Protein AF-A0A1H7FHU3-F1 (afdb_monomer_lite)

Sequence (490 aa):
MKRFKTFILLISIVTVTLSFGQEKFNYKFLNDYSTKEVPLEEKTKLDHNAPTNHITVIQKKALHFDKITEDWERLDCGVLYSIDLSENYKTWVVYYYWGEELHTTLVNYDLEYNFIDSEELALDENAEGWTLSESTITQHRIHRMDALYIEPEQIEYINFIFKDTGEIVSEKEYYNGNIPDTCVHYFDPLAVKYVQALNGLNIRDENGNKIGKLLYGEKVNIIKYTNKELSVNDNGKIINGSIVEICNYESGYNKRRYVFDGYLVDDTALKLYNTQLCPNMLTEDDKDPFNKGERVCLDDIYSIILEKLPNSIPTNFITKNDNVILEKDKITLPLTNGKKKTFINNTEYLESTESYEYIGFLESFDYHLIEGSYFEEGDFFFVDQNNGEIKTRFPNYPHISPDKKTIICFYFNPYNHRSEFFIYTIDNKNQITLKRIIEIVYWGQNIKNTEILWTSNLSFLVKATPIATMWESSGNYNKSYQNIHIKIHN

pLDDT: mean 84.1, std 16.06, range [31.91, 98.5]

Foldseek 3Di:
DDDDDDDDDDDPPPPPPPPPDDDQDDPVVQVVAAEDEDQDKDFDDLPPCPDPDWDALSVCVLLPVVQVDPPSNPWTKDWHHWYCLDPQWTWTWMWTDDPQKIWIKIWIAGPSNHGDDMDTAWMARPPVRFWIKMWGDGSFKIWMWIWGVDVVIDIDIWIWTQDNNRDIGTCCVVCVNCNDQFDPPDADAPDKWFFQPQDFWFKADPVRDGDDGGHGRAIWRFRIWDPAKDWDQDVNDIQIFGWTWTFDDDPNGTGTIITTCSRIHHQLPRDADLLLKAFDPPDPDPPDPPDDDDRCSDDPQKDWDQDDDADFDDQPQFAADPVWDDDPFKIWAAAPVRDIDMDGADPPPPQPGKGKDFDGARVVQQWTWIWIDGHVAIWIWTAHRHPRDTADIGRADWRAAPVRFKTWGWADDLVFQKIKIFIWGQDPVRHIDGDTIIIRGQKGAQPVFNDWTHPHNFKIKGWIGGSNQQADPVRDGDPDTGIIIMGGDD

Organism: Aquimarina amphilecti (NCBI:txid1038014)

Secondary structure (DSSP, 8-state):
--------------------PPP---GGGGGGSPEEPSSEEEE--TTT-----BPPHHHHHHTTHHHH-TTTTTSEEEEEEEE---SSSEEEEEEEEETTEEEEEEEEE-TT--EEEEEEEEEEETTTS-EEEEEEE-SSEEEEEEEE-SSS-EEEEEEEEE-TTS-EEEHHHHTTT---SBPPSS---SEEEEE--TT-EEEE-TT--EEEEEPTT-EEEEEEEEEEEEEEEETTEEEEEEEEEEEEEETTEEEEEEEEGGGEE-GGG----GGGEEE----TT-S-TTSSS------TTEEEE--S-PPPPP---EE--TT-EEETTEEEEEPTTS-EEEEE-B--SSTT-EEEEEEEEEGGGTEEEEEEEETTEEEEEEEETTT--EEEEESS--EE-TTSSEEEEEEE-TTSSEEEEEEEEE-TT--EEEEEEEEEESEEE-TT---EEEEETTEEEEEEEEGGGSB-TTSPBP---EEEEEEE--

Structure (mmCIF, N/CA/C/O backbone):
data_AF-A0A1H7FHU3-F1
#
_entry.id   AF-A0A1H7FHU3-F1
#
loop_
_atom_site.group_PDB
_atom_site.id
_atom_site.type_symbol
_atom_site.label_atom_id
_atom_site.label_alt_id
_atom_site.label_comp_id
_atom_site.label_asym_id
_atom_site.label_entity_id
_atom_site.label_seq_id
_atom_site.pdbx_PDB_ins_code
_atom_site.Cartn_x
_atom_site.Cartn_y
_atom_site.Cartn_z
_atom_site.occupancy
_atom_site.B_iso_or_equiv
_atom_site.auth_seq_id
_atom_site.auth_comp_id
_atom_site.auth_asym_id
_atom_site.auth_atom_id
_atom_site.pdbx_PDB_model_num
ATOM 1 N N . MET A 1 1 ? 92.347 29.837 -26.190 1.00 41.06 1 MET A N 1
ATOM 2 C CA . MET A 1 1 ? 91.815 31.152 -26.612 1.00 41.06 1 MET A CA 1
ATOM 3 C C . MET A 1 1 ? 91.390 31.096 -28.081 1.00 41.06 1 MET A C 1
ATOM 5 O O . MET A 1 1 ? 92.221 31.307 -28.949 1.00 41.06 1 MET A O 1
ATOM 9 N N . LYS A 1 2 ? 90.124 30.762 -28.365 1.00 35.31 2 LYS A N 1
ATOM 10 C CA . LYS A 1 2 ? 89.352 31.198 -29.549 1.00 35.31 2 LYS A CA 1
ATOM 11 C C . LYS A 1 2 ? 87.900 30.755 -29.342 1.00 35.31 2 LYS A C 1
ATOM 13 O O . LYS A 1 2 ? 87.639 29.598 -29.038 1.00 35.31 2 LYS A O 1
ATOM 18 N N . ARG A 1 3 ? 87.007 31.744 -29.349 1.00 33.38 3 ARG A N 1
ATOM 19 C CA . ARG A 1 3 ? 85.619 31.696 -28.877 1.00 33.38 3 ARG A CA 1
ATOM 20 C C . ARG A 1 3 ? 84.717 30.946 -29.863 1.00 33.38 3 ARG A C 1
ATOM 22 O O . ARG A 1 3 ? 84.701 31.293 -31.039 1.00 33.38 3 ARG A O 1
ATOM 29 N N . PHE A 1 4 ? 83.927 30.002 -29.356 1.00 31.94 4 PHE A N 1
ATOM 30 C CA . PHE A 1 4 ? 82.728 29.492 -30.021 1.00 31.94 4 PHE A CA 1
ATOM 31 C C . PHE A 1 4 ? 81.641 30.578 -29.963 1.00 31.94 4 PHE A C 1
ATOM 33 O O . PHE A 1 4 ? 81.303 31.055 -28.880 1.00 31.94 4 PHE A O 1
ATOM 40 N N . LYS A 1 5 ? 81.125 31.002 -31.121 1.00 34.31 5 LYS A N 1
ATOM 41 C CA . LYS A 1 5 ? 79.895 31.797 -31.219 1.00 34.31 5 LYS A CA 1
ATOM 42 C C . LYS A 1 5 ? 78.744 30.832 -31.484 1.00 34.31 5 LYS A C 1
ATOM 44 O O . LYS A 1 5 ? 78.636 30.294 -32.580 1.00 34.31 5 LYS A O 1
ATOM 49 N N . THR A 1 6 ? 77.907 30.627 -30.477 1.00 33.62 6 THR A N 1
ATOM 50 C CA . THR A 1 6 ? 76.620 29.942 -30.597 1.00 33.62 6 THR A CA 1
ATOM 51 C C . THR A 1 6 ? 75.648 30.862 -31.334 1.00 33.62 6 THR A C 1
ATOM 53 O O . THR A 1 6 ? 75.336 31.947 -30.849 1.00 33.62 6 THR A O 1
ATOM 56 N N . PHE A 1 7 ? 75.201 30.448 -32.518 1.00 33.47 7 PHE A N 1
ATOM 57 C CA . PHE A 1 7 ? 74.056 31.039 -33.208 1.00 33.47 7 PHE A CA 1
ATOM 58 C C . PHE A 1 7 ? 72.805 30.317 -32.695 1.00 33.47 7 PHE A C 1
ATOM 60 O O . PHE A 1 7 ? 72.631 29.129 -32.952 1.00 33.47 7 PHE A O 1
ATOM 67 N N . ILE A 1 8 ? 71.970 31.012 -31.923 1.00 35.16 8 ILE A N 1
ATOM 68 C CA . ILE A 1 8 ? 70.647 30.518 -31.533 1.00 35.16 8 ILE A CA 1
ATOM 69 C C . ILE A 1 8 ? 69.693 30.883 -32.670 1.00 35.16 8 ILE A C 1
ATOM 71 O O . ILE A 1 8 ? 69.412 32.056 -32.905 1.00 35.16 8 ILE A O 1
ATOM 75 N N . LEU A 1 9 ? 69.237 29.865 -33.394 1.00 31.91 9 LEU A N 1
ATOM 76 C CA . LEU A 1 9 ? 68.145 29.958 -34.353 1.00 31.91 9 LEU A CA 1
ATOM 77 C C . LEU A 1 9 ? 66.833 29.884 -33.555 1.00 31.91 9 LEU A C 1
ATOM 79 O O . LEU A 1 9 ? 66.479 28.820 -33.050 1.00 31.91 9 LEU A O 1
ATOM 83 N N . LEU A 1 10 ? 66.135 31.011 -33.391 1.00 33.25 10 LEU A N 1
ATOM 84 C CA . LEU A 1 10 ? 64.764 31.012 -32.880 1.00 33.25 10 LEU A CA 1
ATOM 85 C C . LEU A 1 10 ? 63.850 30.445 -33.976 1.00 33.25 10 LEU A C 1
ATOM 87 O O . LEU A 1 10 ? 63.564 31.124 -34.960 1.00 33.25 10 LEU A O 1
ATOM 91 N N . ILE A 1 11 ? 63.404 29.201 -33.812 1.00 34.41 11 ILE A N 1
ATOM 92 C CA . ILE A 1 11 ? 62.266 28.656 -34.556 1.00 34.41 11 ILE A CA 1
ATOM 93 C C . ILE A 1 11 ? 61.019 29.004 -33.746 1.00 34.41 11 ILE A C 1
ATOM 95 O O . ILE A 1 11 ? 60.755 28.417 -32.699 1.00 34.41 11 ILE A O 1
ATOM 99 N N . SER A 1 12 ? 60.265 29.992 -34.217 1.00 35.44 12 SER A N 1
ATOM 100 C CA . SER A 1 12 ? 58.918 30.275 -33.732 1.00 35.44 12 SER A CA 1
ATOM 101 C C . SER A 1 12 ? 57.991 29.154 -34.207 1.00 35.44 12 SER A C 1
ATOM 103 O O . SER A 1 12 ? 57.547 29.153 -35.352 1.00 35.44 12 SER A O 1
ATOM 105 N N . ILE A 1 13 ? 57.722 28.176 -33.343 1.00 39.34 13 ILE A N 1
ATOM 106 C CA . ILE A 1 13 ? 56.642 27.210 -33.555 1.00 39.34 13 ILE A CA 1
ATOM 107 C C . ILE A 1 13 ? 55.336 27.956 -33.273 1.00 39.34 13 ILE A C 1
ATOM 109 O O . ILE A 1 13 ? 54.983 28.196 -32.122 1.00 39.34 13 ILE A O 1
ATOM 113 N N . VAL A 1 14 ? 54.639 28.363 -34.333 1.00 36.16 14 VAL A N 1
ATOM 114 C CA . VAL A 1 14 ? 53.232 28.763 -34.249 1.00 36.16 14 VAL A CA 1
ATOM 115 C C . VAL A 1 14 ? 52.425 27.475 -34.116 1.00 36.16 14 VAL A C 1
ATOM 117 O O . VAL A 1 14 ? 52.159 26.786 -35.098 1.00 36.16 14 VAL A O 1
ATOM 120 N N . THR A 1 15 ? 52.076 27.112 -32.886 1.00 39.66 15 THR A N 1
ATOM 121 C CA . THR A 1 15 ? 51.059 26.100 -32.604 1.00 39.66 15 THR A CA 1
ATOM 122 C C . THR A 1 15 ? 49.699 26.700 -32.948 1.00 39.66 15 THR A C 1
ATOM 124 O O . THR A 1 15 ? 49.114 27.449 -32.172 1.00 39.66 15 THR A O 1
ATOM 127 N N . VAL A 1 16 ? 49.197 26.402 -34.147 1.00 36.97 16 VAL A N 1
ATOM 128 C CA . VAL A 1 16 ? 47.784 26.612 -34.476 1.00 36.97 16 VAL A CA 1
ATOM 129 C C . VAL A 1 16 ? 46.998 25.563 -33.694 1.00 36.97 16 VAL A C 1
ATOM 131 O O . VAL A 1 16 ? 46.878 24.417 -34.120 1.00 36.97 16 VAL A O 1
ATOM 134 N N . THR A 1 17 ? 46.492 25.927 -32.518 1.00 41.88 17 THR A N 1
ATOM 135 C CA . THR A 1 17 ? 45.422 25.165 -31.873 1.00 41.88 17 THR A CA 1
ATOM 136 C C . THR A 1 17 ? 44.157 25.378 -32.693 1.00 41.88 17 THR A C 1
ATOM 138 O O . THR A 1 17 ? 43.484 26.398 -32.559 1.00 41.88 17 THR A O 1
ATOM 141 N N . LEU A 1 18 ? 43.854 24.429 -33.578 1.00 38.38 18 LEU A N 1
ATOM 142 C CA . LEU A 1 18 ? 42.511 24.261 -34.125 1.00 38.38 18 LEU A CA 1
ATOM 143 C C . LEU A 1 18 ? 41.598 23.888 -32.952 1.00 38.38 18 LEU A C 1
ATOM 145 O O . LEU A 1 18 ? 41.475 22.718 -32.600 1.00 38.38 18 LEU A O 1
ATOM 149 N N . SER A 1 19 ? 40.989 24.884 -32.305 1.00 38.34 19 SER A N 1
ATOM 150 C CA . SER A 1 19 ? 39.805 24.630 -31.495 1.00 38.34 19 SER A CA 1
ATOM 151 C C . SER A 1 19 ? 38.689 24.280 -32.473 1.00 38.34 19 SER A C 1
ATOM 153 O O . SER A 1 19 ? 38.155 25.163 -33.148 1.00 38.34 19 SER A O 1
ATOM 155 N N . PHE A 1 20 ? 38.371 22.994 -32.603 1.00 42.97 20 PHE A N 1
ATOM 156 C CA . PHE A 1 20 ? 37.103 22.586 -33.192 1.00 42.97 20 PHE A CA 1
ATOM 157 C C . PHE A 1 20 ? 36.003 23.256 -32.367 1.00 42.97 20 PHE A C 1
ATOM 159 O O . PHE A 1 20 ? 35.832 22.958 -31.187 1.00 42.97 20 PHE A O 1
ATOM 166 N N . GLY A 1 21 ? 35.339 24.254 -32.950 1.00 46.84 21 GLY A N 1
ATOM 167 C CA . GLY A 1 21 ? 34.204 24.899 -32.312 1.00 46.84 21 GLY A CA 1
ATOM 168 C C . GLY A 1 21 ? 33.097 23.866 -32.159 1.00 46.84 21 GLY A C 1
ATOM 169 O O . GLY A 1 21 ? 32.622 23.339 -33.160 1.00 46.84 21 GLY A O 1
ATOM 170 N N . GLN A 1 22 ? 32.714 23.562 -30.923 1.00 56.44 22 GLN A N 1
ATOM 171 C CA . GLN A 1 22 ? 31.523 22.769 -30.637 1.00 56.44 22 GLN A CA 1
ATOM 172 C C . GLN A 1 22 ? 30.321 23.503 -31.252 1.00 56.44 22 GLN A C 1
ATOM 174 O O . GLN A 1 22 ? 30.112 24.690 -30.974 1.00 56.44 22 GLN A O 1
ATOM 179 N N . GLU A 1 23 ? 29.587 22.841 -32.150 1.00 68.81 23 GLU A N 1
ATOM 180 C CA . GLU A 1 23 ? 28.373 23.413 -32.736 1.00 68.81 23 GLU A CA 1
ATOM 181 C C . GLU A 1 23 ? 27.402 23.750 -31.597 1.00 68.81 23 GLU A C 1
ATOM 183 O O . GLU A 1 23 ? 27.009 22.887 -30.818 1.00 68.81 23 GLU A O 1
ATOM 188 N N . LYS A 1 24 ? 27.046 25.032 -31.454 1.00 80.31 24 LYS A N 1
ATOM 189 C CA . LYS A 1 24 ? 26.089 25.467 -30.435 1.00 80.31 24 LYS A CA 1
ATOM 190 C C . LYS A 1 24 ? 24.678 25.354 -30.989 1.00 80.31 24 LYS A C 1
ATOM 192 O O . LYS A 1 24 ? 24.266 26.185 -31.799 1.00 80.31 24 LYS A O 1
ATOM 197 N N . PHE A 1 25 ? 23.939 24.356 -30.525 1.00 90.38 25 PHE A N 1
ATOM 198 C CA . PHE A 1 25 ? 22.523 24.199 -30.837 1.00 90.38 25 PHE A CA 1
ATOM 199 C C . PHE A 1 25 ? 21.632 25.017 -29.894 1.00 90.38 25 PHE A C 1
ATOM 201 O O . PHE A 1 25 ? 22.017 25.382 -28.782 1.00 90.38 25 PHE A O 1
ATOM 208 N N . ASN A 1 26 ? 20.421 25.334 -30.356 1.00 90.56 26 ASN A N 1
ATOM 209 C CA . ASN A 1 26 ? 19.403 26.001 -29.553 1.00 90.56 26 ASN A CA 1
ATOM 210 C C . ASN A 1 26 ? 18.411 24.968 -29.008 1.00 90.56 26 ASN A C 1
ATOM 212 O O . ASN A 1 26 ? 17.569 24.477 -29.753 1.00 90.56 26 ASN A O 1
ATOM 216 N N . TYR A 1 27 ? 18.471 24.709 -27.703 1.00 93.38 27 TYR A N 1
ATOM 217 C CA . TYR A 1 27 ? 17.626 23.728 -27.015 1.00 93.38 27 TYR A CA 1
ATOM 218 C C . TYR A 1 27 ? 16.294 24.286 -26.495 1.00 93.38 27 TYR A C 1
ATOM 220 O O . TYR A 1 27 ? 15.569 23.584 -25.804 1.00 93.38 27 TYR A O 1
ATOM 228 N N . LYS A 1 28 ? 15.924 25.535 -26.821 1.00 93.00 28 LYS A N 1
ATOM 229 C CA . LYS A 1 28 ? 14.666 26.139 -26.331 1.00 93.00 28 LYS A CA 1
ATOM 230 C C . LYS A 1 28 ? 13.406 25.369 -26.728 1.00 93.00 28 LYS A C 1
ATOM 232 O O . LYS A 1 28 ? 12.410 25.494 -26.032 1.00 93.00 28 LYS A O 1
ATOM 237 N N . PHE A 1 29 ? 13.453 24.595 -27.813 1.00 92.88 29 PHE A N 1
ATOM 238 C CA . PHE A 1 29 ? 12.328 23.758 -28.242 1.00 92.88 29 PHE A CA 1
ATOM 239 C C . PHE A 1 29 ? 11.986 22.657 -27.228 1.00 92.88 29 PHE A C 1
ATOM 241 O O . PHE A 1 29 ? 10.874 22.150 -27.239 1.00 92.88 29 PHE A O 1
ATOM 248 N N . LEU A 1 30 ? 12.921 22.291 -26.346 1.00 94.31 30 LEU A N 1
ATOM 249 C CA . LEU A 1 30 ? 12.675 21.308 -25.295 1.00 94.31 30 LEU A CA 1
ATOM 250 C C . LEU A 1 30 ? 11.752 21.843 -24.191 1.00 94.31 30 LEU A C 1
ATOM 252 O O . LEU A 1 30 ? 11.125 21.060 -23.490 1.00 94.31 30 LEU A O 1
ATOM 256 N N . ASN A 1 31 ? 11.607 23.165 -24.069 1.00 92.56 31 ASN A N 1
ATOM 257 C CA . ASN A 1 31 ? 10.727 23.780 -23.072 1.00 92.56 31 ASN A CA 1
ATOM 258 C C . ASN A 1 31 ? 9.233 23.524 -23.340 1.00 92.56 31 ASN A C 1
ATOM 260 O O . ASN A 1 31 ? 8.411 23.809 -22.472 1.00 92.56 31 ASN A O 1
ATOM 264 N N . ASP A 1 32 ? 8.888 23.034 -24.533 1.00 91.00 32 ASP A N 1
ATOM 265 C CA . ASP A 1 32 ? 7.508 22.758 -24.936 1.00 91.00 32 ASP A CA 1
ATOM 266 C C . ASP A 1 32 ? 7.024 21.371 -24.465 1.00 91.00 32 ASP A C 1
ATOM 268 O O . ASP A 1 32 ? 5.843 21.048 -24.602 1.00 91.00 32 ASP A O 1
ATOM 272 N N . TYR A 1 33 ? 7.917 20.553 -23.896 1.00 91.81 33 TYR A N 1
ATOM 273 C CA .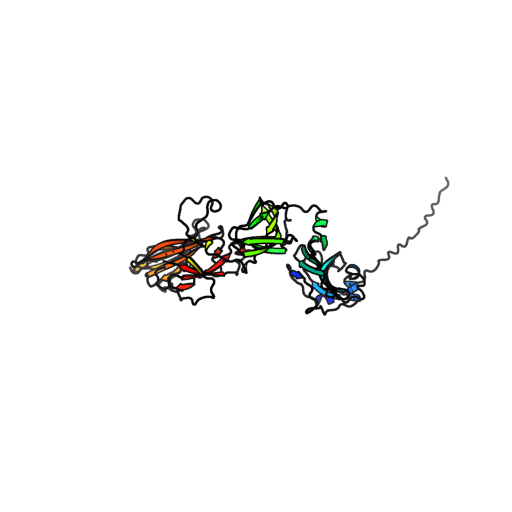 TYR A 1 33 ? 7.624 19.199 -23.431 1.00 91.81 33 TYR A CA 1
ATOM 274 C C . TYR A 1 33 ? 7.481 19.154 -21.907 1.00 91.81 33 TYR A C 1
ATOM 276 O O . TYR A 1 33 ? 8.149 19.879 -21.172 1.00 91.81 33 TYR A O 1
ATOM 284 N N . SER A 1 34 ? 6.589 18.290 -21.424 1.00 94.06 34 SER A N 1
ATOM 285 C CA . SER A 1 34 ? 6.348 18.105 -19.991 1.00 94.06 34 SER A CA 1
ATOM 286 C C . SER A 1 34 ? 7.458 17.297 -19.320 1.00 94.06 34 SER A C 1
ATOM 288 O O . SER A 1 34 ? 7.998 16.381 -19.936 1.00 94.06 34 SER A O 1
ATOM 290 N N . THR A 1 35 ? 7.684 17.538 -18.029 1.00 96.06 35 THR A N 1
ATOM 291 C CA . THR A 1 35 ? 8.427 16.621 -17.152 1.00 96.06 35 THR A CA 1
ATOM 292 C C . THR A 1 35 ? 7.466 15.623 -16.506 1.00 96.06 35 THR A C 1
ATOM 294 O O . THR A 1 35 ? 6.397 16.021 -16.037 1.00 96.06 35 THR A O 1
ATOM 297 N N . LYS A 1 36 ? 7.836 14.338 -16.471 1.00 94.94 36 LYS A N 1
ATOM 298 C CA . LYS A 1 36 ? 7.113 13.288 -15.737 1.00 94.94 36 LYS A CA 1
ATOM 299 C C . LYS A 1 36 ? 7.870 12.876 -14.473 1.00 94.94 36 LYS A C 1
ATOM 301 O O . LYS A 1 36 ? 9.097 12.829 -14.467 1.00 94.94 36 LYS A O 1
ATOM 306 N N . GLU A 1 37 ? 7.119 12.541 -13.426 1.00 92.31 37 GLU A N 1
ATOM 307 C CA . GLU A 1 37 ? 7.650 11.954 -12.191 1.00 92.31 37 GLU A CA 1
ATOM 308 C C . GLU A 1 37 ? 7.726 10.422 -12.302 1.00 92.31 37 GLU A C 1
ATOM 310 O O . GLU A 1 37 ? 6.943 9.804 -13.025 1.00 92.31 37 GLU A O 1
ATOM 315 N N . VAL A 1 38 ? 8.664 9.818 -11.569 1.00 90.69 38 VAL A N 1
ATOM 316 C CA . VAL A 1 38 ? 8.822 8.362 -11.429 1.00 90.69 38 VAL A CA 1
ATOM 317 C C . VAL A 1 38 ? 8.207 7.866 -10.105 1.00 90.69 38 VAL A C 1
ATOM 319 O O . VAL A 1 38 ? 8.187 8.619 -9.129 1.00 90.69 38 VAL A O 1
ATOM 322 N N . PRO A 1 39 ? 7.731 6.606 -10.018 1.00 90.69 39 PRO A N 1
ATOM 323 C CA . PRO A 1 39 ? 7.779 5.577 -11.055 1.00 90.69 39 PRO A CA 1
ATOM 324 C C . PRO A 1 39 ? 6.789 5.834 -12.199 1.00 90.69 39 PRO A C 1
ATOM 326 O O . PRO A 1 39 ? 5.674 6.294 -11.961 1.00 90.69 39 PRO A O 1
ATOM 329 N N . LEU A 1 40 ? 7.185 5.513 -13.434 1.00 90.75 40 LEU A N 1
ATOM 330 C CA . LEU A 1 40 ? 6.320 5.631 -14.611 1.00 90.75 40 LEU A CA 1
ATOM 331 C C . LEU A 1 40 ? 6.406 4.385 -15.494 1.00 90.75 40 LEU A C 1
ATOM 333 O O . LEU A 1 40 ? 7.480 3.814 -15.672 1.00 90.75 40 LEU A O 1
ATOM 337 N N . GLU A 1 41 ? 5.273 3.979 -16.056 1.00 92.25 41 GLU A N 1
ATOM 338 C CA . GLU A 1 41 ? 5.218 2.938 -17.082 1.00 92.25 41 GLU A CA 1
ATOM 339 C C . GLU A 1 41 ? 5.349 3.572 -18.466 1.00 92.25 41 GLU A C 1
ATOM 341 O O . GLU A 1 41 ? 4.641 4.533 -18.778 1.00 92.25 41 GLU A O 1
ATOM 346 N N . GLU A 1 42 ? 6.239 3.020 -19.286 1.00 91.62 42 GLU A N 1
ATOM 347 C CA . GLU A 1 42 ? 6.400 3.376 -20.687 1.00 91.62 42 GLU A CA 1
ATOM 348 C C . GLU A 1 42 ? 6.025 2.185 -21.563 1.00 91.62 42 GLU A C 1
ATOM 350 O O . GLU A 1 42 ? 6.565 1.084 -21.425 1.00 91.62 42 GLU A O 1
ATOM 355 N N . LYS A 1 43 ? 5.042 2.426 -22.431 1.00 88.75 43 LYS A N 1
ATOM 356 C CA . LYS A 1 43 ? 4.439 1.438 -23.322 1.00 88.75 43 LYS A CA 1
ATOM 357 C C . LYS A 1 43 ? 4.102 2.123 -24.631 1.00 88.75 43 LYS A C 1
ATOM 359 O O . LYS A 1 43 ? 3.430 3.159 -24.637 1.00 88.75 43 LYS A O 1
ATOM 364 N N . THR A 1 44 ? 4.511 1.525 -25.731 1.00 76.19 44 THR A N 1
ATOM 365 C CA . THR A 1 44 ? 4.122 1.942 -27.073 1.00 76.19 44 THR A CA 1
ATOM 366 C C . THR A 1 44 ? 2.788 1.287 -27.438 1.00 76.19 44 THR A C 1
ATOM 368 O O . THR A 1 44 ? 2.524 0.138 -27.099 1.00 76.19 44 THR A O 1
ATOM 371 N N . LYS A 1 45 ? 1.879 2.068 -28.035 1.00 64.38 45 LYS A N 1
ATOM 372 C CA . LYS A 1 45 ? 0.648 1.571 -28.669 1.00 64.38 45 LYS A CA 1
ATOM 373 C C . LYS A 1 45 ? 0.435 2.335 -29.960 1.00 64.38 45 LYS A C 1
ATOM 375 O O . LYS A 1 45 ? -0.078 3.462 -29.936 1.00 64.38 45 LYS A O 1
ATOM 380 N N . LEU A 1 46 ? 0.838 1.729 -31.066 1.00 59.25 46 LEU A N 1
ATOM 381 C CA . LEU A 1 46 ? 0.798 2.328 -32.397 1.00 59.25 46 LEU A CA 1
ATOM 382 C C . LEU A 1 46 ? -0.613 2.765 -32.839 1.00 59.25 46 LEU A C 1
ATOM 384 O O . LEU A 1 46 ? -0.752 3.762 -33.548 1.00 59.25 46 LEU A O 1
ATOM 388 N N . ASP A 1 47 ? -1.671 2.110 -32.354 1.00 49.88 47 ASP A N 1
ATOM 389 C CA . ASP A 1 47 ? -3.009 2.240 -32.951 1.00 49.88 47 ASP A CA 1
ATOM 390 C C . ASP A 1 47 ? -3.831 3.475 -32.523 1.00 49.88 47 ASP A C 1
ATOM 392 O O . ASP A 1 47 ? -4.821 3.804 -33.181 1.00 49.88 47 ASP A O 1
ATOM 396 N N . HIS A 1 48 ? -3.459 4.197 -31.453 1.00 47.31 48 HIS A N 1
ATOM 397 C CA . HIS A 1 48 ? -4.296 5.307 -30.948 1.00 47.31 48 HIS A CA 1
ATOM 398 C C . HIS A 1 48 ? -3.570 6.553 -30.414 1.00 47.31 48 HIS A C 1
ATOM 400 O O . HIS A 1 48 ? -4.216 7.594 -30.305 1.00 47.31 48 HIS A O 1
ATOM 406 N N . ASN A 1 49 ? -2.264 6.490 -30.121 1.00 54.94 49 ASN A N 1
ATOM 407 C CA . ASN A 1 49 ? -1.514 7.588 -29.485 1.00 54.94 49 ASN A CA 1
ATOM 408 C C . ASN A 1 49 ? -0.159 7.876 -30.160 1.00 54.94 49 ASN A C 1
ATOM 410 O O . ASN A 1 49 ? 0.759 8.362 -29.500 1.00 54.94 49 ASN A O 1
ATOM 414 N N . ALA A 1 50 ? -0.033 7.574 -31.458 1.00 61.62 50 ALA A N 1
ATOM 415 C CA . ALA A 1 50 ? 1.156 7.879 -32.251 1.00 61.62 50 ALA A CA 1
ATOM 416 C C . ALA A 1 50 ? 1.621 9.333 -32.006 1.00 61.62 50 ALA A C 1
ATOM 418 O O . ALA A 1 50 ? 0.827 10.263 -32.197 1.00 61.62 50 ALA A O 1
ATOM 419 N N . PRO A 1 51 ? 2.864 9.555 -31.547 1.00 68.88 51 PRO A N 1
ATOM 420 C CA . PRO A 1 51 ? 3.343 10.898 -31.256 1.00 68.88 51 PRO A CA 1
ATOM 421 C C . PRO A 1 51 ? 3.357 11.764 -32.524 1.00 68.88 51 PRO A C 1
ATOM 423 O O . PRO A 1 51 ? 3.870 11.360 -33.561 1.00 68.88 51 PRO A O 1
ATOM 426 N N . THR A 1 52 ? 2.800 12.974 -32.445 1.00 68.62 52 THR A N 1
ATOM 427 C CA . THR A 1 52 ? 2.662 13.883 -33.604 1.00 68.62 52 THR A CA 1
ATOM 428 C C . THR A 1 52 ? 3.668 15.034 -33.608 1.00 68.62 52 THR A C 1
ATOM 430 O O . THR A 1 52 ? 3.684 15.860 -34.522 1.00 68.62 52 THR A O 1
ATOM 433 N N . ASN A 1 53 ? 4.466 15.163 -32.546 1.00 77.62 53 ASN A N 1
ATOM 434 C CA . ASN A 1 53 ? 5.421 16.255 -32.390 1.00 77.62 53 ASN A CA 1
ATOM 435 C C . ASN A 1 53 ? 6.765 15.839 -32.984 1.00 77.62 53 ASN A C 1
ATOM 437 O O . ASN A 1 53 ? 7.629 15.297 -32.292 1.00 77.62 53 ASN A O 1
ATOM 441 N N . HIS A 1 54 ? 6.907 16.062 -34.285 1.00 87.56 54 HIS A N 1
ATOM 442 C CA . HIS A 1 54 ? 8.110 15.727 -35.039 1.00 87.56 54 HIS A CA 1
ATOM 443 C C . HIS A 1 54 ? 9.185 16.800 -34.865 1.00 87.56 54 HIS A C 1
ATOM 445 O O . HIS A 1 54 ? 8.894 18.001 -34.879 1.00 87.56 54 HIS A O 1
ATOM 451 N N . ILE A 1 55 ? 10.444 16.378 -34.751 1.00 92.06 55 ILE A N 1
ATOM 452 C CA . ILE A 1 55 ? 11.582 17.299 -34.669 1.00 92.06 55 ILE A CA 1
ATOM 453 C C . ILE A 1 55 ? 12.322 17.410 -36.008 1.00 92.06 55 ILE A C 1
ATOM 455 O O . ILE A 1 55 ? 12.440 16.472 -36.794 1.00 92.06 55 ILE A O 1
ATOM 459 N N . THR A 1 56 ? 12.851 18.599 -36.277 1.00 93.44 56 THR A N 1
ATOM 460 C CA . THR A 1 56 ? 13.634 18.898 -37.483 1.00 93.44 56 THR A CA 1
ATOM 461 C C . THR A 1 56 ? 14.984 18.184 -37.470 1.00 93.44 56 THR A C 1
ATOM 463 O O . THR A 1 56 ? 15.542 17.914 -36.412 1.00 93.44 56 THR A O 1
ATOM 466 N N . VAL A 1 57 ? 15.593 17.980 -38.643 1.00 92.50 57 VAL A N 1
ATOM 467 C CA . VAL A 1 57 ? 16.939 17.377 -38.768 1.00 92.50 57 VAL A CA 1
ATOM 468 C C . VAL A 1 57 ? 17.993 18.101 -37.911 1.00 92.50 57 VAL A C 1
ATOM 470 O O . VAL A 1 57 ? 18.855 17.459 -37.318 1.00 92.50 57 VAL A O 1
ATOM 473 N N . ILE A 1 58 ? 17.902 19.431 -37.778 1.00 92.81 58 ILE A N 1
ATOM 474 C CA . ILE A 1 58 ? 18.803 20.213 -36.913 1.00 92.81 58 ILE A CA 1
ATOM 475 C C . ILE A 1 58 ? 18.601 19.850 -35.434 1.00 92.81 58 ILE A C 1
ATOM 477 O O . ILE A 1 58 ? 19.576 19.725 -34.701 1.00 92.81 58 ILE A O 1
ATOM 481 N N . GLN A 1 59 ? 17.354 19.667 -34.995 1.00 94.81 59 GLN A N 1
ATOM 482 C CA . GLN A 1 59 ? 17.036 19.253 -33.625 1.00 94.81 59 GLN A CA 1
ATOM 483 C C . GLN A 1 59 ? 17.441 17.800 -33.359 1.00 94.81 59 GLN A C 1
ATOM 485 O O . GLN A 1 59 ? 17.972 17.518 -32.291 1.00 94.81 59 GLN A O 1
ATOM 490 N N . LYS A 1 60 ? 17.282 16.900 -34.338 1.00 94.75 60 LYS A N 1
ATOM 491 C CA . LYS A 1 60 ? 17.790 15.522 -34.249 1.00 94.75 60 LYS A CA 1
ATOM 492 C C . LYS A 1 60 ? 19.307 15.493 -34.042 1.00 94.75 60 LYS A C 1
ATOM 494 O O . LYS A 1 60 ? 19.793 14.802 -33.154 1.00 94.75 60 LYS A O 1
ATOM 499 N N . LYS A 1 61 ? 20.048 16.301 -34.813 1.00 94.44 61 LYS A N 1
ATOM 500 C CA . LYS A 1 61 ? 21.504 16.448 -34.661 1.00 94.44 61 LYS A CA 1
ATOM 501 C C . LYS A 1 61 ? 21.876 17.032 -33.295 1.00 94.44 61 LYS A C 1
ATOM 503 O O . LYS A 1 61 ? 22.825 16.567 -32.678 1.00 94.44 61 LYS A O 1
ATOM 508 N N . ALA A 1 62 ? 21.115 18.020 -32.815 1.00 94.25 62 ALA A N 1
ATOM 509 C CA . ALA A 1 62 ? 21.307 18.602 -31.486 1.00 94.25 62 ALA A CA 1
ATOM 510 C C . ALA A 1 62 ? 21.114 17.577 -30.359 1.00 94.25 62 ALA A C 1
ATOM 512 O O . ALA A 1 62 ? 21.803 17.638 -29.352 1.00 94.25 62 ALA A O 1
ATOM 513 N N . LEU A 1 63 ? 20.186 16.636 -30.533 1.00 95.50 63 LEU A N 1
ATOM 514 C CA . LEU A 1 63 ? 19.895 15.571 -29.573 1.00 95.50 63 LEU A CA 1
ATOM 515 C C . LEU A 1 63 ? 20.702 14.291 -29.819 1.00 95.50 63 LEU A C 1
ATOM 517 O O . LEU A 1 63 ? 20.410 13.272 -29.199 1.00 95.50 63 LEU A O 1
ATOM 521 N N . HIS A 1 64 ? 21.715 14.335 -30.690 1.00 95.62 64 HIS A N 1
ATOM 522 C CA . HIS A 1 64 ? 22.592 13.200 -30.975 1.00 95.62 64 HIS A CA 1
ATOM 523 C C . HIS A 1 64 ? 21.848 11.927 -31.406 1.00 95.62 64 HIS A C 1
ATOM 525 O O . HIS A 1 64 ? 22.210 10.822 -31.010 1.00 95.62 64 HIS A O 1
ATOM 531 N N . PHE A 1 65 ? 20.816 12.056 -32.248 1.00 95.19 65 PHE A N 1
ATOM 532 C CA . PHE A 1 65 ? 20.103 10.883 -32.769 1.00 95.19 65 PHE A CA 1
ATOM 533 C C . PHE A 1 65 ? 21.003 9.918 -33.559 1.00 95.19 65 PHE A C 1
ATOM 535 O O . PHE A 1 65 ? 20.684 8.738 -33.641 1.00 95.19 65 PHE A O 1
ATOM 542 N N . ASP A 1 66 ? 22.158 10.380 -34.050 1.00 95.25 66 ASP A N 1
ATOM 543 C CA . ASP A 1 66 ? 23.204 9.536 -34.640 1.00 95.25 66 ASP A CA 1
ATOM 544 C C . ASP A 1 66 ? 23.817 8.519 -33.665 1.00 95.25 66 ASP A C 1
ATOM 546 O O . ASP A 1 66 ? 24.478 7.577 -34.099 1.00 95.25 66 ASP A O 1
ATOM 550 N N . LYS A 1 67 ? 23.628 8.722 -32.358 1.00 96.25 67 LYS A N 1
ATOM 551 C CA . LYS A 1 67 ? 24.042 7.806 -31.287 1.00 96.25 67 LYS A CA 1
ATOM 552 C C . LYS A 1 67 ? 22.920 6.907 -30.790 1.00 96.25 67 LYS A C 1
ATOM 554 O O . LYS A 1 67 ? 23.215 5.935 -30.110 1.00 96.25 67 LYS A O 1
ATOM 559 N N . ILE A 1 68 ? 21.677 7.233 -31.133 1.00 94.62 68 ILE A N 1
ATOM 560 C CA . ILE A 1 68 ? 20.481 6.529 -30.669 1.00 94.62 68 ILE A CA 1
ATOM 561 C C . ILE A 1 68 ? 20.094 5.439 -31.666 1.00 94.62 68 ILE A C 1
ATOM 563 O O . ILE A 1 68 ? 19.783 4.322 -31.271 1.00 94.62 68 ILE A O 1
ATOM 567 N N . THR A 1 69 ? 20.096 5.761 -32.961 1.00 92.88 69 THR A N 1
ATOM 568 C CA . THR A 1 69 ? 19.622 4.845 -34.001 1.00 92.88 69 THR A CA 1
ATOM 569 C C . THR A 1 69 ? 20.291 5.113 -35.349 1.00 92.88 69 THR A C 1
ATOM 571 O O . THR A 1 69 ? 20.734 6.229 -35.651 1.00 92.88 69 THR A O 1
ATOM 574 N N . GLU A 1 70 ? 20.385 4.071 -36.172 1.00 90.56 70 GLU A N 1
ATOM 575 C CA . GLU A 1 70 ? 20.869 4.172 -37.548 1.00 90.56 70 GLU A CA 1
ATOM 576 C C . GLU A 1 70 ? 19.840 4.899 -38.433 1.00 90.56 70 GLU A C 1
ATOM 578 O O . GLU A 1 70 ? 18.675 5.044 -38.082 1.00 90.56 70 GLU A O 1
ATOM 583 N N . ASP A 1 71 ? 20.266 5.429 -39.585 1.00 89.12 71 ASP A N 1
ATOM 584 C CA . ASP A 1 71 ? 19.386 6.135 -40.538 1.00 89.12 71 ASP A CA 1
ATOM 585 C C . ASP A 1 71 ? 18.554 7.313 -39.967 1.00 89.12 71 ASP A C 1
ATOM 587 O O . ASP A 1 71 ? 17.643 7.820 -40.632 1.00 89.12 71 ASP A O 1
ATOM 591 N N . TRP A 1 72 ? 18.910 7.825 -38.783 1.00 90.31 72 TRP A N 1
ATOM 592 C CA . TRP A 1 72 ? 18.176 8.846 -38.020 1.00 90.31 72 TRP A CA 1
ATOM 593 C C . TRP A 1 72 ? 17.735 10.092 -38.806 1.00 90.31 72 TRP A C 1
ATOM 595 O O . TRP A 1 72 ? 16.713 10.716 -38.494 1.00 90.31 72 TRP A O 1
ATOM 605 N N . GLU A 1 73 ? 18.489 10.487 -39.836 1.00 90.12 73 GLU A N 1
ATOM 606 C CA . GLU A 1 73 ? 18.146 11.630 -40.686 1.00 90.12 73 GLU A CA 1
ATOM 607 C C . GLU A 1 73 ? 16.786 11.430 -41.372 1.00 90.12 73 GLU A C 1
ATOM 609 O O . GLU A 1 73 ? 16.018 12.389 -41.506 1.00 90.12 73 GLU A O 1
ATOM 614 N N . ARG A 1 74 ? 16.479 10.185 -41.757 1.00 89.12 74 ARG A N 1
ATOM 615 C CA . ARG A 1 74 ? 15.285 9.791 -42.517 1.00 89.12 74 ARG A CA 1
ATOM 616 C C . ARG A 1 74 ? 14.126 9.333 -41.646 1.00 89.12 74 ARG A C 1
ATOM 618 O O . ARG A 1 74 ? 12.995 9.406 -42.115 1.00 89.12 74 ARG A O 1
ATOM 625 N N . LEU A 1 75 ? 14.401 8.865 -40.429 1.00 89.44 75 LEU A N 1
ATOM 626 C CA . LEU A 1 75 ? 13.364 8.349 -39.537 1.00 89.44 75 LEU A CA 1
ATOM 627 C C . LEU A 1 75 ? 12.401 9.452 -39.122 1.00 89.44 75 LEU A C 1
ATOM 629 O O . LEU A 1 75 ? 12.797 10.608 -38.950 1.00 89.44 75 LEU A O 1
ATOM 633 N N . ASP A 1 76 ? 11.142 9.095 -38.932 1.00 90.06 76 ASP A N 1
ATOM 634 C CA . ASP A 1 76 ? 10.226 9.985 -38.247 1.00 90.06 76 ASP A CA 1
ATOM 635 C C . ASP A 1 76 ? 10.459 9.870 -36.737 1.00 90.06 76 ASP A C 1
ATOM 637 O O . ASP A 1 76 ? 10.476 8.765 -36.204 1.00 90.06 76 ASP A O 1
ATOM 641 N N . CYS A 1 77 ? 10.730 10.984 -36.057 1.00 92.12 77 CYS A N 1
ATOM 642 C CA . CYS A 1 77 ? 11.108 10.966 -34.649 1.00 92.12 77 CYS A CA 1
ATOM 643 C C . CYS A 1 77 ? 10.803 12.281 -33.932 1.00 92.12 77 CYS A C 1
ATOM 645 O O . CYS A 1 77 ? 10.601 13.339 -34.545 1.00 92.12 77 CYS A O 1
ATOM 647 N N . GLY A 1 78 ? 10.820 12.220 -32.605 1.00 92.62 78 GLY A N 1
ATOM 648 C CA . GLY A 1 78 ? 10.589 13.377 -31.759 1.00 92.62 78 GLY A CA 1
ATOM 649 C C . GLY A 1 78 ? 10.856 13.113 -30.289 1.00 92.62 78 GLY A C 1
ATOM 650 O O . GLY A 1 78 ? 11.413 12.090 -29.901 1.00 92.62 78 GLY A O 1
ATOM 651 N N . VAL A 1 79 ? 10.473 14.085 -29.471 1.00 94.19 79 VAL A N 1
ATOM 652 C CA . VAL A 1 79 ? 10.606 14.032 -28.014 1.00 94.19 79 VAL A CA 1
ATOM 653 C C . VAL A 1 79 ? 9.225 13.774 -27.421 1.00 94.19 79 VAL A C 1
ATOM 655 O O . VAL A 1 79 ? 8.229 14.290 -27.928 1.00 94.19 79 VAL A O 1
ATOM 658 N N . LEU A 1 80 ? 9.151 12.972 -26.362 1.00 93.19 80 LEU A N 1
ATOM 659 C CA . LEU A 1 80 ? 7.912 12.740 -25.623 1.00 93.19 80 LEU A CA 1
ATOM 660 C C . LEU A 1 80 ? 7.854 13.628 -24.379 1.00 93.19 80 LEU A C 1
ATOM 662 O O . LEU A 1 80 ? 6.924 14.419 -24.223 1.00 93.19 80 LEU A O 1
ATOM 666 N N . TYR A 1 81 ? 8.842 13.499 -23.496 1.00 94.94 81 TYR A N 1
ATOM 667 C CA . TYR A 1 81 ? 8.897 14.186 -22.203 1.00 94.94 81 TYR A CA 1
ATOM 668 C C . TYR A 1 81 ? 10.298 14.073 -21.583 1.00 94.94 81 TYR A C 1
ATOM 670 O O . TYR A 1 81 ? 11.123 13.272 -22.029 1.00 94.94 81 TYR A O 1
ATOM 678 N N . SER A 1 82 ? 10.561 14.860 -20.542 1.00 96.69 82 SER A N 1
ATOM 679 C CA . SER A 1 82 ? 11.742 14.729 -19.678 1.00 96.69 82 SER A CA 1
ATOM 680 C C . SER A 1 82 ? 11.426 13.961 -18.394 1.00 96.69 82 SER A C 1
ATOM 682 O O . SER A 1 82 ? 10.267 13.871 -17.977 1.00 96.69 82 SER A O 1
ATOM 684 N N . ILE A 1 83 ? 12.469 13.428 -17.754 1.00 96.75 83 ILE A N 1
ATOM 685 C CA . ILE A 1 83 ? 12.396 12.784 -16.436 1.00 96.75 83 ILE A CA 1
ATOM 686 C C . ILE A 1 83 ? 13.474 13.389 -15.530 1.00 96.75 83 ILE A C 1
ATOM 688 O O . ILE A 1 83 ? 14.629 13.523 -15.937 1.00 96.75 83 ILE A O 1
ATOM 692 N N . ASP A 1 84 ? 13.120 13.710 -14.288 1.00 94.06 84 ASP A N 1
ATOM 693 C CA . ASP A 1 84 ? 14.068 14.227 -13.296 1.00 94.06 84 ASP A CA 1
ATOM 694 C C . ASP A 1 84 ? 14.703 13.071 -12.495 1.00 94.06 84 ASP A C 1
ATOM 696 O O . ASP A 1 84 ? 14.309 12.763 -11.369 1.00 94.06 84 ASP A O 1
ATOM 700 N N . LEU A 1 85 ? 15.691 12.397 -13.098 1.00 93.62 85 LEU A N 1
ATOM 701 C CA . LEU A 1 85 ? 16.406 11.270 -12.471 1.00 93.62 85 LEU A CA 1
ATOM 702 C C . LEU A 1 85 ? 17.598 11.693 -11.598 1.00 93.62 85 LEU A C 1
ATOM 704 O O . LEU A 1 85 ? 17.925 11.028 -10.615 1.00 93.62 85 LEU A O 1
ATOM 708 N N . SER A 1 86 ? 18.280 12.781 -11.951 1.00 94.12 86 SER A N 1
ATOM 709 C CA . SER A 1 86 ? 19.483 13.231 -11.252 1.00 94.12 86 SER A CA 1
ATOM 710 C C . SER A 1 86 ? 19.726 14.718 -11.473 1.00 94.12 86 SER A C 1
ATOM 712 O O . SER A 1 86 ? 19.361 15.272 -12.504 1.00 94.12 86 SER A O 1
ATOM 714 N N . GLU A 1 87 ? 20.413 15.358 -10.530 1.00 95.19 87 GLU A N 1
ATOM 715 C CA . GLU A 1 87 ? 20.934 16.717 -10.710 1.00 95.19 87 GLU A CA 1
ATOM 716 C C . GLU A 1 87 ? 22.213 16.746 -11.574 1.00 95.19 87 GLU A C 1
ATOM 718 O O . GLU A 1 87 ? 22.631 17.815 -12.018 1.00 95.19 87 GLU A O 1
ATOM 723 N N . ASN A 1 88 ? 22.839 15.587 -11.828 1.00 96.62 88 ASN A N 1
ATOM 724 C CA . ASN A 1 88 ? 24.120 15.487 -12.540 1.00 96.62 88 ASN A CA 1
ATOM 725 C C . ASN A 1 88 ? 23.976 15.383 -14.066 1.00 96.62 88 ASN A C 1
ATOM 727 O O . ASN A 1 88 ? 24.938 15.643 -14.789 1.00 96.62 88 ASN A O 1
ATOM 731 N N . TYR A 1 89 ? 22.806 14.982 -14.560 1.00 97.31 89 TYR A N 1
ATOM 732 C CA . TYR A 1 89 ? 22.541 14.760 -15.980 1.00 97.31 89 TYR A CA 1
ATOM 733 C C . TYR A 1 89 ? 21.066 15.023 -16.300 1.00 97.31 89 TYR A C 1
ATOM 735 O O . TYR A 1 89 ? 20.208 15.034 -15.422 1.00 97.31 89 TYR A O 1
ATOM 743 N N . LYS A 1 90 ? 20.765 15.254 -17.576 1.00 97.81 90 LYS A N 1
ATOM 744 C CA . LYS A 1 90 ? 19.412 15.465 -18.097 1.00 97.81 90 LYS A CA 1
ATOM 745 C C . LYS A 1 90 ? 18.912 14.193 -18.753 1.00 97.81 90 LYS A C 1
ATOM 747 O O . LYS A 1 90 ? 19.639 13.600 -19.543 1.00 97.81 90 LYS A O 1
ATOM 752 N N . THR A 1 91 ? 17.657 13.842 -18.496 1.00 98.31 91 THR A N 1
ATOM 753 C CA . THR A 1 91 ? 17.032 12.646 -19.069 1.00 98.31 91 THR A CA 1
ATOM 754 C C . THR A 1 91 ? 15.854 13.027 -19.948 1.00 98.31 91 THR A C 1
ATOM 756 O O . THR A 1 91 ? 14.962 13.765 -19.519 1.00 98.31 91 THR A O 1
ATOM 759 N N . TRP A 1 92 ? 15.832 12.492 -21.163 1.00 97.69 92 TRP A N 1
ATOM 760 C CA . TRP A 1 92 ? 14.741 12.674 -22.112 1.00 97.69 92 TRP A CA 1
ATOM 761 C C . TRP A 1 92 ? 14.266 11.338 -22.646 1.00 97.69 92 TRP A C 1
ATOM 763 O O . TRP A 1 92 ? 15.074 10.457 -22.918 1.00 97.69 92 TRP A O 1
ATOM 773 N N . VAL A 1 93 ? 12.957 11.213 -22.840 1.00 96.94 93 VAL A N 1
ATOM 774 C CA . VAL A 1 93 ? 12.383 10.112 -23.604 1.00 96.94 93 VAL A CA 1
ATOM 775 C C . VAL A 1 93 ? 12.059 10.612 -24.999 1.00 96.94 93 VAL A C 1
ATOM 777 O O . VAL A 1 93 ? 11.329 11.594 -25.178 1.00 96.94 93 VAL A O 1
ATOM 780 N N . VAL A 1 94 ? 12.625 9.935 -25.987 1.00 95.44 94 VAL A N 1
ATOM 781 C CA . VAL A 1 94 ? 12.411 10.190 -27.408 1.00 95.44 94 VAL A CA 1
ATOM 782 C C . VAL A 1 94 ? 11.682 9.017 -28.040 1.00 95.44 94 VAL A C 1
ATOM 784 O O . VAL A 1 94 ? 11.679 7.918 -27.493 1.00 95.44 94 VAL A O 1
ATOM 787 N N . TYR A 1 95 ? 11.072 9.252 -29.196 1.00 94.25 95 TYR A N 1
ATOM 788 C CA . TYR A 1 95 ? 10.498 8.195 -30.019 1.00 94.25 95 TYR A CA 1
ATOM 789 C C . TYR A 1 95 ? 11.067 8.255 -31.428 1.00 94.25 95 TYR A C 1
ATOM 791 O O . TYR A 1 95 ? 11.437 9.336 -31.900 1.00 94.25 95 TYR A O 1
ATOM 799 N N . TYR A 1 96 ? 11.088 7.119 -32.114 1.00 93.00 96 TYR A N 1
ATOM 800 C CA . TYR A 1 96 ? 11.318 7.063 -33.550 1.00 93.00 96 TYR A CA 1
ATOM 801 C C . TYR A 1 96 ? 10.578 5.889 -34.187 1.00 93.00 96 TYR A C 1
ATOM 803 O O . TYR A 1 96 ? 10.297 4.883 -33.539 1.00 93.00 96 TYR A O 1
ATOM 811 N N . TYR A 1 97 ? 10.271 6.044 -35.469 1.00 90.56 97 TYR A N 1
ATOM 812 C CA . TYR A 1 97 ? 9.671 5.010 -36.296 1.00 90.56 97 TYR A CA 1
ATOM 813 C C . TYR A 1 97 ? 10.724 4.323 -37.146 1.00 90.56 97 TYR A C 1
ATOM 815 O O . TYR A 1 97 ? 11.445 5.004 -37.882 1.00 90.56 97 TYR A O 1
ATOM 823 N N . TRP A 1 98 ? 10.750 2.993 -37.116 1.00 88.69 98 TRP A N 1
ATOM 824 C CA . TRP A 1 98 ? 11.520 2.186 -38.053 1.00 88.69 98 TRP A CA 1
ATOM 825 C C . TRP A 1 98 ? 10.581 1.285 -38.855 1.00 88.69 98 TRP A C 1
ATOM 827 O O . TRP A 1 98 ? 10.103 0.258 -38.396 1.00 88.69 98 TRP A O 1
ATOM 837 N N . GLY A 1 99 ? 10.235 1.714 -40.071 1.00 86.81 99 GLY A N 1
ATOM 838 C CA . GLY A 1 99 ? 9.193 1.032 -40.841 1.00 86.81 99 GLY A CA 1
ATOM 839 C C . GLY A 1 99 ? 7.831 1.135 -40.148 1.00 86.81 99 GLY A C 1
ATOM 840 O O . GLY A 1 99 ? 7.297 2.237 -40.029 1.00 86.81 99 GLY A O 1
ATOM 841 N N . GLU A 1 100 ? 7.282 -0.005 -39.726 1.00 85.62 100 GLU A N 1
ATOM 842 C CA . GLU A 1 100 ? 6.010 -0.109 -38.988 1.00 85.62 100 GLU A CA 1
ATOM 843 C C . GLU A 1 100 ? 6.218 -0.320 -37.475 1.00 85.62 100 GLU A C 1
ATOM 845 O O . GLU A 1 100 ? 5.269 -0.627 -36.757 1.00 85.62 100 GLU A O 1
ATOM 850 N N . GLU A 1 101 ? 7.446 -0.132 -36.987 1.00 89.00 101 GLU A N 1
ATOM 851 C CA . GLU A 1 101 ? 7.815 -0.249 -35.576 1.00 89.00 101 GLU A CA 1
ATOM 852 C C . GLU A 1 101 ? 7.878 1.131 -34.918 1.00 89.00 101 GLU A C 1
ATOM 854 O O . GLU A 1 101 ? 8.403 2.090 -35.497 1.00 89.00 101 GLU A O 1
ATOM 859 N N . LEU A 1 102 ? 7.356 1.234 -33.695 1.00 91.12 102 LEU A N 1
ATOM 860 C CA . LEU A 1 102 ? 7.509 2.410 -32.842 1.00 91.12 102 LEU A CA 1
ATOM 861 C C . LEU A 1 102 ? 8.429 2.071 -31.678 1.00 91.12 102 LEU A C 1
ATOM 863 O O . LEU A 1 102 ? 8.080 1.251 -30.830 1.00 91.12 102 LEU A O 1
ATOM 867 N N . HIS A 1 103 ? 9.548 2.781 -31.607 1.00 93.44 103 HIS A N 1
ATOM 868 C CA . HIS A 1 103 ? 10.505 2.685 -30.516 1.00 93.44 103 HIS A CA 1
ATOM 869 C C . HIS A 1 103 ? 10.383 3.906 -29.617 1.00 93.44 103 HIS A C 1
ATOM 871 O O . HIS A 1 103 ? 10.253 5.037 -30.104 1.00 93.44 103 HIS A O 1
ATOM 877 N N . THR A 1 104 ? 10.506 3.701 -28.309 1.00 95.12 104 THR A N 1
ATOM 878 C CA . THR A 1 104 ? 10.800 4.772 -27.359 1.00 95.12 104 THR A CA 1
ATOM 879 C C . THR A 1 104 ? 12.097 4.488 -26.630 1.00 95.12 104 THR A C 1
ATOM 881 O O . THR A 1 104 ? 12.412 3.359 -26.261 1.00 95.12 104 THR A O 1
ATOM 884 N N . THR A 1 105 ? 12.892 5.533 -26.440 1.00 96.75 105 THR A N 1
ATOM 885 C CA . THR A 1 105 ? 14.254 5.419 -25.921 1.00 96.75 105 THR A CA 1
ATOM 886 C C . THR A 1 105 ? 14.486 6.492 -24.878 1.00 96.75 105 THR A C 1
ATOM 888 O O . THR A 1 105 ? 14.185 7.667 -25.101 1.00 96.75 105 THR A O 1
ATOM 891 N N . LEU A 1 106 ? 15.034 6.090 -23.737 1.00 98.12 106 LEU A N 1
ATOM 892 C CA . LEU A 1 106 ? 15.545 7.000 -22.728 1.00 98.12 106 LEU A CA 1
ATOM 893 C C . LEU A 1 106 ? 16.958 7.408 -23.112 1.00 98.12 106 LEU A C 1
ATOM 895 O O . LEU A 1 106 ? 17.782 6.553 -23.417 1.00 98.12 106 LEU A O 1
ATOM 899 N N . VAL A 1 107 ? 17.246 8.702 -23.070 1.00 98.50 107 VAL A N 1
ATOM 900 C CA . VAL A 1 107 ? 18.557 9.251 -23.407 1.00 98.50 107 VAL A CA 1
ATOM 901 C C . VAL A 1 107 ? 19.025 10.159 -22.287 1.00 98.50 107 VAL A C 1
ATOM 903 O O . VAL A 1 107 ? 18.329 11.106 -21.901 1.00 98.50 107 VAL A O 1
ATOM 906 N N . ASN A 1 108 ? 20.228 9.877 -21.801 1.00 98.50 108 ASN A N 1
ATOM 907 C CA . ASN A 1 108 ? 20.913 10.682 -20.811 1.00 98.50 108 ASN A CA 1
ATOM 908 C C . ASN A 1 108 ? 21.931 11.593 -21.492 1.00 98.50 108 ASN A C 1
ATOM 910 O O . ASN A 1 108 ? 22.724 11.174 -22.339 1.00 98.50 108 ASN A O 1
ATOM 914 N N . TYR A 1 109 ? 21.920 12.853 -21.077 1.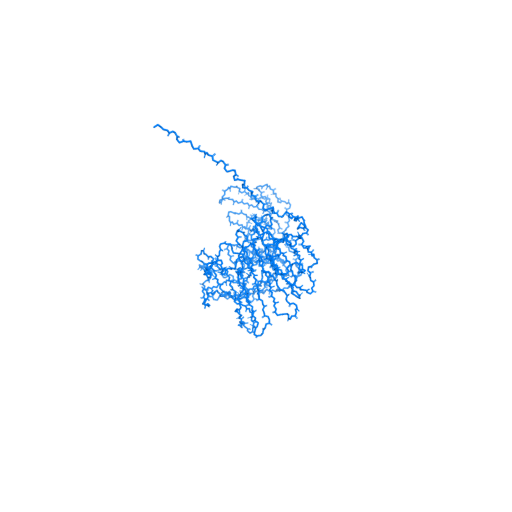00 98.19 109 TYR A N 1
ATOM 915 C CA . TYR A 1 109 ? 22.855 13.872 -21.523 1.00 98.19 109 TYR A CA 1
ATOM 916 C C . TYR A 1 109 ? 23.495 14.562 -20.333 1.00 98.19 109 TYR A C 1
ATOM 918 O O . TYR A 1 109 ? 22.873 14.689 -19.281 1.00 98.19 109 TYR A O 1
ATOM 926 N N . ASP A 1 110 ? 24.693 15.106 -20.502 1.00 97.12 110 ASP A N 1
ATOM 927 C CA . ASP A 1 110 ? 25.224 16.020 -19.495 1.00 97.12 110 ASP A CA 1
ATOM 928 C C . ASP A 1 110 ? 24.412 17.332 -19.446 1.00 97.12 110 ASP A C 1
ATOM 930 O O . ASP A 1 110 ? 23.441 17.554 -20.186 1.00 97.12 110 ASP A O 1
ATOM 934 N N . LEU A 1 111 ? 24.787 18.235 -18.540 1.00 95.44 111 LEU A N 1
ATOM 935 C CA . LEU A 1 111 ? 24.071 19.499 -18.357 1.00 95.44 111 LEU A CA 1
ATOM 936 C C . LEU A 1 111 ? 24.139 20.403 -19.603 1.00 95.44 111 LEU A C 1
ATOM 938 O O . LEU A 1 111 ? 23.263 21.258 -19.794 1.00 95.44 111 LEU A O 1
ATOM 942 N N . GLU A 1 112 ? 25.112 20.182 -20.483 1.00 94.50 112 GLU A N 1
ATOM 943 C CA . GLU A 1 112 ? 25.327 20.869 -21.752 1.00 94.50 112 GLU A CA 1
ATOM 944 C C . GLU A 1 112 ? 24.690 20.164 -22.965 1.00 94.50 112 GLU A C 1
ATOM 946 O O . GLU A 1 112 ? 24.818 20.675 -24.081 1.00 94.50 112 GLU A O 1
ATOM 951 N N . TYR A 1 113 ? 23.938 19.076 -22.752 1.00 95.56 113 TYR A N 1
ATOM 952 C CA . TYR A 1 113 ? 23.317 18.236 -23.784 1.00 95.56 113 TYR A CA 1
ATOM 953 C C . TYR A 1 113 ? 24.294 17.398 -24.630 1.00 95.56 113 TYR A C 1
ATOM 955 O O . TYR A 1 113 ? 23.942 16.973 -25.729 1.00 95.56 113 TYR A O 1
ATOM 963 N N . ASN A 1 114 ? 25.504 17.113 -24.145 1.00 95.50 114 ASN A N 1
ATOM 964 C CA . ASN A 1 114 ? 26.339 16.093 -24.780 1.00 95.50 114 ASN A CA 1
ATOM 965 C C . ASN A 1 114 ? 25.794 14.707 -24.430 1.00 95.50 114 ASN A C 1
ATOM 967 O O . ASN A 1 114 ? 25.468 14.440 -23.274 1.00 95.50 114 ASN A O 1
ATOM 971 N N . PHE A 1 115 ? 25.694 13.835 -25.433 1.00 97.69 115 PHE A N 1
ATOM 972 C CA . PHE A 1 115 ? 25.229 12.459 -25.258 1.00 97.69 115 PHE A CA 1
ATOM 973 C C . PHE A 1 115 ? 26.103 11.701 -24.250 1.00 97.69 115 PHE A C 1
ATOM 975 O O . PHE A 1 115 ? 27.329 11.694 -24.387 1.00 97.69 115 PHE A O 1
ATOM 982 N N . ILE A 1 116 ? 25.463 11.052 -23.277 1.00 98.25 116 ILE A N 1
ATOM 983 C CA . ILE A 1 116 ? 26.112 10.133 -22.338 1.00 98.25 116 ILE A CA 1
ATOM 984 C C . ILE A 1 116 ? 25.792 8.700 -22.749 1.00 98.25 116 ILE A C 1
ATOM 986 O O . ILE A 1 116 ? 26.708 7.950 -23.079 1.00 98.25 116 ILE A O 1
ATOM 990 N N . ASP A 1 117 ? 24.508 8.340 -22.730 1.00 98.44 117 ASP A N 1
ATOM 991 C CA . ASP A 1 117 ? 24.045 6.976 -22.980 1.00 98.44 117 ASP A CA 1
ATOM 992 C C . ASP A 1 117 ? 22.550 6.936 -23.326 1.00 98.44 117 ASP A C 1
ATOM 994 O O . ASP A 1 117 ? 21.829 7.917 -23.109 1.00 98.44 117 ASP A O 1
ATOM 998 N N . SER A 1 118 ? 22.073 5.803 -23.837 1.00 97.88 118 SER A N 1
ATOM 999 C CA . SER A 1 118 ? 20.657 5.596 -24.143 1.00 97.88 118 SER A CA 1
ATOM 1000 C C . SER A 1 118 ? 20.230 4.140 -24.033 1.00 97.88 118 SER A C 1
ATOM 1002 O O . SER A 1 118 ? 20.997 3.254 -24.387 1.00 97.88 118 SER A O 1
ATOM 1004 N N . GLU A 1 119 ? 18.978 3.908 -23.644 1.00 97.69 119 GLU A N 1
ATOM 1005 C CA . GLU A 1 119 ? 18.397 2.567 -23.536 1.00 97.69 119 GLU A CA 1
ATOM 1006 C C . GLU A 1 119 ? 16.965 2.544 -24.078 1.00 97.69 119 GLU A C 1
ATOM 1008 O O . GLU A 1 119 ? 16.168 3.452 -23.815 1.00 97.69 119 GLU A O 1
ATOM 1013 N N . GLU A 1 120 ? 16.631 1.502 -24.840 1.00 96.25 120 GLU A N 1
ATOM 1014 C CA . GLU A 1 120 ? 15.275 1.296 -25.344 1.00 96.25 120 GLU A CA 1
ATOM 1015 C C . GLU A 1 120 ? 14.319 0.987 -24.186 1.00 96.25 120 GLU A C 1
ATOM 1017 O O . GLU A 1 120 ? 14.575 0.117 -23.351 1.00 96.25 120 GLU A O 1
ATOM 1022 N N . LEU A 1 121 ? 13.214 1.723 -24.123 1.00 95.56 121 LEU A N 1
ATOM 1023 C CA . LEU A 1 121 ? 12.196 1.571 -23.091 1.00 95.56 121 LEU A CA 1
ATOM 1024 C C . LEU A 1 121 ? 11.050 0.689 -23.567 1.00 95.56 121 LEU A C 1
ATOM 1026 O O . LEU A 1 121 ? 10.613 -0.197 -22.832 1.00 95.56 121 LEU A O 1
ATOM 1030 N N . ALA A 1 122 ? 10.549 0.955 -24.768 1.00 93.94 122 ALA A N 1
ATOM 1031 C CA . ALA A 1 122 ? 9.437 0.223 -25.335 1.00 93.94 122 ALA A CA 1
ATOM 1032 C C . ALA A 1 122 ? 9.558 0.117 -26.854 1.00 93.94 122 ALA A C 1
ATOM 1034 O O . ALA A 1 122 ? 10.119 0.993 -27.516 1.00 93.94 122 ALA A O 1
ATOM 1035 N N . LEU A 1 123 ? 9.003 -0.972 -27.369 1.00 92.81 123 LEU A N 1
ATOM 1036 C CA . LEU A 1 123 ? 8.955 -1.335 -28.777 1.00 92.81 123 LEU A CA 1
ATOM 1037 C C . LEU A 1 123 ? 7.580 -1.933 -29.039 1.00 92.81 123 LEU A C 1
ATOM 1039 O O . LEU A 1 123 ? 7.132 -2.788 -28.283 1.00 92.81 123 LEU A O 1
ATOM 1043 N N . ASP A 1 124 ? 6.912 -1.477 -30.089 1.00 88.00 124 ASP A N 1
ATOM 1044 C CA . ASP A 1 124 ? 5.677 -2.077 -30.597 1.00 88.00 124 ASP A CA 1
ATOM 1045 C C . ASP A 1 124 ? 5.875 -2.364 -32.089 1.00 88.00 124 ASP A C 1
ATOM 1047 O O . ASP A 1 124 ? 6.113 -1.437 -32.867 1.00 88.00 124 ASP A O 1
ATOM 1051 N N . GLU A 1 125 ? 5.864 -3.642 -32.475 1.00 83.88 125 GLU A N 1
ATOM 1052 C CA . GLU A 1 125 ? 6.007 -4.088 -33.862 1.00 83.88 125 GLU A CA 1
ATOM 1053 C C . GLU A 1 125 ? 4.625 -4.390 -34.458 1.00 83.88 125 GLU A C 1
ATOM 1055 O O . GLU A 1 125 ? 4.073 -5.477 -34.278 1.00 83.88 125 GLU A O 1
ATOM 1060 N N . ASN A 1 126 ? 4.061 -3.456 -35.226 1.00 69.88 126 ASN A N 1
ATOM 1061 C CA . ASN A 1 126 ? 2.718 -3.637 -35.790 1.00 69.88 126 ASN A CA 1
ATOM 1062 C C . ASN A 1 126 ? 2.651 -4.532 -37.036 1.00 69.88 126 ASN A C 1
ATOM 1064 O O . ASN A 1 126 ? 1.547 -4.906 -37.438 1.00 69.88 126 ASN A O 1
ATOM 1068 N N . ALA A 1 127 ? 3.783 -4.848 -37.671 1.00 69.12 127 ALA A N 1
ATOM 1069 C CA . ALA A 1 127 ? 3.787 -5.586 -38.934 1.00 69.12 127 ALA A CA 1
ATOM 1070 C C . ALA A 1 127 ? 3.239 -7.010 -38.750 1.00 69.12 127 ALA A C 1
ATOM 1072 O O . ALA A 1 127 ? 2.262 -7.406 -39.391 1.00 69.12 127 ALA A O 1
ATOM 1073 N N . GLU A 1 128 ? 3.851 -7.771 -37.841 1.00 70.88 128 GLU A N 1
ATOM 1074 C CA . GLU A 1 128 ? 3.460 -9.153 -37.544 1.00 70.88 128 GLU A CA 1
ATOM 1075 C C . GLU A 1 128 ? 3.000 -9.337 -36.086 1.00 70.88 128 GLU A C 1
ATOM 1077 O O . GLU A 1 128 ? 2.442 -10.385 -35.751 1.00 70.88 128 GLU A O 1
ATOM 1082 N N . GLY A 1 129 ? 3.156 -8.312 -35.234 1.00 76.31 129 GLY A N 1
ATOM 1083 C CA . GLY A 1 129 ? 2.770 -8.360 -33.820 1.00 76.31 129 GLY A CA 1
ATOM 1084 C C . GLY A 1 129 ? 3.648 -9.295 -32.992 1.00 76.31 129 GLY A C 1
ATOM 1085 O O . GLY A 1 129 ? 3.191 -9.833 -31.984 1.00 76.31 129 GLY A O 1
ATOM 1086 N N . TRP A 1 130 ? 4.867 -9.575 -33.458 1.00 85.38 130 TRP A N 1
ATOM 1087 C CA . TRP A 1 130 ? 5.738 -10.574 -32.848 1.00 85.38 130 TRP A CA 1
ATOM 1088 C C . TRP A 1 130 ? 6.513 -10.015 -31.672 1.00 85.38 130 TRP A C 1
ATOM 1090 O O . TRP A 1 130 ? 6.651 -10.726 -30.680 1.00 85.38 130 TRP A O 1
ATOM 1100 N N . THR A 1 131 ? 6.976 -8.770 -31.753 1.00 89.56 131 THR A N 1
ATOM 1101 C CA . THR A 1 131 ? 7.846 -8.183 -30.733 1.00 89.56 131 THR A CA 1
ATOM 1102 C C . THR A 1 131 ? 7.145 -7.067 -29.967 1.00 89.56 131 THR A C 1
ATOM 1104 O O . THR A 1 131 ? 6.553 -6.164 -30.556 1.00 89.56 131 THR A O 1
ATOM 1107 N N . LEU A 1 132 ? 7.238 -7.122 -28.638 1.00 92.00 132 LEU A N 1
ATOM 1108 C CA . LEU A 1 132 ? 6.753 -6.081 -27.736 1.00 92.00 132 LEU A CA 1
ATOM 1109 C C . LEU A 1 132 ? 7.753 -5.871 -26.601 1.00 92.00 132 LEU A C 1
ATOM 1111 O O . LEU A 1 132 ? 8.108 -6.826 -25.910 1.00 92.00 132 LEU A O 1
ATOM 1115 N N . SER A 1 133 ? 8.113 -4.618 -26.341 1.00 94.00 133 SER A N 1
ATOM 1116 C CA . SER A 1 133 ? 8.845 -4.232 -25.136 1.00 94.00 133 SER A CA 1
ATOM 1117 C C . SER A 1 133 ? 8.077 -3.188 -24.340 1.00 94.00 133 SER A C 1
ATOM 1119 O O . SER A 1 133 ? 7.526 -2.242 -24.898 1.00 94.00 133 SER A O 1
ATOM 1121 N N . GLU A 1 134 ? 8.064 -3.339 -23.019 1.00 94.44 134 GLU A N 1
ATOM 1122 C CA . GLU A 1 134 ? 7.452 -2.388 -22.087 1.00 94.44 134 GLU A CA 1
ATOM 1123 C C . GLU A 1 134 ? 8.368 -2.179 -20.879 1.00 94.44 134 GLU A C 1
ATOM 1125 O O . GLU A 1 134 ? 8.982 -3.130 -20.388 1.00 94.44 134 GLU A O 1
ATOM 1130 N N . SER A 1 135 ? 8.422 -0.954 -20.351 1.00 94.81 135 SER A N 1
ATOM 1131 C CA . SER A 1 135 ? 9.287 -0.623 -19.214 1.00 94.81 135 SER A CA 1
ATOM 1132 C C . SER A 1 135 ? 8.554 0.045 -18.059 1.00 94.81 135 SER A C 1
ATOM 1134 O O . SER A 1 135 ? 7.635 0.837 -18.242 1.00 94.81 135 SER A O 1
ATOM 1136 N N . THR A 1 136 ? 9.034 -0.194 -16.841 1.00 94.06 136 THR A N 1
ATOM 1137 C CA . THR A 1 136 ? 8.786 0.663 -15.677 1.00 94.06 136 THR A CA 1
ATOM 1138 C C . THR A 1 136 ? 10.078 1.373 -15.299 1.00 94.06 136 THR A C 1
ATOM 1140 O O . THR A 1 136 ? 11.084 0.729 -15.006 1.00 94.06 136 THR A O 1
ATOM 1143 N N . ILE A 1 137 ? 10.051 2.701 -15.287 1.00 93.81 137 ILE A N 1
ATOM 1144 C CA . ILE A 1 137 ? 11.191 3.552 -14.943 1.00 93.81 137 ILE A CA 1
ATOM 1145 C C . ILE A 1 137 ? 11.018 4.025 -13.506 1.00 93.81 137 ILE A C 1
ATOM 1147 O O . ILE A 1 137 ? 9.964 4.553 -13.151 1.00 93.81 137 ILE A O 1
ATOM 1151 N N . THR A 1 138 ? 12.048 3.854 -12.689 1.00 92.25 138 THR A N 1
ATOM 1152 C CA . THR A 1 138 ? 12.126 4.357 -11.315 1.00 92.25 138 THR A CA 1
ATOM 1153 C C . THR A 1 138 ? 13.240 5.400 -11.195 1.00 92.25 138 THR A C 1
ATOM 1155 O O . THR A 1 138 ? 13.875 5.751 -12.187 1.00 92.25 138 THR A O 1
ATOM 1158 N N . GLN A 1 139 ? 13.510 5.900 -9.986 1.00 90.31 139 GLN A N 1
ATOM 1159 C CA . GLN A 1 139 ? 14.580 6.875 -9.763 1.00 90.31 139 GLN A CA 1
ATOM 1160 C C . GLN A 1 139 ? 15.967 6.331 -10.143 1.00 90.31 139 GLN A C 1
ATOM 1162 O O . GLN A 1 139 ? 16.812 7.071 -10.635 1.00 90.31 139 GLN A O 1
ATOM 1167 N N . HIS A 1 140 ? 16.203 5.038 -9.919 1.00 90.69 140 HIS A N 1
ATOM 1168 C CA . HIS A 1 140 ? 17.517 4.410 -10.055 1.00 90.69 140 HIS A CA 1
ATOM 1169 C C . HIS A 1 140 ? 17.568 3.296 -11.111 1.00 90.69 140 HIS A C 1
ATOM 1171 O O . HIS A 1 140 ? 18.650 2.752 -11.357 1.00 90.69 140 HIS A O 1
ATOM 1177 N N . ARG A 1 141 ? 16.428 2.893 -11.694 1.00 92.06 141 ARG A N 1
ATOM 1178 C CA . ARG A 1 141 ? 16.339 1.693 -12.537 1.00 92.06 141 ARG A CA 1
ATOM 1179 C C . ARG A 1 141 ? 15.362 1.818 -13.700 1.00 92.06 141 ARG A C 1
ATOM 1181 O O . ARG A 1 141 ? 14.398 2.577 -13.653 1.00 92.06 141 ARG A O 1
ATOM 1188 N N . ILE A 1 142 ? 15.584 0.967 -14.698 1.00 94.50 142 ILE A N 1
ATOM 1189 C CA . ILE A 1 142 ? 14.586 0.585 -15.703 1.00 94.50 142 ILE A CA 1
ATOM 1190 C C . ILE A 1 142 ? 14.308 -0.903 -15.511 1.00 94.50 142 ILE A C 1
ATOM 1192 O O . ILE A 1 142 ? 15.238 -1.709 -15.466 1.00 94.50 142 ILE A O 1
ATOM 1196 N N . HIS A 1 143 ? 13.039 -1.265 -15.395 1.00 93.38 143 HIS A N 1
ATOM 1197 C CA . HIS A 1 143 ? 12.566 -2.642 -15.398 1.00 93.38 143 HIS A CA 1
ATOM 1198 C C . HIS A 1 143 ? 11.869 -2.899 -16.729 1.00 93.38 143 HIS A C 1
ATOM 1200 O O . HIS A 1 143 ? 10.739 -2.451 -16.906 1.00 93.38 143 HIS A O 1
ATOM 1206 N N . ARG A 1 144 ? 12.533 -3.593 -17.654 1.00 94.44 144 ARG A N 1
ATOM 1207 C CA . ARG A 1 144 ? 12.005 -3.868 -18.992 1.00 94.44 144 ARG A CA 1
ATOM 1208 C C . ARG A 1 144 ? 11.542 -5.313 -19.123 1.00 94.44 144 ARG A C 1
ATOM 1210 O O . ARG A 1 144 ? 12.208 -6.229 -18.636 1.00 94.44 144 ARG A O 1
ATOM 1217 N N . MET A 1 145 ? 10.402 -5.498 -19.770 1.00 93.69 145 MET A N 1
ATOM 1218 C CA . MET A 1 145 ? 9.931 -6.774 -20.290 1.00 93.69 145 MET A CA 1
ATOM 1219 C C . MET A 1 145 ? 10.095 -6.754 -21.805 1.00 93.69 145 MET A C 1
ATOM 1221 O O . MET A 1 145 ? 9.550 -5.858 -22.440 1.00 93.69 145 MET A O 1
ATOM 1225 N N . ASP A 1 146 ? 10.772 -7.757 -22.352 1.00 93.44 146 ASP A N 1
ATOM 1226 C CA . ASP A 1 146 ? 10.880 -8.004 -23.788 1.00 93.44 146 ASP A CA 1
ATOM 1227 C C . ASP A 1 146 ? 10.110 -9.297 -24.100 1.00 93.44 146 ASP A C 1
ATOM 1229 O O . ASP A 1 146 ? 10.364 -10.339 -23.489 1.00 93.44 146 ASP A O 1
ATOM 1233 N N . ALA A 1 147 ? 9.138 -9.231 -25.007 1.00 91.81 147 ALA A N 1
ATOM 1234 C CA . ALA A 1 147 ? 8.284 -10.344 -25.399 1.00 91.81 147 ALA A CA 1
ATOM 1235 C C . ALA A 1 147 ? 8.401 -10.617 -26.901 1.00 91.81 147 ALA A C 1
ATOM 1237 O O . ALA A 1 147 ? 8.304 -9.707 -27.721 1.00 91.81 147 ALA A O 1
ATOM 1238 N N . LEU A 1 148 ? 8.567 -11.895 -27.240 1.00 91.94 148 LEU A N 1
ATOM 1239 C CA . LEU A 1 148 ? 8.517 -12.426 -28.594 1.00 91.94 148 LEU A CA 1
ATOM 1240 C C . LEU A 1 148 ? 7.408 -13.488 -28.670 1.00 91.94 148 LEU A C 1
ATOM 1242 O O . LEU A 1 148 ? 7.546 -14.598 -28.141 1.00 91.94 148 LEU A O 1
ATOM 1246 N N . TYR A 1 149 ? 6.308 -13.148 -29.338 1.00 87.38 149 TYR A N 1
ATOM 1247 C CA . TYR A 1 149 ? 5.089 -13.950 -29.474 1.00 87.38 149 TYR A CA 1
ATOM 1248 C C . TYR A 1 149 ? 5.205 -15.025 -30.567 1.00 87.38 149 TYR A C 1
ATOM 1250 O O . TYR A 1 149 ? 4.412 -15.094 -31.506 1.00 87.38 149 TYR A O 1
ATOM 1258 N N . ILE A 1 150 ? 6.211 -15.890 -30.436 1.00 87.06 150 ILE A N 1
ATOM 1259 C CA . ILE A 1 150 ? 6.339 -17.137 -31.206 1.00 87.06 150 ILE A CA 1
ATOM 1260 C C . ILE A 1 150 ? 5.817 -18.328 -30.389 1.00 87.06 150 ILE A C 1
ATOM 1262 O O . ILE A 1 150 ? 5.453 -18.170 -29.232 1.00 87.06 150 ILE A O 1
ATOM 1266 N N . GLU A 1 151 ? 5.767 -19.535 -30.960 1.00 87.38 151 GLU A N 1
ATOM 1267 C CA . GLU A 1 151 ? 5.384 -20.744 -30.214 1.00 87.38 151 GLU A CA 1
ATOM 1268 C C . GLU A 1 151 ? 6.624 -21.589 -29.843 1.00 87.38 151 GLU A C 1
ATOM 1270 O O . GLU A 1 151 ? 7.258 -22.160 -30.739 1.00 87.38 151 GLU A O 1
ATOM 1275 N N . PRO A 1 152 ? 6.979 -21.740 -28.546 1.00 85.62 152 PRO A N 1
ATOM 1276 C CA . PRO A 1 152 ? 6.375 -21.112 -27.363 1.00 85.62 152 PRO A CA 1
ATOM 1277 C C . PRO A 1 152 ? 6.801 -19.648 -27.182 1.00 85.62 152 PRO A C 1
ATOM 1279 O O . PRO A 1 152 ? 7.897 -19.273 -27.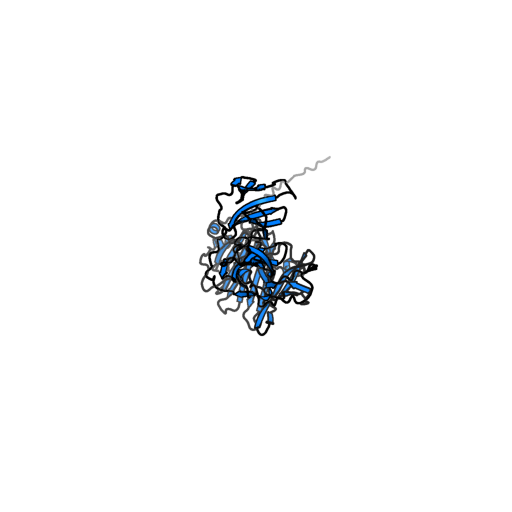607 1.00 85.62 152 PRO A O 1
ATOM 1282 N N . GLU A 1 153 ? 5.961 -18.866 -26.496 1.00 87.75 153 GLU A N 1
ATOM 1283 C CA . GLU A 1 153 ? 6.227 -17.450 -26.220 1.00 87.75 153 GLU A CA 1
ATOM 1284 C C . GLU A 1 153 ? 7.544 -17.295 -25.452 1.00 87.75 153 GLU A C 1
ATOM 1286 O O . GLU A 1 153 ? 7.866 -18.091 -24.561 1.00 87.75 153 GLU A O 1
ATOM 1291 N N . GLN A 1 154 ? 8.317 -16.267 -25.800 1.00 90.31 154 GLN A N 1
ATOM 1292 C CA . GLN A 1 154 ? 9.582 -15.961 -25.141 1.00 90.31 154 GLN A CA 1
ATOM 1293 C C . GLN A 1 154 ? 9.474 -14.601 -24.468 1.00 90.31 154 GLN A C 1
ATOM 1295 O O . GLN A 1 154 ? 9.365 -13.586 -25.142 1.00 90.31 154 GLN A O 1
ATOM 1300 N N . ILE A 1 155 ? 9.499 -14.595 -23.136 1.00 89.56 155 ILE A N 1
ATOM 1301 C CA . ILE A 1 155 ? 9.434 -13.375 -22.329 1.00 89.56 155 ILE A CA 1
ATOM 1302 C C . ILE A 1 155 ? 10.695 -13.288 -21.474 1.00 89.56 155 ILE A C 1
ATOM 1304 O O . ILE A 1 155 ? 11.010 -14.209 -20.708 1.00 89.56 155 ILE A O 1
ATOM 1308 N N . GLU A 1 156 ? 11.406 -12.171 -21.590 1.00 91.88 156 GLU A N 1
ATOM 1309 C CA . GLU A 1 156 ? 12.575 -11.835 -20.789 1.00 91.88 156 GLU A CA 1
ATOM 1310 C C . GLU A 1 156 ? 12.312 -10.583 -19.947 1.00 91.88 156 GLU A C 1
ATOM 1312 O O . GLU A 1 156 ? 11.698 -9.622 -20.395 1.00 91.88 156 GLU A O 1
ATOM 1317 N N . TYR A 1 157 ? 12.799 -10.596 -18.704 1.00 90.94 157 TYR A N 1
ATOM 1318 C CA . TYR A 1 157 ? 12.772 -9.434 -17.819 1.00 90.94 157 TYR A CA 1
ATOM 1319 C C . TYR A 1 157 ? 14.197 -8.976 -17.525 1.00 90.94 157 TYR A C 1
ATOM 1321 O O . TYR A 1 157 ? 15.004 -9.728 -16.952 1.00 90.94 157 TYR A O 1
ATOM 1329 N N . ILE A 1 158 ? 14.485 -7.726 -17.867 1.00 92.00 158 ILE A N 1
ATOM 1330 C CA . ILE A 1 158 ? 15.809 -7.116 -17.798 1.00 92.00 158 ILE A CA 1
ATOM 1331 C C . ILE A 1 158 ? 15.742 -5.895 -16.883 1.00 92.00 158 ILE A C 1
ATOM 1333 O O . ILE A 1 158 ? 14.816 -5.094 -16.941 1.00 92.00 158 ILE A O 1
ATOM 1337 N N . ASN A 1 159 ? 16.739 -5.764 -16.011 1.00 91.88 159 ASN A N 1
ATOM 1338 C CA . ASN A 1 159 ? 16.897 -4.593 -15.159 1.00 91.88 159 ASN A CA 1
ATOM 1339 C C . ASN A 1 159 ? 18.106 -3.794 -15.640 1.00 91.88 159 ASN A C 1
ATOM 1341 O O . ASN A 1 159 ? 19.185 -4.372 -15.795 1.00 91.88 159 ASN A O 1
ATOM 1345 N N . PHE A 1 160 ? 17.950 -2.483 -15.770 1.00 93.94 160 PHE A N 1
ATOM 1346 C CA . PHE A 1 160 ? 19.038 -1.532 -15.981 1.00 93.94 160 PHE A CA 1
ATOM 1347 C C . PHE A 1 160 ? 19.197 -0.635 -14.756 1.00 93.94 160 PHE A C 1
ATOM 1349 O O . PHE A 1 160 ? 18.247 -0.421 -14.000 1.00 93.94 160 PHE A O 1
ATOM 1356 N N . ILE A 1 161 ? 20.413 -0.144 -14.538 1.00 92.75 161 ILE A N 1
ATOM 1357 C CA . ILE A 1 161 ? 20.800 0.709 -13.415 1.00 92.75 161 ILE A CA 1
ATOM 1358 C C . ILE A 1 161 ? 21.342 2.018 -13.977 1.00 92.75 161 ILE A C 1
ATOM 1360 O O . ILE A 1 161 ? 22.248 2.004 -14.812 1.00 92.75 161 ILE A O 1
ATOM 1364 N N . PHE A 1 162 ? 20.828 3.132 -13.461 1.00 93.69 162 PHE A N 1
ATOM 1365 C CA . PHE A 1 162 ? 21.401 4.449 -13.707 1.00 93.69 162 PHE A CA 1
ATOM 1366 C C . PHE A 1 162 ? 22.622 4.656 -12.811 1.00 93.69 162 PHE A C 1
ATOM 1368 O O . PHE A 1 162 ? 22.524 4.571 -11.585 1.00 93.69 162 PHE A O 1
ATOM 1375 N N . LYS A 1 163 ? 23.782 4.936 -13.407 1.00 93.50 163 LYS A N 1
ATOM 1376 C CA . LYS A 1 163 ? 24.953 5.400 -12.652 1.00 93.50 163 LYS A CA 1
ATOM 1377 C C . LYS A 1 163 ? 24.865 6.904 -12.400 1.00 93.50 163 LYS A C 1
ATOM 1379 O O . LYS A 1 163 ? 24.235 7.638 -13.157 1.00 93.50 163 LYS A O 1
ATOM 1384 N N . ASP A 1 164 ? 25.602 7.386 -11.401 1.00 92.06 164 ASP A N 1
ATOM 1385 C CA . ASP A 1 164 ? 25.726 8.825 -11.107 1.00 92.06 164 ASP A CA 1
ATOM 1386 C C . ASP A 1 164 ? 26.272 9.641 -12.291 1.00 92.06 164 ASP A C 1
ATOM 1388 O O . ASP A 1 164 ? 26.045 10.848 -12.371 1.00 92.06 164 ASP A O 1
ATOM 1392 N N . THR A 1 165 ? 26.993 8.981 -13.203 1.00 94.81 165 THR A N 1
ATOM 1393 C CA . THR A 1 165 ? 27.536 9.553 -14.440 1.00 94.81 165 THR A CA 1
ATOM 1394 C C . THR A 1 165 ? 26.508 9.681 -15.560 1.00 94.81 165 THR A C 1
ATOM 1396 O O . THR A 1 165 ? 26.848 10.258 -16.583 1.00 94.81 165 THR A O 1
ATOM 1399 N N . GLY A 1 166 ? 25.297 9.138 -15.405 1.00 95.69 166 GLY A N 1
ATOM 1400 C CA . GLY A 1 166 ? 24.278 9.057 -16.456 1.00 95.69 166 GLY A CA 1
ATOM 1401 C C . GLY A 1 166 ? 24.396 7.829 -17.364 1.00 95.69 166 GLY A C 1
ATOM 1402 O O . GLY A 1 166 ? 23.516 7.618 -18.191 1.00 95.69 166 GLY A O 1
ATOM 1403 N N . GLU A 1 167 ? 25.433 6.999 -17.213 1.00 97.50 167 GLU A N 1
ATOM 1404 C CA . GLU A 1 167 ? 25.522 5.713 -17.925 1.00 97.50 167 GLU A CA 1
ATOM 1405 C C . GLU A 1 167 ? 24.393 4.771 -17.485 1.00 97.50 167 GLU A C 1
ATOM 1407 O O . GLU A 1 167 ? 24.057 4.700 -16.294 1.00 97.50 167 GLU A O 1
ATOM 1412 N N . ILE A 1 168 ? 23.853 4.017 -18.439 1.00 97.06 168 ILE A N 1
ATOM 1413 C CA . ILE A 1 168 ? 22.795 3.034 -18.239 1.00 97.06 168 ILE A CA 1
ATOM 1414 C C . ILE A 1 168 ? 23.419 1.663 -18.454 1.00 97.06 168 ILE A C 1
ATOM 1416 O O . ILE A 1 168 ? 23.892 1.332 -19.532 1.00 97.06 168 ILE A O 1
ATOM 1420 N N . VAL A 1 169 ? 23.454 0.842 -17.408 1.00 95.44 169 VAL A N 1
ATOM 1421 C CA . VAL A 1 169 ? 24.060 -0.491 -17.504 1.00 95.44 169 VAL A CA 1
ATOM 1422 C C . VAL A 1 169 ? 23.083 -1.559 -17.076 1.00 95.44 169 VAL A C 1
ATOM 1424 O O . VAL A 1 169 ? 22.363 -1.398 -16.088 1.00 95.44 169 VAL A O 1
ATOM 1427 N N . SER A 1 170 ? 23.086 -2.689 -17.779 1.00 93.31 170 SER A N 1
ATOM 1428 C CA . SER A 1 170 ? 22.317 -3.846 -17.326 1.00 93.31 170 SER A CA 1
ATOM 1429 C C . SER A 1 170 ? 22.775 -4.261 -15.922 1.00 93.31 170 SER A C 1
ATOM 1431 O O . SER A 1 170 ? 23.957 -4.193 -15.577 1.00 93.31 170 SER A O 1
ATOM 1433 N N . GLU A 1 171 ? 21.853 -4.742 -15.090 1.00 89.06 171 GLU A N 1
ATOM 1434 C CA . GLU A 1 171 ? 22.164 -5.196 -13.731 1.00 89.06 171 GLU A CA 1
ATOM 1435 C C . GLU A 1 171 ? 23.235 -6.298 -13.742 1.00 89.06 171 GLU A C 1
ATOM 1437 O O . GLU A 1 171 ? 24.118 -6.342 -12.884 1.00 89.06 171 GLU A O 1
ATOM 1442 N N . LYS A 1 172 ? 23.198 -7.166 -14.756 1.00 88.62 172 LYS A N 1
ATOM 1443 C CA . LYS A 1 172 ? 24.203 -8.210 -14.956 1.00 88.62 172 LYS A CA 1
ATOM 1444 C C . LYS A 1 172 ? 25.590 -7.619 -15.207 1.00 88.62 172 LYS A C 1
ATOM 1446 O O . LYS A 1 172 ? 26.554 -8.104 -14.619 1.00 88.62 172 LYS A O 1
ATOM 1451 N N . GLU A 1 173 ? 25.703 -6.600 -16.053 1.00 90.56 173 GLU A N 1
ATOM 1452 C CA . GLU A 1 173 ? 26.970 -5.914 -16.316 1.00 90.56 173 GLU A CA 1
ATOM 1453 C C . GLU A 1 173 ? 27.472 -5.168 -15.080 1.00 90.56 173 GLU A C 1
ATOM 1455 O O . GLU A 1 173 ? 28.628 -5.337 -14.696 1.00 90.56 173 GLU A O 1
ATOM 1460 N N . TYR A 1 174 ? 26.591 -4.432 -14.399 1.00 88.75 174 TYR A N 1
ATOM 1461 C CA . TYR A 1 174 ? 26.926 -3.686 -13.186 1.00 88.75 174 TYR A CA 1
ATOM 1462 C C . TYR A 1 174 ? 27.599 -4.571 -12.124 1.00 88.75 174 TYR A C 1
ATOM 1464 O O . TYR A 1 174 ? 28.563 -4.164 -11.474 1.00 88.75 174 TYR A O 1
ATOM 1472 N N . TYR A 1 175 ? 27.128 -5.813 -11.980 1.00 86.31 175 TYR A N 1
ATOM 1473 C CA . TYR A 1 175 ? 27.683 -6.789 -11.041 1.00 86.31 175 TYR A CA 1
ATOM 1474 C C . TYR A 1 175 ? 28.726 -7.741 -11.642 1.00 86.31 175 TYR A C 1
ATOM 1476 O O . TYR A 1 175 ? 29.117 -8.709 -10.985 1.00 86.31 175 TYR A O 1
ATOM 1484 N N . ASN A 1 176 ? 29.197 -7.511 -12.872 1.00 88.38 176 ASN A N 1
ATOM 1485 C CA . ASN A 1 176 ? 30.114 -8.410 -13.584 1.00 88.38 176 ASN A CA 1
ATOM 1486 C C . ASN A 1 176 ? 29.628 -9.878 -13.587 1.00 88.38 176 ASN A C 1
ATOM 1488 O O . ASN A 1 176 ? 30.406 -10.814 -13.403 1.00 88.38 176 ASN A O 1
ATOM 1492 N N . GLY A 1 177 ? 28.316 -10.080 -13.724 1.00 83.44 177 GLY A N 1
ATOM 1493 C CA . GLY A 1 177 ? 27.645 -11.381 -13.688 1.00 83.44 177 GLY A CA 1
ATOM 1494 C C . GLY A 1 177 ? 27.395 -11.964 -12.291 1.00 83.44 177 GLY A C 1
ATOM 1495 O O . GLY A 1 177 ? 26.629 -12.917 -12.179 1.00 83.44 177 GLY A O 1
ATOM 1496 N N . ASN A 1 178 ? 27.974 -11.393 -11.232 1.00 84.75 178 ASN A N 1
ATOM 1497 C CA . ASN A 1 178 ? 27.858 -11.885 -9.856 1.00 84.75 178 ASN A CA 1
ATOM 1498 C C . ASN A 1 178 ? 26.859 -11.045 -9.055 1.00 84.75 178 ASN A C 1
ATOM 1500 O O . ASN A 1 178 ? 27.242 -10.271 -8.176 1.00 84.75 178 ASN A O 1
ATOM 1504 N N . ILE A 1 179 ? 25.573 -11.181 -9.382 1.00 82.25 179 ILE A N 1
ATOM 1505 C CA . ILE A 1 179 ? 24.503 -10.452 -8.690 1.00 82.25 179 ILE A CA 1
ATOM 1506 C C . ILE A 1 179 ? 24.495 -10.872 -7.208 1.00 82.25 179 ILE A C 1
ATOM 1508 O O . ILE A 1 179 ? 24.388 -12.065 -6.917 1.00 82.25 179 ILE A O 1
ATOM 1512 N N . PRO A 1 180 ? 24.631 -9.930 -6.259 1.00 83.88 180 PRO A N 1
ATOM 1513 C CA . PRO A 1 180 ? 24.704 -10.261 -4.843 1.00 83.88 180 PRO A CA 1
ATOM 1514 C C . PRO A 1 180 ? 23.343 -10.720 -4.313 1.00 83.88 180 PRO A C 1
ATOM 1516 O O . PRO A 1 180 ? 22.312 -10.184 -4.710 1.00 83.88 180 PRO A O 1
ATOM 1519 N N . ASP A 1 181 ? 23.350 -11.629 -3.331 1.00 85.06 181 ASP A N 1
ATOM 1520 C CA . ASP A 1 181 ? 22.146 -12.058 -2.588 1.00 85.06 181 ASP A CA 1
ATOM 1521 C C . ASP A 1 181 ? 21.468 -10.889 -1.849 1.00 85.06 181 ASP A C 1
ATOM 1523 O O . ASP A 1 181 ? 20.290 -10.944 -1.514 1.00 85.06 181 ASP A O 1
ATOM 1527 N N . THR A 1 182 ? 22.186 -9.798 -1.582 1.00 85.50 182 THR A N 1
ATOM 1528 C CA . THR A 1 182 ? 21.622 -8.608 -0.941 1.00 85.50 182 THR A CA 1
ATOM 1529 C C . THR A 1 182 ? 20.916 -7.706 -1.946 1.00 85.50 182 THR A C 1
ATOM 1531 O O . THR A 1 182 ? 21.443 -7.435 -3.028 1.00 85.50 182 THR A O 1
ATOM 1534 N N . CYS A 1 183 ? 19.787 -7.123 -1.551 1.00 82.00 183 CYS A N 1
ATOM 1535 C CA . CYS A 1 183 ? 19.307 -5.926 -2.231 1.00 82.00 183 CYS A CA 1
ATOM 1536 C C . CYS A 1 183 ? 20.227 -4.751 -1.881 1.00 82.00 183 CYS A C 1
ATOM 1538 O O . CYS A 1 183 ? 20.695 -4.631 -0.747 1.00 82.00 183 CYS A O 1
ATOM 1540 N N . VAL A 1 184 ? 20.463 -3.856 -2.836 1.00 68.50 184 VAL A N 1
ATOM 1541 C CA . VAL A 1 184 ? 21.183 -2.603 -2.572 1.00 68.50 184 VAL A CA 1
ATOM 1542 C C . VAL A 1 184 ? 20.362 -1.735 -1.615 1.00 68.50 184 VAL A C 1
ATOM 1544 O O . VAL A 1 184 ? 19.134 -1.794 -1.619 1.00 68.50 184 VAL A O 1
ATOM 1547 N N . HIS A 1 185 ? 21.034 -0.907 -0.813 1.00 52.44 185 HIS A N 1
ATOM 1548 C CA . HIS A 1 185 ? 20.415 -0.006 0.170 1.00 52.44 185 HIS A CA 1
ATOM 1549 C C . HIS A 1 185 ? 19.450 1.054 -0.413 1.00 52.44 185 HIS A C 1
ATOM 1551 O O . HIS A 1 185 ? 18.754 1.703 0.360 1.00 52.44 185 HIS A O 1
ATOM 1557 N N . TYR A 1 186 ? 19.348 1.175 -1.740 1.00 57.28 186 TYR A N 1
ATOM 1558 C CA . TYR A 1 186 ? 18.400 2.029 -2.461 1.00 57.28 186 TYR A CA 1
ATOM 1559 C C . TYR A 1 186 ? 17.811 1.222 -3.613 1.00 57.28 186 TYR A C 1
ATOM 1561 O O . TYR A 1 186 ? 18.286 1.270 -4.746 1.00 57.28 186 TYR A O 1
ATOM 1569 N N . PHE A 1 187 ? 16.862 0.355 -3.283 1.00 69.69 187 PHE A N 1
ATOM 1570 C CA . PHE A 1 187 ? 16.177 -0.442 -4.279 1.00 69.69 187 PHE A CA 1
ATOM 1571 C C . PHE A 1 187 ? 14.782 0.140 -4.508 1.00 69.69 187 PHE A C 1
ATOM 1573 O O . PHE A 1 187 ? 13.961 0.157 -3.589 1.00 69.69 187 PHE A O 1
ATOM 1580 N N . ASP A 1 188 ? 14.533 0.599 -5.730 1.00 78.94 188 ASP A N 1
ATOM 1581 C CA . ASP A 1 188 ? 13.211 1.039 -6.152 1.00 78.94 188 ASP A CA 1
ATOM 1582 C C . ASP A 1 188 ? 12.415 -0.176 -6.632 1.00 78.94 188 ASP A C 1
ATOM 1584 O O . ASP A 1 188 ? 12.809 -0.802 -7.618 1.00 78.94 188 ASP A O 1
ATOM 1588 N N . PRO A 1 189 ? 11.322 -0.553 -5.952 1.00 85.56 189 PRO A N 1
ATOM 1589 C CA . PRO A 1 189 ? 10.502 -1.661 -6.401 1.00 85.56 189 PRO A CA 1
ATOM 1590 C C . PRO A 1 189 ? 9.830 -1.389 -7.730 1.00 85.56 189 PRO A C 1
ATOM 1592 O O . PRO A 1 189 ? 9.208 -0.349 -7.918 1.00 85.56 189 PRO A O 1
ATOM 1595 N N . LEU A 1 190 ? 9.879 -2.412 -8.585 1.00 85.75 190 LEU A N 1
ATOM 1596 C CA . LEU A 1 190 ? 9.057 -2.518 -9.781 1.00 85.75 190 LEU A CA 1
ATOM 1597 C C . LEU A 1 190 ? 7.579 -2.428 -9.404 1.00 85.75 190 LEU A C 1
ATOM 1599 O O . LEU A 1 190 ? 6.802 -1.718 -10.030 1.00 85.75 190 LEU A O 1
ATOM 1603 N N . ALA A 1 191 ? 7.193 -3.143 -8.349 1.00 88.75 191 ALA A N 1
ATOM 1604 C CA . ALA A 1 191 ? 5.850 -3.066 -7.808 1.00 88.75 191 ALA A CA 1
ATOM 1605 C C . ALA A 1 191 ? 5.856 -3.275 -6.297 1.00 88.75 191 ALA A C 1
ATOM 1607 O O . ALA A 1 191 ? 6.615 -4.079 -5.750 1.00 88.75 191 ALA A O 1
ATOM 1608 N N . VAL A 1 192 ? 4.946 -2.578 -5.626 1.00 89.12 192 VAL A N 1
ATOM 1609 C CA . VAL A 1 192 ? 4.608 -2.832 -4.229 1.00 89.12 192 VAL A CA 1
ATOM 1610 C C . VAL A 1 192 ? 3.277 -3.563 -4.205 1.00 89.12 192 VAL A C 1
ATOM 1612 O O . VAL A 1 192 ? 2.268 -3.029 -4.656 1.00 89.12 192 VAL A O 1
ATOM 1615 N N . LYS A 1 193 ? 3.274 -4.780 -3.669 1.00 93.44 193 LYS A N 1
ATOM 1616 C CA . LYS A 1 193 ? 2.070 -5.597 -3.496 1.00 93.44 193 LYS A CA 1
ATOM 1617 C C . LYS A 1 193 ? 1.946 -6.063 -2.050 1.00 93.44 193 LYS A C 1
ATOM 1619 O O . LYS A 1 193 ? 2.838 -5.841 -1.235 1.00 93.44 193 LYS A O 1
ATOM 1624 N N . TYR A 1 194 ? 0.845 -6.728 -1.736 1.00 92.69 194 TYR A N 1
ATOM 1625 C CA . TYR A 1 194 ? 0.529 -7.214 -0.402 1.00 92.69 194 TYR A CA 1
ATOM 1626 C C . TYR A 1 194 ? 0.034 -8.653 -0.447 1.00 92.69 194 TYR A C 1
ATOM 1628 O O . TYR A 1 194 ? -0.648 -9.064 -1.385 1.00 92.69 194 TYR A O 1
ATOM 1636 N N . VAL A 1 195 ? 0.370 -9.427 0.580 1.00 93.31 195 VAL A N 1
ATOM 1637 C CA . VAL A 1 195 ? -0.005 -10.843 0.660 1.00 93.31 195 VAL A CA 1
ATOM 1638 C C . VAL A 1 195 ? -1.492 -11.006 0.990 1.00 93.31 195 VAL A C 1
ATOM 1640 O O . VAL A 1 195 ? -1.928 -10.686 2.088 1.00 93.31 195 VAL A O 1
ATOM 1643 N N . GLN A 1 196 ? -2.273 -11.593 0.084 1.00 91.62 196 GLN A N 1
ATOM 1644 C CA . GLN A 1 196 ? -3.697 -11.903 0.294 1.00 91.62 196 GLN A CA 1
ATOM 1645 C C . GLN A 1 196 ? -3.942 -13.343 0.779 1.00 91.62 196 GLN A C 1
ATOM 1647 O O . GLN A 1 196 ? -5.057 -13.691 1.185 1.00 91.62 196 GLN A O 1
ATOM 1652 N N . ALA A 1 197 ? -2.919 -14.201 0.746 1.00 90.12 197 ALA A N 1
ATOM 1653 C CA . ALA A 1 197 ? -3.008 -15.564 1.258 1.00 90.12 197 ALA A CA 1
ATOM 1654 C C . ALA A 1 197 ? -3.224 -15.550 2.779 1.00 90.12 197 ALA A C 1
ATOM 1656 O O . ALA A 1 197 ? -2.352 -15.113 3.525 1.00 90.12 197 ALA A O 1
ATOM 1657 N N . LEU A 1 198 ? -4.363 -16.076 3.247 1.00 82.00 198 LEU A N 1
ATOM 1658 C CA . LEU A 1 198 ? -4.724 -16.112 4.674 1.00 82.00 198 LEU A CA 1
ATOM 1659 C C . LEU A 1 198 ? -3.679 -16.805 5.544 1.00 82.00 198 LEU A C 1
ATOM 1661 O O . LEU A 1 198 ? -3.346 -16.340 6.628 1.00 82.00 198 LEU A O 1
ATOM 1665 N N . ASN A 1 199 ? -3.131 -17.906 5.041 1.00 83.75 199 ASN A N 1
ATOM 1666 C CA . ASN A 1 199 ? -2.092 -18.642 5.740 1.00 83.75 199 ASN A CA 1
ATOM 1667 C C . ASN A 1 199 ? -0.708 -18.004 5.567 1.00 83.75 199 ASN A C 1
ATOM 1669 O O . ASN A 1 199 ? 0.258 -18.573 6.060 1.00 83.75 199 ASN A O 1
ATOM 1673 N N . GLY A 1 200 ? -0.574 -16.872 4.878 1.00 89.62 200 GLY A N 1
ATOM 1674 C CA . GLY A 1 200 ? 0.703 -16.293 4.477 1.00 89.62 200 GLY A CA 1
ATOM 1675 C C . GLY A 1 200 ? 1.295 -16.944 3.225 1.00 89.62 200 GLY A C 1
ATOM 1676 O O . GLY A 1 200 ? 0.824 -17.980 2.747 1.00 89.62 200 GLY A O 1
ATOM 1677 N N . LEU A 1 201 ? 2.362 -16.346 2.704 1.00 94.19 201 LEU A N 1
ATOM 1678 C CA . LEU A 1 201 ? 3.006 -16.714 1.445 1.00 94.19 201 LEU A CA 1
ATOM 1679 C C . LEU A 1 201 ? 4.414 -17.253 1.700 1.00 94.19 201 LEU A C 1
ATOM 1681 O O . LEU A 1 201 ? 5.197 -16.646 2.421 1.00 94.19 201 LEU A O 1
ATOM 1685 N N . ASN A 1 202 ? 4.752 -18.415 1.139 1.00 95.06 202 ASN A N 1
ATOM 1686 C CA . ASN A 1 202 ? 6.071 -19.011 1.364 1.00 95.06 202 ASN A CA 1
ATOM 1687 C C . ASN A 1 202 ? 7.169 -18.186 0.678 1.00 95.06 202 ASN A C 1
ATOM 1689 O O . ASN A 1 202 ? 7.062 -17.895 -0.510 1.00 95.06 202 ASN A O 1
ATOM 1693 N N . ILE A 1 203 ? 8.245 -17.920 1.418 1.00 95.06 203 ILE A N 1
ATOM 1694 C CA . ILE A 1 203 ? 9.479 -17.313 0.911 1.00 95.06 203 ILE A CA 1
ATOM 1695 C C . ILE A 1 203 ? 10.443 -18.430 0.540 1.00 95.06 203 ILE A C 1
ATOM 1697 O O . ILE A 1 203 ? 10.618 -19.385 1.311 1.00 95.06 203 ILE A O 1
ATOM 1701 N N . ARG A 1 204 ? 11.065 -18.313 -0.632 1.00 94.62 204 ARG A N 1
ATOM 1702 C CA . ARG A 1 204 ? 12.022 -19.285 -1.152 1.00 94.62 204 ARG A CA 1
ATOM 1703 C C . ARG A 1 204 ? 13.383 -18.663 -1.443 1.00 94.62 204 ARG A C 1
ATOM 1705 O O . ARG A 1 204 ? 13.475 -17.474 -1.750 1.00 94.62 204 ARG A O 1
ATOM 1712 N N . ASP A 1 205 ? 14.420 -19.487 -1.336 1.00 92.00 205 ASP A N 1
ATOM 1713 C CA . ASP A 1 205 ? 15.756 -19.173 -1.846 1.00 92.00 205 ASP A CA 1
ATOM 1714 C C . ASP A 1 205 ? 15.834 -19.368 -3.375 1.00 92.00 205 ASP A C 1
ATOM 1716 O O . ASP A 1 205 ? 14.870 -19.794 -4.018 1.00 92.00 205 ASP A O 1
ATOM 1720 N N . GLU A 1 206 ? 16.992 -19.064 -3.961 1.00 88.19 206 GLU A N 1
ATOM 1721 C CA . GLU A 1 206 ? 17.280 -19.229 -5.397 1.00 88.19 206 GLU A CA 1
ATOM 1722 C C . GLU A 1 206 ? 17.127 -20.669 -5.914 1.00 88.19 206 GLU A C 1
ATOM 1724 O O . GLU A 1 206 ? 16.813 -20.885 -7.086 1.00 88.19 206 GLU A O 1
ATOM 1729 N N . ASN A 1 207 ? 17.282 -21.658 -5.028 1.00 90.56 207 ASN A N 1
ATOM 1730 C CA . ASN A 1 207 ? 17.141 -23.080 -5.335 1.00 90.56 207 ASN A CA 1
ATOM 1731 C C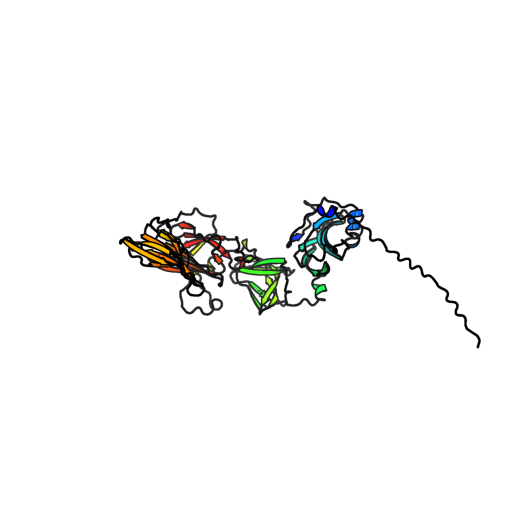 . ASN A 1 207 ? 15.685 -23.558 -5.203 1.00 90.56 207 ASN A C 1
ATOM 1733 O O . ASN A 1 207 ? 15.382 -24.724 -5.457 1.00 90.56 207 ASN A O 1
ATOM 1737 N N . GLY A 1 208 ? 14.769 -22.671 -4.805 1.00 90.94 208 GLY A N 1
ATOM 1738 C CA . GLY A 1 208 ? 13.361 -22.978 -4.588 1.00 90.94 208 GLY A CA 1
ATOM 1739 C C . GLY A 1 208 ? 13.063 -23.619 -3.231 1.00 90.94 208 GLY A C 1
ATOM 1740 O O . GLY A 1 208 ? 11.908 -23.987 -2.982 1.00 90.94 208 GLY A O 1
ATOM 1741 N N . ASN A 1 209 ? 14.036 -23.734 -2.324 1.00 94.12 209 ASN A N 1
ATOM 1742 C CA . ASN A 1 209 ? 13.792 -24.238 -0.976 1.00 94.12 209 ASN A CA 1
ATOM 1743 C C . ASN A 1 209 ? 12.975 -23.218 -0.191 1.00 94.12 209 ASN A C 1
ATOM 1745 O O . ASN A 1 209 ? 13.235 -22.020 -0.243 1.00 94.12 209 ASN A O 1
ATOM 1749 N N . LYS A 1 210 ? 11.991 -23.690 0.575 1.00 94.50 210 LYS A N 1
ATOM 1750 C CA . LYS A 1 210 ? 11.242 -22.826 1.488 1.00 94.50 210 LYS A CA 1
ATOM 1751 C C . LYS A 1 210 ? 12.135 -22.448 2.669 1.00 94.50 210 LYS A C 1
ATOM 1753 O O . LYS A 1 210 ? 12.557 -23.327 3.414 1.00 94.50 210 LYS A O 1
ATOM 1758 N N . ILE A 1 211 ? 12.331 -21.152 2.873 1.00 92.69 211 ILE A N 1
ATOM 1759 C CA . ILE A 1 211 ? 13.167 -20.613 3.955 1.00 92.69 211 ILE A CA 1
ATOM 1760 C C . ILE A 1 211 ? 12.383 -19.751 4.947 1.00 92.69 211 ILE A C 1
ATOM 1762 O O . ILE A 1 211 ? 12.869 -19.461 6.034 1.00 92.69 211 ILE A O 1
ATOM 1766 N N . GLY A 1 212 ? 11.162 -19.352 4.591 1.00 91.50 212 GLY A N 1
ATOM 1767 C CA . GLY A 1 212 ? 10.367 -18.454 5.414 1.00 91.50 212 GLY A CA 1
ATOM 1768 C C . GLY A 1 212 ? 8.925 -18.346 4.947 1.00 91.50 212 GLY A C 1
ATOM 1769 O O . GLY A 1 212 ? 8.451 -19.121 4.104 1.00 91.50 212 GLY A O 1
ATOM 1770 N N . LYS A 1 213 ? 8.215 -17.382 5.529 1.00 91.88 213 LYS A N 1
ATOM 1771 C CA . LYS A 1 213 ? 6.827 -17.081 5.201 1.00 91.88 213 LYS A CA 1
ATOM 1772 C C . LYS A 1 213 ? 6.545 -15.605 5.468 1.00 91.88 213 LYS A C 1
ATOM 1774 O O . LYS A 1 213 ? 6.821 -15.146 6.569 1.00 91.88 213 LYS A O 1
ATOM 1779 N N . LEU A 1 214 ? 5.975 -14.923 4.484 1.00 91.06 214 LEU A N 1
ATOM 1780 C CA . LEU A 1 214 ? 5.361 -13.611 4.650 1.00 91.06 214 LEU A CA 1
ATOM 1781 C C . LEU A 1 214 ? 3.964 -13.797 5.233 1.00 91.06 214 LEU A C 1
ATOM 1783 O O . LEU A 1 214 ? 3.231 -14.704 4.822 1.00 91.06 214 LEU A O 1
ATOM 1787 N N . LEU A 1 215 ? 3.587 -12.954 6.179 1.00 87.31 215 LEU A N 1
ATOM 1788 C CA . LEU A 1 215 ? 2.264 -12.966 6.785 1.00 87.31 215 LEU A CA 1
ATOM 1789 C C . LEU A 1 215 ? 1.220 -12.371 5.836 1.00 87.31 215 LEU A C 1
ATOM 1791 O O . LEU A 1 215 ? 1.542 -11.677 4.874 1.00 87.31 215 LEU A O 1
ATOM 1795 N N . TYR A 1 216 ? -0.055 -12.645 6.108 1.00 87.56 216 TYR A N 1
ATOM 1796 C CA . TYR A 1 216 ? -1.141 -11.943 5.431 1.00 87.56 216 TYR A CA 1
ATOM 1797 C C . TYR A 1 216 ? -0.982 -10.424 5.615 1.00 87.56 216 TYR A C 1
ATOM 1799 O O . TYR A 1 216 ? -0.634 -9.944 6.693 1.00 87.56 216 TYR A O 1
ATOM 1807 N N . GLY A 1 217 ? -1.272 -9.671 4.560 1.00 86.25 217 GLY A N 1
ATOM 1808 C CA . GLY A 1 217 ? -1.175 -8.222 4.518 1.00 86.25 217 GLY A CA 1
ATOM 1809 C C . GLY A 1 217 ? 0.258 -7.702 4.473 1.00 86.25 217 GLY A C 1
ATOM 1810 O O . GLY A 1 217 ? 0.431 -6.501 4.339 1.00 86.25 217 GLY A O 1
ATOM 1811 N N . GLU A 1 218 ? 1.288 -8.548 4.562 1.00 87.44 218 GLU A N 1
ATOM 1812 C CA . GLU A 1 218 ? 2.675 -8.085 4.551 1.00 87.44 218 GLU A CA 1
ATOM 1813 C C . GLU A 1 218 ? 3.032 -7.431 3.209 1.00 87.44 218 GLU A C 1
ATOM 1815 O O . GLU A 1 218 ? 2.633 -7.912 2.144 1.00 87.44 218 GLU A O 1
ATOM 1820 N N . LYS A 1 219 ? 3.759 -6.308 3.278 1.00 89.00 219 LYS A N 1
ATOM 1821 C CA . LYS A 1 219 ? 4.211 -5.544 2.112 1.00 89.00 219 LYS A CA 1
ATOM 1822 C C . LYS A 1 219 ? 5.313 -6.312 1.386 1.00 89.00 219 LYS A C 1
ATOM 1824 O O . LYS A 1 219 ? 6.297 -6.720 1.995 1.00 89.00 219 LYS A O 1
ATOM 1829 N N . VAL A 1 220 ? 5.186 -6.426 0.072 1.00 92.31 220 VAL A N 1
ATOM 1830 C CA . VAL A 1 220 ? 6.123 -7.120 -0.808 1.00 92.31 220 VAL A CA 1
ATOM 1831 C C . VAL A 1 220 ? 6.649 -6.149 -1.851 1.00 92.31 220 VAL A C 1
ATOM 1833 O O . VAL A 1 220 ? 5.900 -5.655 -2.691 1.00 92.31 220 VAL A O 1
ATOM 1836 N N . ASN A 1 221 ? 7.953 -5.892 -1.794 1.00 91.56 221 ASN A N 1
ATOM 1837 C CA . ASN A 1 221 ? 8.670 -5.108 -2.792 1.00 91.56 221 ASN A CA 1
ATOM 1838 C C . ASN A 1 221 ? 9.158 -6.062 -3.887 1.00 91.56 221 ASN A C 1
ATOM 1840 O O . ASN A 1 221 ? 10.169 -6.745 -3.700 1.00 91.56 221 ASN A O 1
ATOM 1844 N N . ILE A 1 222 ? 8.423 -6.137 -4.996 1.00 92.56 222 ILE A N 1
ATOM 1845 C CA . ILE A 1 222 ? 8.801 -6.928 -6.168 1.00 92.56 222 ILE A CA 1
ATOM 1846 C C . ILE A 1 222 ? 9.925 -6.202 -6.893 1.00 92.56 222 ILE A C 1
ATOM 1848 O O . ILE A 1 222 ? 9.831 -5.001 -7.154 1.00 92.56 222 ILE A O 1
ATOM 1852 N N . ILE A 1 223 ? 10.988 -6.941 -7.203 1.00 90.12 223 ILE A N 1
ATOM 1853 C CA . ILE A 1 223 ? 12.201 -6.388 -7.807 1.00 90.12 223 ILE A CA 1
ATOM 1854 C C . ILE A 1 223 ? 12.431 -6.849 -9.236 1.00 90.12 223 ILE A C 1
ATOM 1856 O O . ILE A 1 223 ? 13.142 -6.187 -9.993 1.00 90.12 223 ILE A O 1
ATOM 1860 N N . LYS A 1 224 ? 11.840 -7.991 -9.587 1.00 89.19 224 LYS A N 1
ATOM 1861 C CA . LYS A 1 224 ? 11.916 -8.587 -10.912 1.00 89.19 224 LYS A CA 1
ATOM 1862 C C . LYS A 1 224 ? 10.835 -9.660 -11.066 1.00 89.19 224 LYS A C 1
ATOM 1864 O O . LYS A 1 224 ? 10.674 -10.502 -10.182 1.00 89.19 224 LYS A O 1
ATOM 1869 N N . TYR A 1 225 ? 10.127 -9.666 -12.193 1.00 89.50 225 TYR A N 1
ATOM 1870 C CA . TYR A 1 225 ? 9.327 -10.827 -12.597 1.00 89.50 225 TYR A CA 1
ATOM 1871 C C . TYR A 1 225 ? 10.230 -11.893 -13.222 1.00 89.50 225 TYR A C 1
ATOM 1873 O O . TYR A 1 225 ? 11.258 -11.586 -13.827 1.00 89.50 225 TYR A O 1
ATOM 1881 N N . THR A 1 226 ? 9.868 -13.163 -13.056 1.00 89.38 226 THR A N 1
ATOM 1882 C CA . THR A 1 226 ? 10.549 -14.271 -13.736 1.00 89.38 226 THR A CA 1
ATOM 1883 C C . THR A 1 226 ? 9.595 -14.937 -14.717 1.00 89.38 226 THR A C 1
ATOM 1885 O O . THR A 1 226 ? 8.381 -14.863 -14.559 1.00 89.38 226 THR A O 1
ATOM 1888 N N . ASN A 1 227 ? 10.144 -15.652 -15.693 1.00 86.06 227 ASN A N 1
ATOM 1889 C CA . ASN A 1 227 ? 9.383 -16.468 -16.640 1.00 86.06 227 ASN A CA 1
ATOM 1890 C C . ASN A 1 227 ? 8.918 -17.820 -16.054 1.00 86.06 227 ASN A C 1
ATOM 1892 O O . ASN A 1 227 ? 8.490 -18.708 -16.788 1.00 86.06 227 ASN A O 1
ATOM 1896 N N . LYS A 1 228 ? 9.053 -18.028 -14.737 1.00 90.00 228 LYS A N 1
ATOM 1897 C CA . LYS A 1 228 ? 8.641 -19.268 -14.073 1.00 90.00 228 LYS A CA 1
ATOM 1898 C C . LYS A 1 228 ? 7.187 -19.161 -13.637 1.00 90.00 228 LYS A C 1
ATOM 1900 O O . LYS A 1 228 ? 6.910 -18.727 -12.519 1.00 90.00 228 LYS A O 1
ATOM 1905 N N . GLU A 1 229 ? 6.282 -19.602 -14.495 1.00 91.69 229 GLU A N 1
ATOM 1906 C CA . GLU A 1 229 ? 4.863 -19.701 -14.161 1.00 91.69 229 GLU A CA 1
ATOM 1907 C C . GLU A 1 229 ? 4.576 -20.833 -13.165 1.00 91.69 229 GLU A C 1
ATOM 1909 O O . GLU A 1 229 ? 5.261 -21.862 -13.116 1.00 91.69 229 GLU A O 1
ATOM 1914 N N . LEU A 1 230 ? 3.537 -20.646 -12.355 1.00 92.12 230 LEU A N 1
ATOM 1915 C CA . LEU A 1 230 ? 3.045 -21.628 -11.403 1.00 92.12 230 LEU A CA 1
ATOM 1916 C C . LEU A 1 230 ? 1.515 -21.557 -11.308 1.00 92.12 230 LEU A C 1
ATOM 1918 O O . LEU A 1 230 ? 0.923 -20.490 -11.163 1.00 92.12 230 LEU A O 1
ATOM 1922 N N . SER A 1 231 ? 0.874 -22.725 -11.301 1.00 94.06 231 SER A N 1
ATOM 1923 C CA . SER A 1 231 ? -0.549 -22.863 -10.987 1.00 94.06 231 SER A CA 1
ATOM 1924 C C . SER A 1 231 ? -0.719 -23.618 -9.674 1.00 94.06 231 SER A C 1
ATOM 1926 O O . SER A 1 231 ? -0.171 -24.706 -9.489 1.00 94.06 231 SER A O 1
ATOM 1928 N N . VAL A 1 232 ? -1.510 -23.059 -8.762 1.00 92.44 232 VAL A N 1
ATOM 1929 C CA . VAL A 1 232 ? -1.820 -23.647 -7.455 1.00 92.44 232 VAL A CA 1
ATOM 1930 C C . VAL A 1 232 ? -3.313 -23.952 -7.384 1.00 92.44 232 VAL A C 1
ATOM 1932 O O . VAL A 1 232 ? -4.140 -23.091 -7.666 1.00 92.44 232 VAL A O 1
ATOM 1935 N N . ASN A 1 233 ? -3.674 -25.178 -6.999 1.00 92.00 233 ASN A N 1
ATOM 1936 C CA . ASN A 1 233 ? -5.056 -25.524 -6.670 1.00 92.00 233 ASN A CA 1
ATOM 1937 C C . ASN A 1 233 ? -5.314 -25.213 -5.191 1.00 92.00 233 ASN A C 1
ATOM 1939 O O . ASN A 1 233 ? -4.761 -25.870 -4.309 1.00 92.00 233 ASN A O 1
ATOM 1943 N N . ASP A 1 234 ? -6.162 -24.224 -4.943 1.00 87.31 234 ASP A N 1
ATOM 1944 C CA . ASP A 1 234 ? -6.584 -23.783 -3.623 1.00 87.31 234 ASP A CA 1
ATOM 1945 C C . ASP A 1 234 ? -8.076 -24.064 -3.453 1.00 87.31 234 ASP A C 1
ATOM 1947 O O . ASP A 1 234 ? -8.932 -23.360 -3.993 1.00 87.31 234 ASP A O 1
ATOM 1951 N N . ASN A 1 235 ? -8.392 -25.147 -2.740 1.00 87.44 235 ASN A N 1
ATOM 1952 C CA . ASN A 1 235 ? -9.767 -25.569 -2.461 1.00 87.44 235 ASN A CA 1
ATOM 1953 C C . ASN A 1 235 ? -10.650 -25.694 -3.722 1.00 87.44 235 ASN A C 1
ATOM 1955 O O . ASN A 1 235 ? -11.823 -25.324 -3.721 1.00 87.44 235 ASN A O 1
ATOM 1959 N N . GLY A 1 236 ? -10.087 -26.219 -4.815 1.00 89.56 236 GLY A N 1
ATOM 1960 C CA . GLY A 1 236 ? -10.782 -26.402 -6.092 1.00 89.56 236 GLY A CA 1
ATOM 1961 C C . GLY A 1 236 ? -10.729 -25.187 -7.020 1.00 89.56 236 GLY A C 1
ATOM 1962 O O . GLY A 1 236 ? -11.167 -25.289 -8.166 1.00 89.56 236 GLY A O 1
ATOM 1963 N N . LYS A 1 237 ? -10.170 -24.056 -6.571 1.00 91.94 237 LYS A N 1
ATOM 1964 C CA . LYS A 1 237 ? -9.906 -22.887 -7.410 1.00 91.94 237 LYS A CA 1
ATOM 1965 C C . LYS A 1 237 ? -8.456 -22.907 -7.883 1.00 91.94 237 LYS A C 1
ATOM 1967 O O . LYS A 1 237 ? -7.535 -22.966 -7.076 1.00 91.94 237 LYS A O 1
ATOM 1972 N N . ILE A 1 238 ? -8.254 -22.820 -9.193 1.00 94.25 238 ILE A N 1
ATOM 1973 C CA . ILE A 1 238 ? -6.916 -22.667 -9.769 1.00 94.25 238 ILE A CA 1
ATOM 1974 C C . ILE A 1 238 ? -6.509 -21.194 -9.663 1.00 94.25 238 ILE A C 1
ATOM 1976 O O . ILE A 1 238 ? -7.232 -20.310 -10.126 1.00 94.25 238 ILE A O 1
ATOM 1980 N N . ILE A 1 239 ? -5.364 -20.949 -9.034 1.00 94.62 239 ILE A N 1
ATOM 1981 C CA . ILE A 1 239 ? -4.702 -19.650 -8.937 1.00 94.62 239 ILE A CA 1
ATOM 1982 C C . ILE A 1 239 ? -3.448 -19.713 -9.802 1.00 94.62 239 ILE A C 1
ATOM 1984 O O . ILE A 1 239 ? -2.575 -20.544 -9.555 1.00 94.62 239 ILE A O 1
ATOM 1988 N N . ASN A 1 240 ? -3.378 -18.849 -10.809 1.00 95.19 240 ASN A N 1
ATOM 1989 C CA . ASN A 1 240 ? -2.228 -18.727 -11.700 1.00 95.19 240 ASN A CA 1
ATOM 1990 C C . ASN A 1 240 ? -1.392 -17.511 -11.308 1.00 95.19 240 ASN A C 1
ATOM 1992 O O . ASN A 1 240 ? -1.926 -16.539 -10.772 1.00 95.19 240 ASN A O 1
ATOM 1996 N N . GLY A 1 241 ? -0.103 -17.583 -11.601 1.00 94.25 241 GLY A N 1
ATOM 1997 C CA . GLY A 1 241 ? 0.845 -16.493 -11.430 1.00 94.25 241 GLY A CA 1
ATOM 1998 C C . GLY A 1 241 ? 2.253 -16.946 -11.797 1.00 94.25 241 GLY A C 1
ATOM 1999 O O . GLY A 1 241 ? 2.451 -18.048 -12.311 1.00 94.25 241 GLY A O 1
ATOM 2000 N N . SER A 1 242 ? 3.229 -16.133 -11.441 1.00 94.31 242 SER A N 1
ATOM 2001 C CA . SER A 1 242 ? 4.647 -16.353 -11.660 1.00 94.31 242 SER A CA 1
ATOM 2002 C C . SER A 1 242 ? 5.415 -16.342 -10.346 1.00 94.31 242 SER A C 1
ATOM 2004 O O . SER A 1 242 ? 4.987 -15.822 -9.310 1.00 94.31 242 SER A O 1
ATOM 2006 N N . ILE A 1 243 ? 6.594 -16.950 -10.367 1.00 96.06 243 ILE A N 1
ATOM 2007 C CA . ILE A 1 243 ? 7.588 -16.703 -9.335 1.00 96.06 243 ILE A CA 1
ATOM 2008 C C . ILE A 1 243 ? 8.179 -15.318 -9.590 1.00 96.06 243 ILE A C 1
ATOM 2010 O O . ILE A 1 243 ? 8.636 -15.019 -10.692 1.00 96.06 243 ILE A O 1
ATOM 2014 N N . VAL A 1 244 ? 8.193 -14.481 -8.565 1.00 95.94 244 VAL A N 1
ATOM 2015 C CA . VAL A 1 244 ? 8.776 -13.141 -8.613 1.00 95.94 244 VAL A CA 1
ATOM 2016 C C . VAL A 1 244 ? 9.911 -13.039 -7.619 1.00 95.94 244 VAL A C 1
ATOM 2018 O O . VAL A 1 244 ? 9.882 -13.654 -6.549 1.00 95.94 244 VAL A O 1
ATOM 2021 N N . GLU A 1 245 ? 10.920 -12.266 -7.987 1.00 94.44 245 GLU A N 1
ATOM 2022 C CA . GLU A 1 245 ? 12.003 -11.893 -7.100 1.00 94.44 245 GLU A CA 1
ATOM 2023 C C . GLU A 1 245 ? 11.559 -10.695 -6.259 1.00 94.44 245 GLU A C 1
ATOM 2025 O O . GLU A 1 245 ? 10.991 -9.724 -6.768 1.00 94.44 245 GLU A O 1
ATOM 2030 N N . ILE A 1 246 ? 11.819 -10.759 -4.961 1.00 93.94 246 ILE A N 1
ATOM 2031 C CA . ILE A 1 246 ? 11.440 -9.752 -3.980 1.00 93.94 246 ILE A CA 1
ATOM 2032 C C . ILE A 1 246 ? 12.641 -9.351 -3.147 1.00 93.94 246 ILE A C 1
ATOM 2034 O O . ILE A 1 246 ? 13.603 -10.108 -2.995 1.00 93.94 246 ILE A O 1
ATOM 2038 N N . CYS A 1 247 ? 12.533 -8.179 -2.543 1.00 90.44 247 CYS A N 1
ATOM 2039 C CA . CYS A 1 247 ? 13.470 -7.737 -1.538 1.00 90.44 247 CYS A CA 1
ATOM 2040 C C . CYS A 1 247 ? 12.884 -7.947 -0.141 1.00 90.44 247 CYS A C 1
ATOM 2042 O O . CYS A 1 247 ? 11.940 -7.254 0.243 1.00 90.44 247 CYS A O 1
ATOM 2044 N N . ASN A 1 248 ? 13.433 -8.910 0.601 1.00 87.56 248 ASN A N 1
ATOM 2045 C CA . ASN A 1 248 ? 12.948 -9.316 1.916 1.00 87.56 248 ASN A CA 1
ATOM 2046 C C . ASN A 1 248 ? 13.934 -8.930 3.026 1.00 87.56 248 ASN A C 1
ATOM 2048 O O . ASN A 1 248 ? 15.134 -9.169 2.896 1.00 87.56 248 ASN A O 1
ATOM 2052 N N . TYR A 1 249 ? 13.443 -8.381 4.136 1.00 83.00 249 TYR A N 1
ATOM 2053 C CA . TYR A 1 249 ? 14.289 -8.038 5.278 1.00 83.00 249 TYR A CA 1
ATOM 2054 C C . TYR A 1 249 ? 14.503 -9.261 6.177 1.00 83.00 249 TYR A C 1
ATOM 2056 O O . TYR A 1 249 ? 13.581 -9.749 6.826 1.00 83.00 249 TYR A O 1
ATOM 2064 N N . GLU A 1 250 ? 15.737 -9.756 6.237 1.00 79.06 250 GLU A N 1
ATOM 2065 C CA . GLU A 1 250 ? 16.129 -10.934 7.009 1.00 79.06 250 GLU A CA 1
ATOM 2066 C C . GLU A 1 250 ? 17.377 -10.629 7.842 1.00 79.06 250 GLU A C 1
ATOM 2068 O O . GLU A 1 250 ? 18.427 -10.260 7.314 1.00 79.06 250 GLU A O 1
ATOM 2073 N N . SER A 1 251 ? 17.289 -10.834 9.161 1.00 74.81 251 SER A N 1
ATOM 2074 C CA . SER A 1 251 ? 18.444 -10.766 10.074 1.00 74.81 251 SER A CA 1
ATOM 2075 C C . SER A 1 251 ? 19.264 -9.469 9.969 1.00 74.81 251 SER A C 1
ATOM 2077 O O . SER A 1 251 ? 20.491 -9.506 10.037 1.00 74.81 251 SER A O 1
ATOM 2079 N N . GLY A 1 252 ? 18.598 -8.324 9.804 1.00 74.88 252 GLY A N 1
ATOM 2080 C CA . GLY A 1 252 ? 19.267 -7.023 9.732 1.00 74.88 252 GLY A CA 1
ATOM 2081 C C . GLY A 1 252 ? 19.535 -6.508 8.317 1.00 74.88 252 GLY A C 1
ATOM 2082 O O . GLY A 1 252 ? 19.916 -5.348 8.176 1.00 74.88 252 GLY A O 1
ATOM 2083 N N . TYR A 1 253 ? 19.326 -7.328 7.282 1.00 78.44 253 TYR A N 1
ATOM 2084 C CA . TYR A 1 253 ? 19.698 -7.000 5.905 1.00 78.44 253 TYR A CA 1
ATOM 2085 C C . TYR A 1 253 ? 18.601 -7.357 4.906 1.00 78.44 253 TYR A C 1
ATOM 2087 O O . TYR A 1 253 ? 17.849 -8.309 5.085 1.00 78.44 253 TYR A O 1
ATOM 2095 N N . ASN A 1 254 ? 18.555 -6.609 3.810 1.00 85.00 254 ASN A N 1
ATOM 2096 C CA . ASN A 1 254 ? 17.658 -6.867 2.695 1.00 85.00 254 ASN A CA 1
ATOM 2097 C C . ASN A 1 254 ? 18.262 -7.914 1.754 1.00 85.00 254 ASN A C 1
ATOM 2099 O O . ASN A 1 254 ? 19.362 -7.712 1.235 1.00 85.00 254 ASN A O 1
ATOM 2103 N N . LYS A 1 255 ? 17.551 -9.016 1.521 1.00 89.38 255 LYS A N 1
ATOM 2104 C CA . LYS A 1 255 ? 17.985 -10.132 0.679 1.00 89.38 255 LYS A CA 1
ATOM 2105 C C . LYS A 1 255 ? 16.997 -10.425 -0.443 1.00 89.38 255 LYS A C 1
ATOM 2107 O O . LYS A 1 255 ? 15.788 -10.267 -0.276 1.00 89.38 255 LYS A O 1
ATOM 2112 N N . ARG A 1 256 ? 17.525 -10.884 -1.573 1.00 91.25 256 ARG A N 1
ATOM 2113 C CA . ARG A 1 256 ? 16.769 -11.306 -2.751 1.00 91.25 256 ARG A CA 1
ATOM 2114 C C . ARG A 1 256 ? 16.119 -12.647 -2.479 1.00 91.25 256 ARG A C 1
ATOM 2116 O O . ARG A 1 256 ? 16.795 -13.617 -2.144 1.00 91.25 256 ARG A O 1
ATOM 2123 N N . ARG A 1 257 ? 14.799 -12.710 -2.586 1.00 94.62 257 ARG A N 1
ATOM 2124 C CA . ARG A 1 257 ? 14.014 -13.922 -2.330 1.00 94.62 257 ARG A CA 1
ATOM 2125 C C . ARG A 1 257 ? 12.969 -14.128 -3.392 1.00 94.62 257 ARG A C 1
ATOM 2127 O O . ARG A 1 257 ? 12.704 -13.233 -4.177 1.00 94.62 257 ARG A O 1
ATOM 2134 N N . TYR A 1 258 ? 12.359 -15.303 -3.386 1.00 96.00 258 TYR A N 1
ATOM 2135 C CA . TYR A 1 258 ? 11.372 -15.673 -4.383 1.00 96.00 258 TYR A CA 1
ATOM 2136 C C . TYR A 1 258 ? 10.040 -16.004 -3.729 1.00 96.00 258 TYR A C 1
ATOM 2138 O O . TYR A 1 258 ? 9.983 -16.744 -2.741 1.00 96.00 258 TYR A O 1
ATOM 2146 N N . VAL A 1 259 ? 8.962 -15.477 -4.300 1.00 97.25 259 VAL A N 1
ATOM 2147 C CA . VAL A 1 259 ? 7.585 -15.763 -3.880 1.00 97.25 259 VAL A CA 1
ATOM 2148 C C . VAL A 1 259 ? 6.697 -15.984 -5.099 1.00 97.25 259 VAL A C 1
ATOM 2150 O O . VAL A 1 259 ? 7.057 -15.613 -6.208 1.00 97.25 259 VAL A O 1
ATOM 2153 N N . PHE A 1 260 ? 5.544 -16.615 -4.895 1.00 97.06 260 PHE A N 1
ATOM 2154 C CA . PHE A 1 260 ? 4.530 -16.793 -5.933 1.00 97.06 260 PHE A CA 1
ATOM 2155 C C . PHE A 1 260 ? 3.558 -15.607 -5.921 1.00 97.06 260 PHE A C 1
ATOM 2157 O O . PHE A 1 260 ? 2.912 -15.365 -4.900 1.00 97.06 260 PHE A O 1
ATOM 2164 N N . ASP A 1 261 ? 3.452 -14.876 -7.027 1.00 96.69 261 ASP A N 1
ATOM 2165 C CA . ASP A 1 261 ? 2.681 -13.630 -7.095 1.00 96.69 261 ASP A CA 1
ATOM 2166 C C . ASP A 1 261 ? 1.161 -13.817 -7.227 1.00 96.69 261 ASP A C 1
ATOM 2168 O O . ASP A 1 261 ? 0.419 -12.866 -7.006 1.00 96.69 261 ASP A O 1
ATOM 2172 N N . GLY A 1 262 ? 0.668 -15.037 -7.476 1.00 96.31 262 GLY A N 1
ATOM 2173 C CA . GLY A 1 262 ? -0.771 -15.307 -7.614 1.00 96.31 262 GLY A CA 1
ATOM 2174 C C . GLY A 1 262 ? -1.602 -15.002 -6.355 1.00 96.31 262 GLY A C 1
ATOM 2175 O O . GLY A 1 262 ? -2.831 -14.970 -6.405 1.00 96.31 262 GLY A O 1
ATOM 2176 N N . TYR A 1 263 ? -0.941 -14.762 -5.216 1.00 95.88 263 TYR A N 1
ATOM 2177 C CA . TYR A 1 263 ? -1.549 -14.294 -3.964 1.00 95.88 263 TYR A CA 1
ATOM 2178 C C . TYR A 1 263 ? -1.132 -12.874 -3.566 1.00 95.88 263 TYR A C 1
ATOM 2180 O O . TYR A 1 263 ? -1.387 -12.463 -2.432 1.00 95.88 263 TYR A O 1
ATOM 2188 N N . LEU A 1 264 ? -0.471 -12.139 -4.452 1.00 96.31 264 LEU A N 1
ATOM 2189 C CA . LEU A 1 264 ? -0.107 -10.747 -4.252 1.00 96.31 264 LEU A CA 1
ATOM 2190 C C . LEU A 1 264 ? -1.170 -9.846 -4.882 1.00 96.31 264 LEU A C 1
ATOM 2192 O O . LEU A 1 264 ? -1.631 -10.079 -5.995 1.00 96.31 264 LEU A O 1
ATOM 2196 N N . VAL A 1 265 ? -1.579 -8.817 -4.150 1.00 94.06 265 VAL A N 1
ATOM 2197 C CA . VAL A 1 265 ? -2.604 -7.858 -4.581 1.00 94.06 265 VAL A CA 1
ATOM 2198 C C . VAL A 1 265 ? -2.168 -6.433 -4.266 1.00 94.06 265 VAL A C 1
ATOM 2200 O O . VAL A 1 265 ? -1.289 -6.218 -3.434 1.00 94.06 265 VAL A O 1
ATOM 2203 N N . ASP A 1 266 ? -2.781 -5.451 -4.917 1.00 90.25 266 ASP A N 1
ATOM 2204 C CA . ASP A 1 266 ? -2.649 -4.050 -4.512 1.00 90.25 266 ASP A CA 1
ATOM 2205 C C . ASP A 1 266 ? -3.311 -3.800 -3.148 1.00 90.25 266 ASP A C 1
ATOM 2207 O O . ASP A 1 266 ? -4.187 -4.555 -2.718 1.00 90.25 266 ASP A O 1
ATOM 2211 N N . ASP A 1 267 ? -2.921 -2.723 -2.465 1.00 83.31 267 ASP A N 1
ATOM 2212 C CA . ASP A 1 267 ? -3.440 -2.356 -1.138 1.00 83.31 267 ASP A CA 1
ATOM 2213 C C . ASP A 1 267 ? -4.974 -2.247 -1.112 1.00 83.31 267 ASP A C 1
ATOM 2215 O O . ASP A 1 267 ? -5.636 -2.754 -0.206 1.00 83.31 267 ASP A O 1
ATOM 2219 N N . THR A 1 268 ? -5.551 -1.646 -2.151 1.00 82.19 268 THR A N 1
ATOM 2220 C CA . THR A 1 268 ? -7.000 -1.483 -2.328 1.00 82.19 268 THR A CA 1
ATOM 2221 C C . THR A 1 268 ? -7.737 -2.802 -2.570 1.00 82.19 268 THR A C 1
ATOM 2223 O O . THR A 1 268 ? -8.948 -2.873 -2.352 1.00 82.19 268 THR A O 1
ATOM 2226 N N . ALA A 1 269 ? -7.022 -3.849 -2.991 1.00 87.25 269 ALA A N 1
ATOM 2227 C CA . ALA A 1 269 ? -7.569 -5.160 -3.322 1.00 87.25 269 ALA A CA 1
ATOM 2228 C C . ALA A 1 269 ? -7.400 -6.205 -2.204 1.00 87.25 269 ALA A C 1
ATOM 2230 O O . ALA A 1 269 ? -7.975 -7.295 -2.318 1.00 87.25 269 ALA A O 1
ATOM 2231 N N . LEU A 1 270 ? -6.672 -5.886 -1.122 1.00 86.31 270 LEU A N 1
ATOM 2232 C CA . LEU A 1 270 ? -6.639 -6.714 0.089 1.00 86.31 270 LEU A CA 1
ATOM 2233 C C . LEU A 1 270 ? -8.065 -6.962 0.589 1.00 86.31 270 LEU A C 1
ATOM 2235 O O . LEU A 1 270 ? -8.908 -6.085 0.492 1.00 86.31 270 LEU A O 1
ATOM 2239 N N . LYS A 1 271 ? -8.387 -8.138 1.121 1.00 83.25 271 LYS A N 1
ATOM 2240 C CA . LYS A 1 271 ? -9.744 -8.417 1.641 1.00 83.25 271 LYS A CA 1
ATOM 2241 C C . LYS A 1 271 ? -9.689 -9.000 3.025 1.00 83.25 271 LYS A C 1
ATOM 2243 O O . LYS A 1 271 ? -8.982 -9.988 3.217 1.00 83.25 271 LYS A O 1
ATOM 2248 N N . L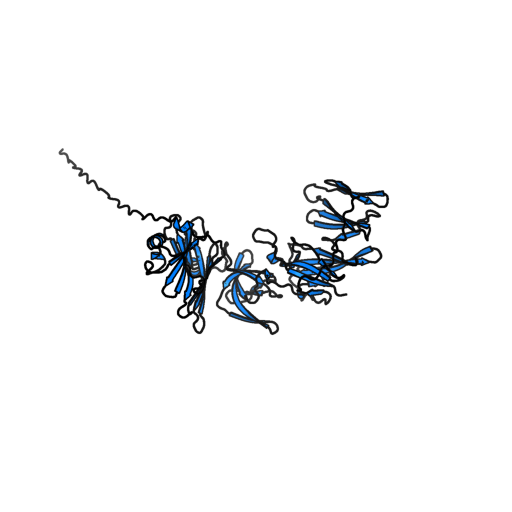EU A 1 272 ? -10.481 -8.435 3.926 1.00 79.62 272 LEU A N 1
ATOM 2249 C CA . LEU A 1 272 ? -10.739 -9.011 5.234 1.00 79.62 272 LEU A CA 1
ATOM 2250 C C . LEU A 1 272 ? -11.623 -10.257 5.098 1.00 79.62 272 LEU A C 1
ATOM 2252 O O . LEU A 1 272 ? -12.630 -10.246 4.387 1.00 79.62 272 LEU A O 1
ATOM 2256 N N . TYR A 1 273 ? -11.267 -11.313 5.819 1.00 79.12 273 TYR A N 1
ATOM 2257 C CA . TYR A 1 273 ? -12.037 -12.550 5.902 1.00 79.12 273 TYR A CA 1
ATOM 2258 C C . TYR A 1 273 ? -12.587 -12.768 7.313 1.00 79.12 273 TYR A C 1
ATOM 2260 O O . TYR A 1 273 ? -11.969 -12.363 8.295 1.00 79.12 273 TYR A O 1
ATOM 2268 N N . ASN A 1 274 ? -13.710 -13.487 7.431 1.00 73.56 274 ASN A N 1
ATOM 2269 C CA . ASN A 1 274 ? -14.322 -13.817 8.730 1.00 73.56 274 ASN A CA 1
ATOM 2270 C C . ASN A 1 274 ? -13.345 -14.519 9.684 1.00 73.56 274 ASN A C 1
ATOM 2272 O O . ASN A 1 274 ? -13.377 -14.271 10.879 1.00 73.56 274 ASN A O 1
ATOM 2276 N N . THR A 1 275 ? -12.427 -15.334 9.158 1.00 73.19 275 THR A N 1
ATOM 2277 C CA . THR A 1 275 ? -11.399 -16.041 9.941 1.00 73.19 275 THR A CA 1
ATOM 2278 C C . THR A 1 275 ? -10.377 -15.118 10.608 1.00 73.19 275 THR A C 1
ATOM 2280 O O . THR A 1 275 ? -9.546 -15.592 11.371 1.00 73.19 275 THR A O 1
ATOM 2283 N N . GLN A 1 276 ? -10.391 -13.821 10.291 1.00 78.19 276 GLN A N 1
ATOM 2284 C CA . GLN A 1 276 ? -9.536 -12.804 10.905 1.00 78.19 276 GLN A CA 1
ATOM 2285 C C . GLN A 1 276 ? -10.250 -12.048 12.035 1.00 78.19 276 GLN A C 1
ATOM 2287 O O . GLN A 1 276 ? -9.631 -11.185 12.654 1.00 78.19 276 GLN A O 1
ATOM 2292 N N . LEU A 1 277 ? -11.524 -12.367 12.299 1.00 76.94 277 LEU A N 1
ATOM 2293 C CA . LEU A 1 277 ? -12.254 -11.968 13.497 1.00 76.94 277 LEU A CA 1
ATOM 2294 C C . LEU A 1 277 ? -12.185 -13.115 14.499 1.00 76.94 277 LEU A C 1
ATOM 2296 O O . LEU A 1 277 ? -12.784 -14.167 14.286 1.00 76.94 277 LEU A O 1
ATOM 2300 N N . CYS A 1 278 ? -11.454 -12.922 15.588 1.00 72.69 278 CYS A N 1
ATOM 2301 C CA . CYS A 1 278 ? -11.246 -13.965 16.582 1.00 72.69 278 CYS A CA 1
ATOM 2302 C C . CYS A 1 278 ? -11.710 -13.445 17.949 1.00 72.69 278 CYS A C 1
ATOM 2304 O O . CYS A 1 278 ? -11.306 -12.354 18.355 1.00 72.69 278 CYS A O 1
ATOM 2306 N N . PRO A 1 279 ? -12.565 -14.175 18.684 1.00 65.31 279 PRO A N 1
ATOM 2307 C CA . PRO A 1 279 ? -12.857 -13.813 20.064 1.00 65.31 279 PRO A CA 1
ATOM 2308 C C . PRO A 1 279 ? -11.557 -13.893 20.871 1.00 65.31 279 PRO A C 1
ATOM 2310 O O . PRO A 1 279 ? -10.863 -14.911 20.829 1.00 65.31 279 PRO A O 1
ATOM 2313 N N . ASN A 1 280 ? -11.218 -12.831 21.605 1.00 62.59 280 ASN A N 1
ATOM 2314 C CA . ASN A 1 280 ? -10.105 -12.911 22.542 1.00 62.59 280 ASN A CA 1
ATOM 2315 C C . ASN A 1 280 ? -10.590 -13.726 23.748 1.00 62.59 280 ASN A C 1
ATOM 2317 O O . ASN A 1 280 ? -11.446 -13.261 24.508 1.00 62.59 280 ASN A O 1
ATOM 2321 N N . MET A 1 281 ? -10.103 -14.958 23.920 1.00 51.00 281 MET A N 1
ATOM 2322 C CA . MET A 1 281 ? -10.247 -15.618 25.214 1.00 51.00 281 MET A CA 1
ATOM 2323 C C . MET A 1 281 ? -9.251 -14.943 26.149 1.00 51.00 281 MET A C 1
ATOM 2325 O O . MET A 1 281 ? -8.049 -15.112 25.991 1.00 51.00 281 MET A O 1
ATOM 2329 N N . LEU A 1 282 ? -9.757 -14.157 27.099 1.00 42.78 282 LEU A N 1
ATOM 2330 C CA . LEU A 1 282 ? -8.974 -13.580 28.189 1.00 42.78 282 LEU A CA 1
ATOM 2331 C C . LEU A 1 282 ? -8.283 -14.713 28.973 1.00 42.78 282 LEU A C 1
ATOM 2333 O O . LEU A 1 282 ? -8.851 -15.247 29.924 1.00 42.78 282 LEU A O 1
ATOM 2337 N N . THR A 1 283 ? -7.077 -15.110 28.573 1.00 40.53 283 THR A N 1
ATOM 2338 C CA . THR A 1 283 ? -6.197 -15.974 29.365 1.00 40.53 283 THR A CA 1
ATOM 2339 C C . THR A 1 283 ? -4.865 -15.268 29.565 1.00 40.53 283 THR A C 1
ATOM 2341 O O . THR A 1 283 ? -4.256 -14.818 28.601 1.00 40.53 283 THR A O 1
ATOM 2344 N N . GLU A 1 284 ? -4.421 -15.177 30.819 1.00 39.03 284 GLU A N 1
ATOM 2345 C CA . GLU A 1 284 ? -3.260 -14.399 31.295 1.00 39.03 284 GLU A CA 1
ATOM 2346 C C . GLU A 1 284 ? -1.880 -14.865 30.767 1.00 39.03 284 GLU A C 1
ATOM 2348 O O . GLU A 1 284 ? -0.859 -14.310 31.164 1.00 39.03 284 GLU A O 1
ATOM 2353 N N . ASP A 1 285 ? -1.815 -15.840 29.853 1.00 38.44 285 ASP A N 1
ATOM 2354 C CA . ASP A 1 285 ? -0.581 -16.556 29.484 1.00 38.44 285 ASP A CA 1
ATOM 2355 C C . ASP A 1 285 ? -0.169 -16.439 27.996 1.00 38.44 285 ASP A C 1
ATOM 2357 O O . ASP A 1 285 ? 0.512 -17.316 27.462 1.00 38.44 285 ASP A O 1
ATOM 2361 N N . ASP A 1 286 ? -0.493 -15.343 27.303 1.00 41.16 286 ASP A N 1
ATOM 2362 C CA . ASP A 1 286 ? -0.052 -15.125 25.910 1.00 41.16 286 ASP A CA 1
ATOM 2363 C C . ASP A 1 286 ? 1.370 -14.522 25.834 1.00 41.16 286 ASP A C 1
ATOM 2365 O O . ASP A 1 286 ? 1.602 -13.382 25.428 1.00 41.16 286 ASP A O 1
ATOM 2369 N N . LYS A 1 287 ? 2.371 -15.328 26.210 1.00 37.00 287 LYS A N 1
ATOM 2370 C CA . LYS A 1 287 ? 3.778 -15.091 25.849 1.00 37.00 287 LYS A CA 1
ATOM 2371 C C . LYS A 1 287 ? 4.058 -15.758 24.498 1.00 37.00 287 LYS A C 1
ATOM 2373 O O . LYS A 1 287 ? 4.368 -16.943 24.459 1.00 37.00 287 LYS A O 1
ATOM 2378 N N . ASP A 1 288 ? 3.986 -14.960 23.431 1.00 41.88 288 ASP A N 1
ATOM 2379 C CA . ASP A 1 288 ? 4.240 -15.281 22.008 1.00 41.88 288 ASP A CA 1
ATOM 2380 C C . ASP A 1 288 ? 2.996 -15.659 21.155 1.00 41.88 288 ASP A C 1
ATOM 2382 O O . ASP A 1 288 ? 2.664 -16.837 20.989 1.00 41.88 288 ASP A O 1
ATOM 2386 N N . PRO A 1 289 ? 2.318 -14.660 20.550 1.00 43.12 289 PRO A N 1
ATOM 2387 C CA . PRO A 1 289 ? 1.112 -14.843 19.740 1.00 43.12 289 PRO A CA 1
ATOM 2388 C C . PRO A 1 289 ? 1.317 -15.461 18.345 1.00 43.12 289 PRO A C 1
ATOM 2390 O O . PRO A 1 289 ? 0.326 -15.672 17.641 1.00 43.12 289 PRO A O 1
ATOM 2393 N N . PHE A 1 290 ? 2.551 -15.728 17.907 1.00 45.25 290 PHE A N 1
ATOM 2394 C CA . PHE A 1 290 ? 2.819 -16.214 16.544 1.00 45.25 290 PHE A CA 1
ATOM 2395 C C . PHE A 1 290 ? 3.006 -17.728 16.461 1.00 45.25 290 PHE A C 1
ATOM 2397 O O . PHE A 1 290 ? 3.062 -18.281 15.361 1.00 45.25 290 PHE A O 1
ATOM 2404 N N . ASN A 1 291 ? 3.112 -18.409 17.605 1.00 40.16 291 ASN A N 1
ATOM 2405 C CA . ASN A 1 291 ? 3.669 -19.752 17.633 1.00 40.16 291 ASN A CA 1
ATOM 2406 C C . ASN A 1 291 ? 2.963 -20.675 18.635 1.00 40.16 291 ASN A C 1
ATOM 2408 O O . ASN A 1 291 ? 3.580 -21.132 19.594 1.00 40.16 291 ASN A O 1
ATOM 2412 N N . LYS A 1 292 ? 1.675 -20.977 18.404 1.00 35.44 292 LYS A N 1
ATOM 2413 C CA . LYS A 1 292 ? 1.056 -22.279 18.741 1.00 35.44 292 LYS A CA 1
ATOM 2414 C C . LYS A 1 292 ? -0.415 -22.367 18.328 1.00 35.44 292 LYS A C 1
ATOM 2416 O O . LYS A 1 292 ? -1.237 -21.596 18.800 1.00 35.44 292 LYS A O 1
ATOM 2421 N N . GLY A 1 293 ? -0.717 -23.422 17.567 1.00 35.25 293 GLY A N 1
ATOM 2422 C CA . GLY A 1 293 ? -2.047 -24.026 17.445 1.00 35.25 293 GLY A CA 1
ATOM 2423 C C . GLY A 1 293 ? -3.031 -23.261 16.566 1.00 35.25 293 GLY A C 1
ATOM 2424 O O . GLY A 1 293 ? -3.061 -22.038 16.559 1.00 35.25 293 GLY A O 1
ATOM 2425 N N . GLU A 1 294 ? -3.849 -23.994 15.817 1.00 39.59 294 GLU A N 1
ATOM 2426 C CA . GLU A 1 294 ? -5.034 -23.456 15.150 1.00 39.59 294 GLU A CA 1
ATOM 2427 C C . GLU A 1 294 ? -5.879 -22.678 16.173 1.00 39.59 294 GLU A C 1
ATOM 2429 O O . GLU A 1 294 ? -6.577 -23.271 16.996 1.00 39.59 294 GLU A O 1
ATOM 2434 N N . ARG A 1 295 ? -5.807 -21.339 16.157 1.00 47.06 295 ARG A N 1
ATOM 2435 C CA . ARG A 1 295 ? -6.799 -20.516 16.850 1.00 47.06 295 ARG A CA 1
ATOM 2436 C C . ARG A 1 295 ? -8.122 -20.766 16.142 1.00 47.06 295 ARG A C 1
ATOM 2438 O O . ARG A 1 295 ? -8.284 -20.449 14.965 1.00 47.06 295 ARG A O 1
ATOM 2445 N N . VAL A 1 296 ? -9.060 -21.367 16.860 1.00 48.44 296 VAL A N 1
ATOM 2446 C CA . VAL A 1 296 ? -10.416 -21.588 16.375 1.00 48.44 296 VAL A CA 1
ATOM 2447 C C . VAL A 1 296 ? -11.126 -20.232 16.389 1.00 48.44 296 VAL A C 1
ATOM 2449 O O . VAL A 1 296 ? -11.790 -19.884 17.355 1.00 48.44 296 VAL A O 1
ATOM 2452 N N . CYS A 1 297 ? -10.986 -19.448 15.316 1.00 54.44 297 CYS A N 1
ATOM 2453 C CA . CYS A 1 297 ? -11.782 -18.232 15.079 1.00 54.44 297 CYS A CA 1
ATOM 2454 C C . CYS A 1 297 ? -13.226 -18.575 14.653 1.00 54.44 297 CYS A C 1
ATOM 2456 O O . CYS A 1 297 ? -13.882 -17.808 13.953 1.00 54.44 297 CYS A O 1
ATOM 2458 N N . LEU A 1 298 ? -13.714 -19.761 15.037 1.00 50.59 298 LEU A N 1
ATOM 2459 C CA . LEU A 1 298 ? -15.084 -20.189 14.804 1.00 50.59 298 LEU A CA 1
ATOM 2460 C C . LEU A 1 298 ? -15.922 -19.693 15.965 1.00 50.59 298 LEU A C 1
ATOM 2462 O O . LEU A 1 298 ? -16.035 -20.350 16.993 1.00 50.59 298 LEU A O 1
ATOM 2466 N N . ASP A 1 299 ? -16.524 -18.541 15.758 1.00 52.12 299 ASP A N 1
ATOM 2467 C CA . ASP A 1 299 ? -17.752 -18.221 16.442 1.00 52.12 299 ASP A CA 1
ATOM 2468 C C . ASP A 1 299 ? -18.714 -17.728 15.360 1.00 52.12 299 ASP A C 1
ATOM 2470 O O . ASP A 1 299 ? -18.492 -16.677 14.758 1.00 52.12 299 ASP A O 1
ATOM 2474 N N . ASP A 1 300 ? -19.828 -18.443 15.154 1.00 56.12 300 ASP A N 1
ATOM 2475 C CA . ASP A 1 300 ? -20.997 -18.001 14.360 1.00 56.12 300 ASP A CA 1
ATOM 2476 C C . ASP A 1 300 ? -21.637 -16.710 14.934 1.00 56.12 300 ASP A C 1
ATOM 2478 O O . ASP A 1 300 ? -22.737 -16.306 14.562 1.00 56.12 300 ASP A O 1
ATOM 2482 N N . ILE A 1 301 ? -20.954 -16.071 15.888 1.00 55.28 301 ILE A N 1
ATOM 2483 C CA . ILE A 1 301 ? -21.328 -14.866 16.610 1.00 55.28 301 ILE A CA 1
ATOM 2484 C C . ILE A 1 301 ? -21.134 -13.630 15.737 1.00 55.28 301 ILE A C 1
ATOM 2486 O O . ILE A 1 301 ? -21.843 -12.646 15.944 1.00 55.28 301 ILE A O 1
ATOM 2490 N N . TYR A 1 302 ? -20.255 -13.674 14.726 1.00 63.25 302 TYR A N 1
ATOM 2491 C CA . TYR A 1 302 ? -20.073 -12.545 13.815 1.00 63.25 302 TYR A CA 1
ATOM 2492 C C . TYR A 1 302 ? -19.921 -12.955 12.357 1.00 63.25 302 TYR A C 1
ATOM 2494 O O . TYR A 1 302 ? -19.274 -13.941 12.017 1.00 63.25 302 TYR A O 1
ATOM 2502 N N . SER A 1 303 ? -20.480 -12.132 11.476 1.00 63.62 303 SER A N 1
ATOM 2503 C CA . SER A 1 303 ? -20.285 -12.247 10.035 1.00 63.62 303 SER A CA 1
ATOM 2504 C C . SER A 1 303 ? -19.908 -10.894 9.457 1.00 63.62 303 SER A C 1
ATOM 2506 O O . SER A 1 303 ? -20.569 -9.899 9.772 1.00 63.62 303 SER A O 1
ATOM 2508 N N . ILE A 1 304 ? -18.908 -10.873 8.576 1.00 65.25 304 ILE A N 1
ATOM 2509 C CA . ILE A 1 304 ? -18.627 -9.722 7.723 1.00 65.25 304 ILE A CA 1
ATOM 2510 C C . ILE A 1 304 ? -19.532 -9.799 6.506 1.00 65.25 304 ILE A C 1
ATOM 2512 O O . ILE A 1 304 ? -19.540 -10.799 5.783 1.00 65.25 304 ILE A O 1
ATOM 2516 N N . ILE A 1 305 ? -20.258 -8.717 6.257 1.00 65.44 305 ILE A N 1
ATOM 2517 C CA . ILE A 1 305 ? -20.993 -8.536 5.012 1.00 65.44 305 ILE A CA 1
ATOM 2518 C C . ILE A 1 305 ? -20.328 -7.398 4.236 1.00 65.44 305 ILE A C 1
ATOM 2520 O O . ILE A 1 305 ? -20.293 -6.250 4.676 1.00 65.44 305 ILE A O 1
ATOM 2524 N N . LEU A 1 306 ? -19.764 -7.718 3.071 1.00 62.50 306 LEU A N 1
ATOM 2525 C CA . LEU A 1 306 ? -19.256 -6.713 2.137 1.00 62.50 306 LEU A CA 1
ATOM 2526 C C . LEU A 1 306 ? -20.438 -6.187 1.315 1.00 62.50 306 LEU A C 1
ATOM 2528 O O . LEU A 1 306 ? -20.716 -6.672 0.221 1.00 62.50 306 LEU A O 1
ATOM 2532 N N . GLU A 1 307 ? -21.175 -5.233 1.873 1.00 54.44 307 GLU A N 1
ATOM 2533 C CA . GLU A 1 307 ? -22.349 -4.630 1.237 1.00 54.44 307 GLU A CA 1
ATOM 2534 C C . GLU A 1 307 ? -22.109 -3.167 0.834 1.00 54.44 307 GLU A C 1
ATOM 2536 O O . GLU A 1 307 ? -21.228 -2.478 1.353 1.00 54.44 307 GLU A O 1
ATOM 2541 N N . LYS A 1 308 ? -22.927 -2.669 -0.106 1.00 59.03 308 LYS A N 1
ATOM 2542 C CA . LYS A 1 308 ? -23.074 -1.220 -0.317 1.00 59.03 308 LYS A CA 1
ATOM 2543 C C . LYS A 1 308 ? -23.535 -0.600 1.002 1.00 59.03 308 LYS A C 1
ATOM 2545 O O . LYS A 1 308 ? -24.451 -1.146 1.602 1.00 59.03 308 LYS A O 1
ATOM 2550 N N . LEU A 1 309 ? -22.924 0.522 1.400 1.00 64.06 309 LEU A N 1
ATOM 2551 C CA . LEU A 1 309 ? -23.239 1.294 2.613 1.00 64.06 309 LEU A CA 1
ATOM 2552 C C . LEU A 1 309 ? -24.744 1.230 2.950 1.00 64.06 309 LEU A C 1
ATOM 2554 O O . LEU A 1 309 ? -25.537 1.885 2.267 1.00 64.06 309 LEU A O 1
ATOM 2558 N N . PRO A 1 310 ? -25.154 0.421 3.944 1.00 67.12 310 PRO A N 1
ATOM 2559 C CA . PRO A 1 310 ? -26.548 0.365 4.359 1.00 67.12 310 PRO A CA 1
ATOM 2560 C C . PRO A 1 310 ? -26.955 1.700 4.992 1.00 67.12 310 PRO A C 1
ATOM 2562 O O . PRO A 1 310 ? -26.108 2.475 5.443 1.00 67.12 310 PRO A O 1
ATOM 2565 N N . ASN A 1 311 ? -28.262 1.963 5.062 1.00 78.00 311 ASN A N 1
ATOM 2566 C CA . ASN A 1 311 ? -28.770 3.115 5.805 1.00 78.00 311 ASN A CA 1
ATOM 2567 C C . ASN A 1 311 ? -28.341 2.994 7.276 1.00 78.00 311 ASN A C 1
ATOM 2569 O O . ASN A 1 311 ? -28.706 2.027 7.950 1.00 78.00 311 ASN A O 1
ATOM 2573 N N . SER A 1 312 ? -27.571 3.964 7.767 1.00 83.31 312 SER A N 1
ATOM 2574 C CA . SER A 1 312 ? -27.207 4.044 9.178 1.00 83.31 312 SER A CA 1
ATOM 2575 C C . SER A 1 312 ? -28.363 4.602 10.009 1.00 83.31 312 SER A C 1
ATOM 2577 O O . SER A 1 312 ? -29.211 5.359 9.528 1.00 83.31 312 SER A O 1
ATOM 2579 N N . ILE A 1 313 ? -28.401 4.215 11.279 1.00 87.31 313 ILE A N 1
ATOM 2580 C CA . ILE A 1 313 ? -29.321 4.745 12.278 1.00 87.31 313 ILE A CA 1
ATOM 2581 C C . ILE A 1 313 ? -28.570 5.846 13.034 1.00 87.31 313 ILE A C 1
ATOM 2583 O O . ILE A 1 313 ? -27.505 5.565 13.583 1.00 87.31 313 ILE A O 1
ATOM 2587 N N . PRO A 1 314 ? -29.081 7.088 13.091 1.00 84.50 314 PRO A N 1
ATOM 2588 C CA . PRO A 1 314 ? -28.444 8.149 13.862 1.00 84.50 314 PRO A CA 1
ATOM 2589 C C . PRO A 1 314 ? -28.351 7.786 15.352 1.00 84.50 314 PRO A C 1
ATOM 2591 O O . PRO A 1 314 ? -29.368 7.521 15.992 1.00 84.50 314 PRO A O 1
ATOM 2594 N N . THR A 1 315 ? -27.141 7.816 15.914 1.00 84.31 315 THR A N 1
ATOM 2595 C CA . THR A 1 315 ? -26.867 7.474 17.325 1.00 84.31 315 THR A CA 1
ATOM 2596 C C . THR A 1 315 ? -26.139 8.589 18.077 1.00 84.31 315 THR A C 1
ATOM 2598 O O . THR A 1 315 ? -25.299 8.328 18.937 1.00 84.31 315 THR A O 1
ATOM 2601 N N . ASN A 1 316 ? -26.452 9.851 17.774 1.00 84.88 316 ASN A N 1
ATOM 2602 C CA . ASN A 1 316 ? -25.875 10.992 18.487 1.00 84.88 316 ASN A CA 1
ATOM 2603 C C . ASN A 1 316 ? -26.575 11.212 19.843 1.00 84.88 316 ASN A C 1
ATOM 2605 O O . ASN A 1 316 ? -27.396 12.114 19.997 1.00 84.88 316 ASN A O 1
ATOM 2609 N N . PHE A 1 317 ? -26.307 10.323 20.802 1.00 92.19 317 PHE A N 1
ATOM 2610 C CA . PHE A 1 317 ? -26.901 10.366 22.144 1.00 92.19 317 PHE A CA 1
ATOM 2611 C C . PHE A 1 317 ? -26.105 11.203 23.146 1.00 92.19 317 PHE A C 1
ATOM 2613 O O . PHE A 1 317 ? -26.630 11.517 24.212 1.00 92.19 317 PHE A O 1
ATOM 2620 N N . ILE A 1 318 ? -24.851 11.523 22.822 1.00 93.25 318 ILE A N 1
ATOM 2621 C CA . ILE A 1 318 ? -23.981 12.356 23.645 1.00 93.25 318 ILE A CA 1
ATOM 2622 C C . ILE A 1 318 ? -24.176 13.806 23.210 1.00 93.25 318 ILE A C 1
ATOM 2624 O O . ILE A 1 318 ? -23.738 14.213 22.138 1.00 93.25 318 ILE A O 1
ATOM 2628 N N . THR A 1 319 ? -24.865 14.585 24.036 1.00 94.25 319 THR A N 1
ATOM 2629 C CA . THR A 1 319 ? -25.191 15.987 23.763 1.00 94.25 319 THR A CA 1
ATOM 2630 C C . THR A 1 319 ? -24.408 16.917 24.680 1.00 94.25 319 THR A C 1
ATOM 2632 O O . THR A 1 319 ? -23.831 16.512 25.689 1.00 94.25 319 THR A O 1
ATOM 2635 N N . LYS A 1 320 ? -24.348 18.202 24.335 1.00 93.25 320 LYS A N 1
ATOM 2636 C CA . LYS A 1 320 ? -23.717 19.203 25.195 1.00 93.25 320 LYS A CA 1
ATOM 2637 C C . LYS A 1 320 ? -24.583 19.451 26.436 1.00 93.25 320 LYS A C 1
ATOM 2639 O O . LYS A 1 320 ? -25.782 19.671 26.308 1.00 93.25 320 LYS A O 1
ATOM 2644 N N . ASN A 1 321 ? -23.968 19.510 27.618 1.00 93.25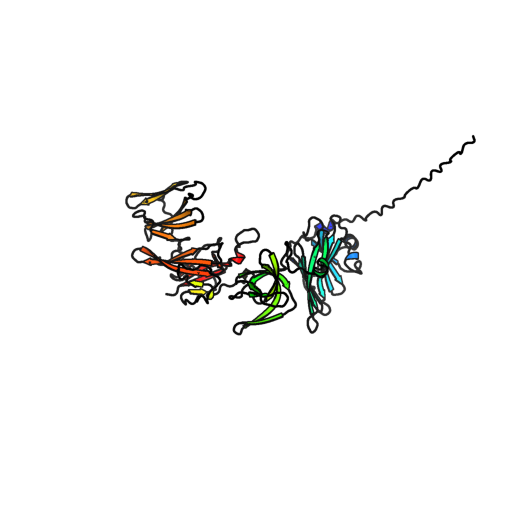 321 ASN A N 1
ATOM 2645 C CA . ASN A 1 321 ? -24.614 20.002 28.836 1.00 93.25 321 ASN A CA 1
ATOM 2646 C C . ASN A 1 321 ? -24.098 21.406 29.177 1.00 93.25 321 ASN A C 1
ATOM 2648 O O . ASN A 1 321 ? -22.958 21.570 29.609 1.00 93.25 321 ASN A O 1
ATOM 2652 N N . ASP A 1 322 ? -24.948 22.419 29.005 1.00 91.88 322 ASP A N 1
ATOM 2653 C CA . ASP A 1 322 ? -24.580 23.829 29.198 1.00 91.88 322 ASP A CA 1
ATOM 2654 C C . ASP A 1 322 ? -24.268 24.209 30.655 1.00 91.88 322 ASP A C 1
ATOM 2656 O O . ASP A 1 322 ? -23.721 25.281 30.908 1.00 91.88 322 ASP A O 1
ATOM 2660 N N . ASN A 1 323 ? -24.576 23.340 31.621 1.00 93.00 323 ASN A N 1
ATOM 2661 C CA . ASN A 1 323 ? -24.257 23.581 33.027 1.00 93.00 323 ASN A CA 1
ATOM 2662 C C . ASN A 1 323 ? -22.827 23.153 33.400 1.00 93.00 323 ASN A C 1
ATOM 2664 O O . ASN A 1 323 ? -22.387 23.405 34.525 1.00 93.00 323 ASN A O 1
ATOM 2668 N N . VAL A 1 324 ? -22.104 22.489 32.491 1.00 96.06 324 VAL A N 1
ATOM 2669 C CA . VAL A 1 324 ? -20.691 22.152 32.686 1.00 96.06 324 VAL A CA 1
ATOM 2670 C C . VAL A 1 324 ? -19.843 23.401 32.481 1.00 96.06 324 VAL A C 1
ATOM 2672 O O . VAL A 1 324 ? -19.948 24.086 31.465 1.00 96.06 324 VAL A O 1
ATOM 2675 N N . ILE A 1 325 ? -18.980 23.694 33.452 1.00 96.44 325 ILE A N 1
ATOM 2676 C CA . ILE A 1 325 ? -18.056 24.827 33.373 1.00 96.44 325 ILE A CA 1
ATOM 2677 C C . ILE A 1 325 ? -16.717 24.305 32.860 1.00 96.44 325 ILE A C 1
ATOM 2679 O O . ILE A 1 325 ? -16.085 23.471 33.514 1.00 96.44 325 ILE A O 1
ATOM 2683 N N . LEU A 1 326 ? -16.305 24.816 31.701 1.00 95.38 326 LEU A N 1
ATOM 2684 C CA . LEU A 1 326 ? -15.025 24.522 31.065 1.00 95.38 326 LEU A CA 1
ATOM 2685 C C . LEU A 1 326 ? -14.100 25.727 31.232 1.00 95.38 326 LEU A C 1
ATOM 2687 O O . LEU A 1 326 ? -14.387 26.822 30.751 1.00 95.38 326 LEU A O 1
ATOM 2691 N N . GLU A 1 327 ? -12.995 25.519 31.931 1.00 94.19 327 GLU A N 1
ATOM 2692 C CA . GLU A 1 327 ? -11.882 26.456 32.040 1.00 94.19 327 GLU A CA 1
ATOM 2693 C C . GLU A 1 327 ? -10.639 25.806 31.418 1.00 94.19 327 GLU A C 1
ATOM 2695 O O . GLU A 1 327 ? -10.604 24.591 31.236 1.00 94.19 327 GLU A O 1
ATOM 2700 N N . LYS A 1 328 ? -9.607 26.607 31.119 1.00 87.81 328 LYS A N 1
ATOM 2701 C CA . LYS A 1 328 ? -8.403 26.163 30.392 1.00 87.81 328 LYS A CA 1
ATOM 2702 C C . LYS A 1 328 ? -7.824 24.833 30.904 1.00 87.81 328 LYS A C 1
ATOM 2704 O O . LYS A 1 328 ? -7.539 23.956 30.101 1.00 87.81 328 LYS A O 1
ATOM 2709 N N . ASP A 1 329 ? -7.697 24.697 32.222 1.00 90.81 329 ASP A N 1
ATOM 2710 C CA . ASP A 1 329 ? -7.062 23.544 32.869 1.00 90.81 329 ASP A CA 1
ATOM 2711 C C . ASP A 1 329 ? -8.023 22.836 33.842 1.00 90.81 329 ASP A C 1
ATOM 2713 O O . ASP A 1 329 ? -7.591 22.160 34.775 1.00 90.81 329 ASP A O 1
ATOM 2717 N N . LYS A 1 330 ? -9.341 23.049 33.703 1.00 95.19 330 LYS A N 1
ATOM 2718 C CA . LYS A 1 330 ? -10.321 22.554 34.679 1.00 95.19 330 LYS A CA 1
ATOM 2719 C C . LYS A 1 330 ? -11.702 22.315 34.076 1.00 95.19 330 LYS A C 1
ATOM 2721 O O . LYS A 1 330 ? -12.313 23.224 33.521 1.00 95.19 330 LYS A O 1
ATOM 2726 N N . ILE A 1 331 ? -12.257 21.132 34.328 1.00 96.94 331 ILE A N 1
ATOM 2727 C CA . ILE A 1 331 ? -13.657 20.787 34.045 1.00 96.94 331 ILE A CA 1
ATOM 2728 C C . ILE A 1 331 ? -14.413 20.724 35.365 1.00 96.94 331 ILE A C 1
ATOM 2730 O O . ILE A 1 331 ? -13.980 20.054 36.301 1.00 96.94 331 ILE A O 1
ATOM 2734 N N . THR A 1 332 ? -15.560 21.398 35.459 1.00 97.62 332 THR A N 1
ATOM 2735 C CA . THR A 1 332 ? -16.441 21.314 36.632 1.00 97.62 332 THR A CA 1
ATOM 2736 C C . THR A 1 332 ? -17.824 20.816 36.236 1.00 97.62 332 THR A C 1
ATOM 2738 O O . THR A 1 332 ? -18.575 21.514 35.554 1.00 97.62 332 THR A O 1
ATOM 2741 N N . LEU A 1 333 ? -18.168 19.621 36.713 1.00 97.50 333 LEU A N 1
ATOM 2742 C CA . LEU A 1 333 ? -19.457 18.973 36.505 1.00 97.50 333 LEU A CA 1
ATOM 2743 C C . LEU A 1 333 ? -20.425 19.328 37.647 1.00 97.50 333 LEU A C 1
ATOM 2745 O O . LEU A 1 333 ? -20.071 19.155 38.824 1.00 97.50 333 LEU A O 1
ATOM 2749 N N . PRO A 1 334 ? -21.640 19.810 37.343 1.00 94.19 334 PRO A N 1
ATOM 2750 C CA . PRO A 1 334 ? -22.682 20.012 38.340 1.00 94.19 334 PRO A CA 1
ATOM 2751 C C . PRO A 1 334 ? -23.322 18.672 38.719 1.00 94.19 334 PRO A C 1
ATOM 2753 O O . PRO A 1 334 ? -23.727 17.912 37.843 1.00 94.19 334 PRO A O 1
ATOM 2756 N N . LEU A 1 335 ? -23.450 18.399 40.020 1.00 95.44 335 LEU A N 1
ATOM 2757 C CA . LEU A 1 335 ? -24.142 17.207 40.514 1.00 95.44 335 LEU A CA 1
ATOM 2758 C C . LEU A 1 335 ? -25.576 17.539 40.936 1.00 95.44 335 LEU A C 1
ATOM 2760 O O . LEU A 1 335 ? -25.850 18.646 41.407 1.00 95.44 335 LEU A O 1
ATOM 2764 N N . THR A 1 336 ? -26.491 16.571 40.834 1.00 92.81 336 THR A N 1
ATOM 2765 C CA . THR A 1 336 ? -27.917 16.790 41.167 1.00 92.81 336 THR A CA 1
ATOM 2766 C C . THR A 1 336 ? -28.136 17.139 42.642 1.00 92.81 336 THR A C 1
ATOM 2768 O O . THR A 1 336 ? -29.061 17.870 42.987 1.00 92.81 336 THR A O 1
ATOM 2771 N N . ASN A 1 337 ? -27.234 16.700 43.523 1.00 90.12 337 ASN A N 1
ATOM 2772 C CA . ASN A 1 337 ? -27.229 17.038 44.949 1.00 90.12 337 ASN A CA 1
ATOM 2773 C C . ASN A 1 337 ? -26.675 18.449 45.268 1.00 90.12 337 ASN A C 1
ATOM 2775 O O . ASN A 1 337 ? -26.459 18.773 46.437 1.00 90.12 337 ASN A O 1
ATOM 2779 N N . GLY A 1 338 ? -26.395 19.270 44.250 1.00 89.19 338 GLY A N 1
ATOM 2780 C CA . GLY A 1 338 ? -25.863 20.629 44.385 1.00 89.19 338 GLY A CA 1
ATOM 2781 C C . GLY A 1 338 ? -24.354 20.714 44.641 1.00 89.19 338 GLY A C 1
ATOM 2782 O O . GLY A 1 338 ? -23.802 21.816 44.677 1.00 89.19 338 GLY A O 1
ATOM 2783 N N . LYS A 1 339 ? -23.659 19.580 44.806 1.00 94.50 339 LYS A N 1
ATOM 2784 C CA . LYS A 1 339 ? -22.190 19.537 44.841 1.00 94.50 339 LYS A CA 1
ATOM 2785 C C . LYS A 1 339 ? -21.618 19.642 43.424 1.00 94.50 339 LYS A C 1
ATOM 2787 O O . LYS A 1 339 ? -22.337 19.659 42.428 1.00 94.50 339 LYS A O 1
ATOM 2792 N N . LYS A 1 340 ? -20.292 19.725 43.340 1.00 95.50 340 LYS A N 1
ATOM 2793 C CA . LYS A 1 340 ? -19.548 19.787 42.080 1.00 95.50 340 LYS A CA 1
ATOM 2794 C C . LYS A 1 340 ? -18.469 18.713 42.072 1.00 95.50 340 LYS A C 1
ATOM 2796 O O . LYS A 1 340 ? -17.853 18.465 43.110 1.00 95.50 340 LYS A O 1
ATOM 2801 N N . LYS A 1 341 ? -18.235 18.105 40.913 1.00 96.94 341 LYS A N 1
ATOM 2802 C CA . LYS A 1 341 ? -17.078 17.241 40.653 1.00 96.94 341 LYS A CA 1
ATOM 2803 C C . LYS A 1 341 ? -16.135 17.989 39.721 1.00 96.94 341 LYS A C 1
ATOM 2805 O O . LYS A 1 341 ? -16.581 18.538 38.720 1.00 96.94 341 LYS A O 1
ATOM 2810 N N . THR A 1 342 ? -14.852 18.013 40.055 1.00 96.75 342 THR A N 1
ATOM 2811 C CA . THR A 1 342 ? -13.849 18.763 39.299 1.00 96.75 342 THR A CA 1
ATOM 2812 C C . THR A 1 342 ? -12.761 17.825 38.800 1.00 96.75 342 THR A C 1
ATOM 2814 O O . THR A 1 342 ? -12.305 16.971 39.561 1.00 96.75 342 THR A O 1
ATOM 2817 N N . PHE A 1 343 ? -12.346 18.019 37.553 1.00 95.81 343 PHE A N 1
ATOM 2818 C CA . PHE A 1 343 ? -11.140 17.446 36.960 1.00 95.81 343 PHE A CA 1
ATOM 2819 C C . PHE A 1 343 ? -10.185 18.595 36.652 1.00 95.81 343 PHE A C 1
ATOM 2821 O O . PHE A 1 343 ? -10.632 19.640 36.177 1.00 95.81 343 PHE A O 1
ATOM 2828 N N . ILE A 1 344 ? -8.910 18.437 36.995 1.00 93.56 344 ILE A N 1
ATOM 2829 C CA . ILE A 1 344 ? -7.874 19.458 36.817 1.00 93.56 344 ILE A CA 1
ATOM 2830 C C . ILE A 1 344 ? -6.804 18.846 35.927 1.00 93.56 344 ILE A C 1
ATOM 2832 O O . ILE A 1 344 ? -6.333 17.751 36.223 1.00 93.56 344 ILE A O 1
ATOM 2836 N N . ASN A 1 345 ? -6.436 19.552 34.865 1.00 91.25 345 ASN A N 1
ATOM 2837 C CA . ASN A 1 345 ? -5.374 19.118 33.975 1.00 91.25 345 ASN A CA 1
ATOM 2838 C C . ASN A 1 345 ? -4.026 19.384 34.648 1.00 91.25 345 ASN A C 1
ATOM 2840 O O . ASN A 1 345 ? -3.753 20.503 35.088 1.00 91.25 345 ASN A O 1
ATOM 2844 N N . ASN A 1 346 ? -3.188 18.357 34.721 1.00 86.31 346 ASN A N 1
ATOM 2845 C CA . ASN A 1 346 ? -1.798 18.468 35.112 1.00 86.31 346 ASN A CA 1
ATOM 2846 C C . ASN A 1 346 ? -0.919 18.453 33.860 1.00 86.31 346 ASN A C 1
ATOM 2848 O O . ASN A 1 346 ? -0.807 17.436 33.180 1.00 86.31 346 ASN A O 1
ATOM 2852 N N . THR A 1 347 ? -0.282 19.584 33.569 1.00 71.38 347 THR A N 1
ATOM 2853 C CA . THR A 1 347 ? 0.640 19.729 32.434 1.00 71.38 347 THR A CA 1
ATOM 2854 C C . THR A 1 347 ? 2.106 19.625 32.859 1.00 71.38 347 THR A C 1
ATOM 2856 O O . THR A 1 347 ? 2.984 20.131 32.158 1.00 71.38 347 THR A O 1
ATOM 2859 N N . GLU A 1 348 ? 2.396 19.057 34.034 1.00 76.38 348 GLU A N 1
ATOM 2860 C CA . GLU A 1 348 ? 3.768 18.718 34.409 1.00 76.38 348 GLU A CA 1
ATOM 2861 C C . GLU A 1 348 ? 4.369 17.741 33.390 1.00 76.38 348 GLU A C 1
ATOM 2863 O O . GLU A 1 348 ? 3.735 16.775 32.969 1.00 76.38 348 GLU A O 1
ATOM 2868 N N . TYR A 1 349 ? 5.595 18.035 32.958 1.00 67.44 349 TYR A N 1
ATOM 2869 C CA . TYR A 1 349 ? 6.313 17.265 31.946 1.00 67.44 349 TYR A CA 1
ATOM 2870 C C . TYR A 1 349 ? 6.680 15.875 32.500 1.00 67.44 349 TYR A C 1
ATOM 2872 O O . TYR A 1 349 ? 7.293 15.824 33.566 1.00 67.44 349 TYR A O 1
ATOM 2880 N N . LEU A 1 350 ? 6.395 14.800 31.740 1.00 71.25 350 LEU A N 1
ATOM 2881 C CA . LEU A 1 350 ? 6.676 13.362 31.995 1.00 71.25 350 LEU A CA 1
ATOM 2882 C C . LEU A 1 350 ? 5.482 12.561 32.565 1.00 71.25 350 LEU A C 1
ATOM 2884 O O . LEU A 1 350 ? 4.339 12.768 32.173 1.00 71.25 350 LEU A O 1
ATOM 2888 N N . GLU A 1 351 ? 5.765 11.593 33.439 1.00 73.50 351 GLU A N 1
ATOM 2889 C CA . GLU A 1 351 ? 4.878 10.506 33.880 1.00 73.50 351 GLU A CA 1
ATOM 2890 C C . GLU A 1 351 ? 3.664 10.972 34.708 1.00 73.50 351 GLU A C 1
ATOM 2892 O O . GLU A 1 351 ? 2.780 10.171 34.993 1.00 73.50 351 GLU A O 1
ATOM 2897 N N . SER A 1 352 ? 3.602 12.251 35.102 1.00 78.19 352 SER A N 1
ATOM 2898 C CA . SER A 1 352 ? 2.488 12.841 35.860 1.00 78.19 352 SER A CA 1
ATOM 2899 C C . SER A 1 352 ? 1.504 13.646 35.003 1.00 78.19 352 SER A C 1
ATOM 2901 O O . SER A 1 352 ? 0.596 14.273 35.560 1.00 78.19 352 SER A O 1
ATOM 2903 N N . THR A 1 353 ? 1.671 13.663 33.672 1.00 83.19 353 THR A N 1
ATOM 2904 C CA . THR A 1 353 ? 0.734 14.348 32.773 1.00 83.19 353 THR A CA 1
ATOM 2905 C C . THR A 1 353 ? -0.641 13.678 32.831 1.00 83.19 353 THR A C 1
ATOM 2907 O O . THR A 1 353 ? -0.783 12.496 32.527 1.00 83.19 353 THR A O 1
ATOM 2910 N N . GLU A 1 354 ? -1.660 14.464 33.171 1.00 90.88 354 GLU A N 1
ATOM 2911 C CA . GLU A 1 354 ? -3.064 14.066 33.092 1.00 90.88 354 GLU A CA 1
ATOM 2912 C C . GLU A 1 354 ? -3.851 15.218 32.471 1.00 90.88 354 GLU A C 1
ATOM 2914 O O . GLU A 1 354 ? -3.903 16.312 33.036 1.00 90.88 354 GLU A O 1
ATOM 2919 N N . SER A 1 355 ? -4.492 15.006 31.329 1.00 93.06 355 SER A N 1
ATOM 2920 C CA . SER A 1 355 ? -5.425 15.981 30.768 1.00 93.06 355 SER A CA 1
ATOM 2921 C C . SER A 1 355 ? -6.789 15.365 30.542 1.00 93.06 355 SER A C 1
ATOM 2923 O O . SER A 1 355 ? -6.912 14.218 30.124 1.00 93.06 355 SER A O 1
ATOM 2925 N N . TYR A 1 356 ? -7.815 16.157 30.814 1.00 95.56 356 TYR A N 1
ATOM 2926 C CA . TYR A 1 356 ? -9.203 15.763 30.711 1.00 95.56 356 TYR A CA 1
ATOM 2927 C C . TYR A 1 356 ? -9.918 16.673 29.716 1.00 95.56 356 TYR A C 1
ATOM 2929 O O . TYR A 1 356 ? -9.783 17.900 29.780 1.00 95.56 356 TYR A O 1
ATOM 2937 N N . GLU A 1 357 ? -10.723 16.075 28.844 1.00 96.06 357 GLU A N 1
ATOM 2938 C CA . GLU A 1 357 ? -11.590 16.777 27.902 1.00 96.06 357 GLU A CA 1
ATOM 2939 C C . GLU A 1 357 ? -13.054 16.379 28.120 1.00 96.06 357 GLU A C 1
ATOM 2941 O O . GLU A 1 357 ? -13.397 15.216 28.343 1.00 96.06 357 GLU A O 1
ATOM 2946 N N . TYR A 1 358 ? -13.947 17.372 28.107 1.00 97.38 358 TYR A N 1
ATOM 2947 C CA . TYR A 1 358 ? -15.377 17.132 28.249 1.00 97.38 358 TYR A CA 1
ATOM 2948 C C . TYR A 1 358 ? -15.996 16.830 26.888 1.00 97.38 358 TYR A C 1
ATOM 2950 O O . TYR A 1 358 ? -16.091 17.715 26.041 1.00 97.38 358 TYR A O 1
ATOM 2958 N N . ILE A 1 359 ? -16.487 15.605 26.721 1.00 96.75 359 ILE A N 1
ATOM 2959 C CA . ILE A 1 359 ? -17.046 15.138 25.451 1.00 96.75 359 ILE A CA 1
ATOM 2960 C C . ILE A 1 359 ? -18.546 15.422 25.365 1.00 96.75 359 ILE A C 1
ATOM 2962 O O . ILE A 1 359 ? -19.044 15.860 24.330 1.00 96.75 359 ILE A O 1
ATOM 2966 N N . GLY A 1 360 ? -19.289 15.195 26.453 1.00 97.00 360 GLY A N 1
ATOM 2967 C CA . GLY A 1 360 ? -20.720 15.491 26.480 1.00 97.00 360 GLY A CA 1
ATOM 2968 C C . GLY A 1 360 ? -21.501 14.777 27.577 1.00 97.00 360 GLY A C 1
ATOM 2969 O O . GLY A 1 360 ? -20.974 14.437 28.639 1.00 97.00 360 GLY A O 1
ATOM 2970 N N . PHE A 1 361 ? -22.802 14.629 27.366 1.00 97.06 361 PHE A N 1
ATOM 2971 C CA . PHE A 1 361 ? -23.767 14.145 28.341 1.00 97.06 361 PHE A CA 1
ATOM 2972 C C . PHE A 1 361 ? -24.743 13.162 27.708 1.00 97.06 361 PHE A C 1
ATOM 2974 O O . PHE A 1 361 ? -25.270 13.393 26.624 1.00 97.06 361 PHE A O 1
ATOM 2981 N N . LEU A 1 362 ? -24.986 12.066 28.412 1.00 95.06 362 LEU A N 1
ATOM 2982 C CA . LEU A 1 362 ? -25.889 11.005 28.024 1.00 95.06 362 LEU A CA 1
ATOM 2983 C C . LEU A 1 362 ? -27.161 11.091 28.870 1.00 95.06 362 LEU A C 1
ATOM 2985 O O . LEU A 1 362 ? -27.246 10.502 29.948 1.00 95.06 362 LEU A O 1
ATOM 2989 N N . GLU A 1 363 ? -28.163 11.806 28.359 1.00 92.69 363 GLU A N 1
ATOM 2990 C CA . GLU A 1 363 ? -29.386 12.143 29.106 1.00 92.69 363 GLU A CA 1
ATOM 2991 C C . GLU A 1 363 ? -30.144 10.925 29.642 1.00 92.69 363 GLU A C 1
ATOM 2993 O O . GLU A 1 363 ? -30.676 10.961 30.740 1.00 92.69 363 GLU A O 1
ATOM 2998 N N . SER A 1 364 ? -30.184 9.811 28.906 1.00 90.56 364 SER A N 1
ATOM 2999 C CA . SER A 1 364 ? -30.951 8.633 29.343 1.00 90.56 364 SER A CA 1
ATOM 3000 C C . SER A 1 364 ? -30.394 7.932 30.581 1.00 90.56 364 SER A C 1
ATOM 3002 O O . SER A 1 364 ? -31.080 7.079 31.138 1.00 90.56 364 SER A O 1
ATOM 3004 N N . PHE A 1 365 ? -29.162 8.250 30.973 1.00 91.00 365 PHE A N 1
ATOM 3005 C CA . PHE A 1 365 ? -28.481 7.633 32.107 1.00 91.00 365 PHE A CA 1
ATOM 3006 C C . PHE A 1 365 ? -27.966 8.661 33.120 1.00 91.00 365 PHE A C 1
ATOM 3008 O O . PHE A 1 365 ? -27.391 8.264 34.127 1.00 91.00 365 PHE A O 1
ATOM 3015 N N . ASP A 1 366 ? -28.165 9.956 32.861 1.00 94.25 366 ASP A N 1
ATOM 3016 C CA . ASP A 1 366 ? -27.594 11.062 33.632 1.00 94.25 366 ASP A CA 1
ATOM 3017 C C . ASP A 1 366 ? -26.062 10.970 33.779 1.00 94.25 366 ASP A C 1
ATOM 3019 O O . ASP A 1 366 ? -25.502 11.224 34.847 1.00 94.25 366 ASP A O 1
ATOM 3023 N N . TYR A 1 367 ? -25.359 10.573 32.710 1.00 96.00 367 TYR A N 1
ATOM 3024 C CA . TYR A 1 367 ? -23.902 10.379 32.717 1.00 96.00 367 TYR A CA 1
ATOM 3025 C C . TYR A 1 367 ? -23.175 11.440 31.893 1.00 96.00 367 TYR A C 1
ATOM 3027 O O . TYR A 1 367 ? -23.515 11.695 30.742 1.00 96.00 367 TYR A O 1
ATOM 3035 N N . HIS A 1 368 ? -22.117 12.024 32.450 1.00 97.50 368 HIS A N 1
ATOM 3036 C CA . HIS A 1 368 ? -21.149 12.826 31.703 1.00 97.50 368 HIS A CA 1
ATOM 3037 C C . HIS A 1 368 ? -20.085 11.917 31.085 1.00 97.50 368 HIS A C 1
ATOM 3039 O O . HIS A 1 368 ? -19.587 11.029 31.771 1.00 97.50 368 HIS A O 1
ATOM 3045 N N . LEU A 1 369 ? -19.713 12.154 29.827 1.00 97.75 369 LEU A N 1
ATOM 3046 C CA . LEU A 1 369 ? -18.590 11.489 29.166 1.00 97.75 369 LEU A CA 1
ATOM 3047 C C . LEU A 1 369 ? -17.362 12.403 29.188 1.00 97.75 369 LEU A C 1
ATOM 3049 O O . LEU A 1 369 ? -17.441 13.560 28.766 1.00 97.75 369 LEU A O 1
ATOM 3053 N N . ILE A 1 370 ? -16.249 11.865 29.675 1.00 98.00 370 ILE A N 1
ATOM 3054 C CA . ILE A 1 370 ? -14.947 12.529 29.759 1.00 98.00 370 ILE A CA 1
ATOM 3055 C C . ILE A 1 370 ? -13.928 11.685 28.996 1.00 98.00 370 ILE A C 1
ATOM 3057 O O . ILE A 1 370 ? -13.962 10.460 29.106 1.00 98.00 370 ILE A O 1
ATOM 3061 N N . GLU A 1 371 ? -13.042 12.335 28.251 1.00 97.31 371 GLU A N 1
ATOM 3062 C CA . GLU A 1 371 ? -11.815 11.740 27.717 1.00 97.31 371 GLU A CA 1
ATOM 3063 C C . GLU A 1 371 ? -10.661 12.058 28.670 1.00 97.31 371 GLU A C 1
ATOM 3065 O O . GLU A 1 371 ? -10.498 13.204 29.096 1.00 97.31 371 GLU A O 1
ATOM 3070 N N . GLY A 1 372 ? -9.904 11.034 29.048 1.00 95.25 372 GLY A N 1
ATOM 3071 C CA . GLY A 1 372 ? -8.670 11.129 29.812 1.00 95.25 372 GLY A CA 1
ATOM 3072 C C . GLY A 1 372 ? -7.475 10.842 28.911 1.00 95.25 372 GLY A C 1
ATOM 3073 O O . GLY A 1 372 ? -7.468 9.877 28.154 1.00 95.25 372 GLY A O 1
ATOM 3074 N N . SER A 1 373 ? -6.453 11.680 28.999 1.00 92.94 373 SER A N 1
ATOM 3075 C CA . SER A 1 373 ? -5.157 11.483 28.354 1.00 92.94 373 SER A CA 1
ATOM 3076 C C . SER A 1 373 ? -4.071 11.481 29.420 1.00 92.94 373 SER A C 1
ATOM 3078 O O . SER A 1 373 ? -3.997 12.394 30.246 1.00 92.94 373 SER A O 1
ATOM 3080 N N . TYR A 1 374 ? -3.236 10.454 29.386 1.00 90.00 374 TYR A N 1
ATOM 3081 C CA . TYR A 1 374 ? -2.204 10.148 30.367 1.00 90.00 374 TYR A CA 1
ATOM 3082 C C . TYR A 1 374 ? -0.872 9.889 29.651 1.00 90.00 374 TYR A C 1
ATOM 3084 O O . TYR A 1 374 ? -0.802 9.854 28.419 1.00 90.00 374 TYR A O 1
ATOM 3092 N N . PHE A 1 375 ? 0.212 9.706 30.403 1.00 86.38 375 PHE A N 1
ATOM 3093 C CA . PHE A 1 375 ? 1.481 9.292 29.806 1.00 86.38 375 PHE A CA 1
ATOM 3094 C C . PHE A 1 375 ? 1.332 7.914 29.132 1.00 86.38 375 PHE A C 1
ATOM 3096 O O . PHE A 1 375 ? 1.080 6.925 29.810 1.00 86.38 375 PHE A O 1
ATOM 3103 N N . GLU A 1 376 ? 1.464 7.875 27.800 1.00 81.75 376 GLU A N 1
ATOM 3104 C CA . GLU A 1 376 ? 1.345 6.675 26.944 1.00 81.75 376 GLU A CA 1
ATOM 3105 C C . GLU A 1 376 ? -0.012 5.944 26.979 1.00 81.75 376 GLU A C 1
ATOM 3107 O O . GLU A 1 376 ? -0.163 4.883 26.374 1.00 81.75 376 GLU A O 1
ATOM 3112 N N . GLU A 1 377 ? -1.025 6.526 27.617 1.00 84.50 377 GLU A N 1
ATOM 3113 C CA . GLU A 1 377 ? -2.343 5.916 27.771 1.00 84.50 377 GLU A CA 1
ATOM 3114 C C . GLU A 1 377 ? -3.448 6.960 27.592 1.00 84.50 377 GLU A C 1
ATOM 3116 O O . GLU A 1 377 ? -3.257 8.159 27.793 1.00 84.50 377 GLU A O 1
ATOM 3121 N N . GLY A 1 378 ? -4.630 6.506 27.204 1.00 90.12 378 GLY A N 1
ATOM 3122 C CA . GLY A 1 378 ? -5.822 7.332 27.153 1.00 90.12 378 GLY A CA 1
ATOM 3123 C C . GLY A 1 378 ? -7.057 6.467 27.308 1.00 90.12 378 GLY A C 1
ATOM 3124 O O . GLY A 1 378 ? -7.038 5.275 26.993 1.00 90.12 378 GLY A O 1
ATOM 3125 N N . ASP A 1 379 ? -8.125 7.060 27.820 1.00 95.50 379 ASP A N 1
ATOM 3126 C CA . ASP A 1 379 ? -9.393 6.375 27.992 1.00 95.50 379 ASP A CA 1
ATOM 3127 C C . ASP A 1 379 ? -10.586 7.332 27.920 1.00 95.50 379 ASP A C 1
ATOM 3129 O O . ASP A 1 379 ? -10.463 8.554 27.898 1.00 95.50 379 ASP A O 1
ATOM 3133 N N . PHE A 1 380 ? -11.778 6.755 27.868 1.00 96.81 380 PHE A N 1
ATOM 3134 C CA . PHE A 1 380 ? -13.037 7.469 28.004 1.00 96.81 380 PHE A CA 1
ATOM 3135 C C . PHE A 1 380 ? -13.765 6.933 29.221 1.00 96.81 380 PHE A C 1
ATOM 3137 O O . PHE A 1 380 ? -13.774 5.727 29.455 1.00 96.81 380 PHE A O 1
ATOM 3144 N N . PHE A 1 381 ? -14.442 7.779 29.988 1.00 97.50 381 PHE A N 1
ATOM 3145 C CA . PHE A 1 381 ? -15.186 7.297 31.144 1.00 97.50 381 PHE A CA 1
ATOM 3146 C C . PHE A 1 381 ? -16.459 8.072 31.431 1.00 97.50 381 PHE A C 1
ATOM 3148 O O . PHE A 1 381 ? -16.560 9.281 31.214 1.00 97.50 381 PHE A O 1
ATOM 3155 N N . PHE A 1 382 ? -17.445 7.344 31.960 1.00 97.62 382 PHE A N 1
ATOM 3156 C CA . PHE A 1 382 ? -18.690 7.938 32.428 1.00 97.62 382 PHE A CA 1
ATOM 3157 C C . PHE A 1 382 ? -18.592 8.393 33.882 1.00 97.62 382 PHE A C 1
ATOM 3159 O O . PHE A 1 382 ? -18.115 7.650 34.743 1.00 97.62 382 PHE A O 1
ATOM 3166 N N . VAL A 1 383 ? -19.123 9.584 34.157 1.00 97.31 383 VAL A N 1
ATOM 3167 C CA . VAL A 1 383 ? -19.308 10.145 35.498 1.00 97.31 383 VAL A CA 1
ATOM 3168 C C . VAL A 1 383 ? -20.798 10.330 35.765 1.00 97.31 383 VAL A C 1
ATOM 3170 O O . VAL A 1 383 ? -21.475 11.056 35.041 1.00 97.31 383 VAL A O 1
ATOM 3173 N N . ASP A 1 384 ? -21.304 9.697 36.818 1.00 95.56 384 ASP A N 1
ATOM 3174 C CA . ASP A 1 384 ? -22.709 9.784 37.220 1.00 95.56 384 ASP A CA 1
ATOM 3175 C C . ASP A 1 384 ? -23.029 11.165 37.797 1.00 95.56 384 ASP A C 1
ATOM 3177 O O . ASP A 1 384 ? -22.418 11.604 38.775 1.00 95.56 384 ASP A O 1
ATOM 3181 N N . GLN A 1 385 ? -23.994 11.865 37.202 1.00 95.56 385 GLN A N 1
ATOM 3182 C CA . GLN A 1 385 ? -24.384 13.208 37.621 1.00 95.56 385 GLN A CA 1
ATOM 3183 C C . GLN A 1 385 ? -24.988 13.230 39.034 1.00 95.56 385 GLN A C 1
ATOM 3185 O O . GLN A 1 385 ? -24.970 14.262 39.708 1.00 95.56 385 GLN A O 1
ATOM 3190 N N . ASN A 1 386 ? -25.509 12.110 39.534 1.00 94.25 386 ASN A N 1
ATOM 3191 C CA . ASN A 1 386 ? -26.178 12.084 40.830 1.00 94.25 386 ASN A CA 1
ATOM 3192 C C . ASN A 1 386 ? -25.208 12.147 42.007 1.00 94.25 386 ASN A C 1
ATOM 3194 O O . ASN A 1 386 ? -25.487 12.777 43.034 1.00 94.25 386 ASN A O 1
ATOM 3198 N N . ASN A 1 387 ? -24.055 11.497 41.869 1.00 93.75 387 ASN A N 1
ATOM 3199 C CA . ASN A 1 387 ? -23.101 11.338 42.963 1.00 93.75 387 ASN A CA 1
ATOM 3200 C C . ASN A 1 387 ? -21.646 11.671 42.589 1.00 93.75 387 ASN A C 1
ATOM 3202 O O . ASN A 1 387 ? -20.817 11.803 43.489 1.00 93.75 387 ASN A O 1
ATOM 3206 N N . GLY A 1 388 ? -21.345 11.887 41.307 1.00 94.75 388 GLY A N 1
ATOM 3207 C CA . GLY A 1 388 ? -20.010 12.199 40.799 1.00 94.75 388 GLY A CA 1
ATOM 3208 C C . GLY A 1 388 ? -19.070 10.993 40.724 1.00 94.75 388 GLY A C 1
ATOM 3209 O O . GLY A 1 388 ? -17.859 11.185 40.580 1.00 94.75 388 GLY A O 1
ATOM 3210 N N . GLU A 1 389 ? -19.591 9.771 40.865 1.00 95.19 389 GLU A N 1
ATOM 3211 C CA . GLU A 1 389 ? -18.811 8.539 40.748 1.00 95.19 389 GLU A CA 1
ATOM 3212 C C . GLU A 1 389 ? -18.451 8.250 39.292 1.00 95.19 389 GLU A C 1
ATOM 3214 O O . GLU A 1 389 ? -19.291 8.347 38.397 1.00 95.19 389 GLU A O 1
ATOM 3219 N N . ILE A 1 390 ? -17.206 7.827 39.073 1.00 95.19 390 ILE A N 1
ATOM 3220 C CA . ILE A 1 390 ? -16.777 7.247 37.800 1.00 95.19 390 ILE A CA 1
ATOM 3221 C C . ILE A 1 390 ? -17.357 5.831 37.724 1.00 95.19 390 ILE A C 1
ATOM 3223 O O . ILE A 1 390 ? -17.142 5.035 38.637 1.00 95.19 390 ILE A O 1
ATOM 3227 N N . LYS A 1 391 ? -18.108 5.523 36.663 1.00 91.88 391 LYS A N 1
ATOM 3228 C CA . LYS A 1 391 ? -18.808 4.236 36.513 1.00 91.88 391 LYS A CA 1
ATOM 3229 C C . LYS A 1 391 ? -18.006 3.219 35.716 1.00 91.88 391 LYS A C 1
ATOM 3231 O O . LYS A 1 391 ? -17.671 2.155 36.228 1.00 91.88 391 LYS A O 1
ATOM 3236 N N . THR A 1 392 ? -17.708 3.531 34.462 1.00 92.69 392 THR A N 1
ATOM 3237 C CA . THR A 1 392 ? -17.038 2.611 33.538 1.00 92.69 392 THR A CA 1
ATOM 3238 C C . THR A 1 392 ? -16.018 3.382 32.725 1.00 92.69 392 THR A C 1
ATOM 3240 O O . THR A 1 392 ? -16.317 4.490 32.280 1.00 92.69 392 THR A O 1
ATOM 3243 N N . ARG A 1 393 ? -14.834 2.784 32.572 1.00 94.81 393 ARG A N 1
ATOM 3244 C CA . ARG A 1 393 ? -13.753 3.236 31.696 1.00 94.81 393 ARG A CA 1
ATOM 3245 C C . ARG A 1 393 ? -13.760 2.401 30.414 1.00 94.81 393 ARG A C 1
ATOM 3247 O O . ARG A 1 393 ? -14.052 1.202 30.453 1.00 94.81 393 ARG A O 1
ATOM 3254 N N . PHE A 1 394 ? -13.456 3.046 29.303 1.00 95.38 394 PHE A N 1
ATOM 3255 C CA . PHE A 1 394 ? -13.476 2.508 27.954 1.00 95.38 394 PHE A CA 1
ATOM 3256 C C . PHE A 1 394 ? -12.144 2.829 27.273 1.00 95.38 394 PHE A C 1
ATOM 3258 O O . PHE A 1 394 ? -11.692 3.966 27.363 1.00 95.38 394 PHE A O 1
ATOM 3265 N N . PRO A 1 395 ? -11.538 1.881 26.546 1.00 92.19 395 PRO A N 1
ATOM 3266 C CA . PRO A 1 395 ? -10.243 2.099 25.897 1.00 92.19 395 PRO A CA 1
ATOM 3267 C C . PRO A 1 395 ? -10.320 3.000 24.652 1.00 92.19 395 PRO A C 1
ATOM 3269 O O . PRO A 1 395 ? -9.297 3.401 24.114 1.00 92.19 395 PRO A O 1
ATOM 3272 N N . ASN A 1 396 ? -11.523 3.286 24.146 1.00 92.25 396 ASN A N 1
ATOM 3273 C CA . ASN A 1 396 ? -11.763 4.245 23.067 1.00 92.25 396 ASN A CA 1
ATOM 3274 C C . ASN A 1 396 ? -13.204 4.782 23.173 1.00 92.25 396 ASN A C 1
ATOM 3276 O O . ASN A 1 396 ? -13.959 4.354 24.051 1.00 92.25 396 ASN A O 1
ATOM 3280 N N . TYR A 1 397 ? -13.596 5.689 22.277 1.00 93.75 397 TYR A N 1
ATOM 3281 C CA . TYR A 1 397 ? -14.907 6.329 22.275 1.00 93.75 397 TYR A CA 1
ATOM 3282 C C . TYR A 1 397 ? -16.058 5.297 22.356 1.00 93.75 397 TYR A C 1
ATOM 3284 O O . TYR A 1 397 ? -16.134 4.388 21.518 1.00 93.75 397 TYR A O 1
ATOM 3292 N N . PRO A 1 398 ? -16.977 5.420 23.337 1.00 95.00 398 PRO A N 1
ATOM 3293 C CA . PRO A 1 398 ? -18.058 4.461 23.544 1.00 95.00 398 PRO A CA 1
ATOM 3294 C C . PRO A 1 398 ? -19.242 4.723 22.600 1.00 95.00 398 PRO A C 1
ATOM 3296 O O . PRO A 1 398 ? -20.125 5.535 22.884 1.00 95.00 398 PRO A O 1
ATOM 3299 N N . HIS A 1 399 ? -19.318 3.990 21.488 1.00 94.50 399 HIS A N 1
ATOM 3300 C CA . HIS A 1 399 ? -20.437 4.083 20.547 1.00 94.50 399 HIS A CA 1
ATOM 3301 C C . HIS A 1 399 ? -21.656 3.307 21.057 1.00 94.50 399 HIS A C 1
ATOM 3303 O O . HIS A 1 399 ? -21.630 2.081 21.170 1.00 94.50 399 HIS A O 1
ATOM 3309 N N . ILE A 1 400 ? -22.751 4.016 21.334 1.00 94.56 400 ILE A N 1
ATOM 3310 C CA . ILE A 1 400 ? -23.971 3.454 21.932 1.00 94.56 400 ILE A CA 1
ATOM 3311 C C . ILE A 1 400 ? -24.958 3.028 20.835 1.00 94.56 400 ILE A C 1
ATOM 3313 O O . ILE A 1 400 ? -25.284 3.806 19.941 1.00 94.56 400 ILE A O 1
ATOM 3317 N N . SER A 1 401 ? -25.454 1.795 20.931 1.00 94.69 401 SER A N 1
ATOM 3318 C CA . SER A 1 401 ? -26.484 1.224 20.046 1.00 94.69 401 SER A CA 1
ATOM 3319 C C . SER A 1 401 ? -27.829 1.970 20.100 1.00 94.69 401 SER A C 1
ATOM 3321 O O . SER A 1 401 ? -28.137 2.608 21.109 1.00 94.69 401 SER A O 1
ATOM 3323 N N . PRO A 1 402 ? -28.684 1.864 19.061 1.00 94.88 402 PRO A N 1
ATOM 3324 C CA . PRO A 1 402 ? -29.953 2.593 19.002 1.00 94.88 402 PRO A CA 1
ATOM 3325 C C . PRO A 1 402 ? -30.923 2.323 20.164 1.00 94.88 402 PRO A C 1
ATOM 3327 O O . PRO A 1 402 ? -31.610 3.242 20.609 1.00 94.88 402 PRO A O 1
ATOM 3330 N N . ASP A 1 403 ? -30.977 1.091 20.683 1.00 94.00 403 ASP A N 1
ATOM 3331 C CA . ASP A 1 403 ? -31.794 0.741 21.857 1.00 94.00 403 ASP A CA 1
ATOM 3332 C C . ASP A 1 403 ? -31.112 1.026 23.199 1.00 94.00 403 ASP A C 1
ATOM 3334 O O . ASP A 1 403 ? -31.713 0.801 24.252 1.00 94.00 403 ASP A O 1
ATOM 3338 N N . LYS A 1 404 ? -29.879 1.545 23.154 1.00 93.00 404 LYS A N 1
ATOM 3339 C CA . LYS A 1 404 ? -29.058 1.922 24.303 1.00 93.00 404 LYS A CA 1
ATOM 3340 C C . LYS A 1 404 ? -28.713 0.753 25.226 1.00 93.00 404 LYS A C 1
ATOM 3342 O O . LYS A 1 404 ? -28.442 0.971 26.403 1.00 93.00 404 LYS A O 1
ATOM 3347 N N . LYS A 1 405 ? -28.714 -0.484 24.717 1.00 93.38 405 LYS A N 1
ATOM 3348 C CA . LYS A 1 405 ? -28.372 -1.684 25.505 1.00 93.38 405 LYS A CA 1
ATOM 3349 C C . LYS A 1 405 ? -26.963 -2.201 25.260 1.00 93.38 405 LYS A C 1
ATOM 3351 O O . LYS A 1 405 ? -26.456 -2.967 26.073 1.00 93.38 405 LYS A O 1
ATOM 3356 N N . THR A 1 406 ? -26.328 -1.767 24.181 1.00 93.81 406 THR A N 1
ATOM 3357 C CA . THR A 1 406 ? -24.974 -2.177 23.787 1.00 93.81 406 THR A CA 1
ATOM 3358 C C . THR A 1 406 ? -24.085 -0.957 23.575 1.00 93.81 406 THR A C 1
ATOM 3360 O O . THR A 1 406 ? -24.532 0.033 22.987 1.00 93.81 406 THR A O 1
ATOM 3363 N N . ILE A 1 407 ? -22.831 -1.040 24.021 1.00 94.25 407 ILE A N 1
ATOM 3364 C CA . ILE A 1 407 ? -21.761 -0.073 23.735 1.00 94.25 407 ILE A CA 1
ATOM 3365 C C . ILE A 1 407 ? -20.619 -0.811 23.042 1.00 94.25 407 ILE A C 1
ATOM 3367 O O . ILE A 1 407 ? -20.240 -1.899 23.478 1.00 94.25 407 ILE A O 1
ATOM 3371 N N . ILE A 1 408 ? -20.059 -0.208 21.995 1.00 93.62 408 ILE A N 1
ATOM 3372 C CA . ILE A 1 408 ? -18.889 -0.719 21.279 1.00 93.62 408 ILE A CA 1
ATOM 3373 C C . ILE A 1 408 ? -17.781 0.324 21.306 1.00 93.62 408 ILE A C 1
ATOM 3375 O O . ILE A 1 408 ? -18.013 1.482 20.968 1.00 93.62 408 ILE A O 1
ATOM 3379 N N . CYS A 1 409 ? -16.576 -0.110 21.662 1.00 92.69 409 CYS A N 1
ATOM 3380 C CA . CYS A 1 409 ? -15.355 0.677 21.501 1.00 92.69 409 CYS A CA 1
ATOM 3381 C C . CYS A 1 409 ? -14.452 -0.063 20.516 1.00 92.69 409 CYS A C 1
ATOM 3383 O O . CYS A 1 409 ? -14.253 -1.266 20.684 1.00 92.69 409 CYS A O 1
ATOM 3385 N N . PHE A 1 410 ? -13.917 0.626 19.507 1.00 91.62 410 PHE A N 1
ATOM 3386 C CA . PHE A 1 410 ? -12.941 0.039 18.589 1.00 91.62 410 PHE A CA 1
ATOM 3387 C C . PHE A 1 410 ? -11.556 0.583 18.903 1.00 91.62 410 PHE A C 1
ATOM 3389 O O . PHE A 1 410 ? -11.239 1.711 18.551 1.00 91.62 410 PHE A O 1
ATOM 3396 N N . TYR A 1 411 ? -10.756 -0.196 19.611 1.00 88.56 411 TYR A N 1
ATOM 3397 C CA . TYR A 1 411 ? -9.411 0.175 20.015 1.00 88.56 411 TYR A CA 1
ATOM 3398 C C . TYR A 1 411 ? -8.387 -0.350 19.011 1.00 88.56 411 TYR A C 1
ATOM 3400 O O . TYR A 1 411 ? -8.513 -1.466 18.504 1.00 88.56 411 TYR A O 1
ATOM 3408 N N . PHE A 1 412 ? -7.362 0.448 18.735 1.00 85.06 412 PHE A N 1
ATOM 3409 C CA . PHE A 1 412 ? -6.267 0.081 17.850 1.00 85.06 412 PHE A CA 1
ATOM 3410 C C . PHE A 1 412 ? -4.929 0.426 18.501 1.00 85.06 412 PHE A C 1
ATOM 3412 O O . PHE A 1 412 ? -4.742 1.543 18.978 1.00 85.06 412 PHE A O 1
ATOM 3419 N N . ASN A 1 413 ? -3.992 -0.524 18.467 1.00 78.25 413 ASN A N 1
ATOM 3420 C CA . ASN A 1 413 ? -2.615 -0.318 18.888 1.00 78.25 413 ASN A CA 1
ATOM 3421 C C . ASN A 1 413 ? -1.682 -0.448 17.666 1.00 78.25 413 ASN A C 1
ATOM 3423 O O . ASN A 1 413 ? -1.547 -1.544 17.122 1.00 78.25 413 ASN A O 1
ATOM 3427 N N . PRO A 1 414 ? -0.991 0.629 17.243 1.00 71.75 414 PRO A N 1
ATOM 3428 C CA . PRO A 1 414 ? -0.140 0.608 16.052 1.00 71.75 414 PRO A CA 1
ATOM 3429 C C . PRO A 1 414 ? 1.109 -0.267 16.169 1.00 71.75 414 PRO A C 1
ATOM 3431 O O . PRO A 1 414 ? 1.753 -0.535 15.155 1.00 71.75 414 PRO A O 1
ATOM 3434 N N . TYR A 1 415 ? 1.455 -0.721 17.373 1.00 71.12 415 TYR A N 1
ATOM 3435 C CA . TYR A 1 415 ? 2.628 -1.554 17.630 1.00 71.12 415 TYR A CA 1
ATOM 3436 C C . TYR A 1 415 ? 2.332 -3.053 17.579 1.00 71.12 415 TYR A C 1
ATOM 3438 O O . TYR A 1 415 ? 3.246 -3.864 17.734 1.00 71.12 415 TYR A O 1
ATOM 3446 N N . ASN A 1 416 ? 1.075 -3.446 17.364 1.00 74.44 416 ASN A N 1
ATOM 3447 C CA . ASN A 1 416 ? 0.710 -4.839 17.170 1.00 74.44 416 ASN A CA 1
ATOM 3448 C C . ASN A 1 416 ? -0.096 -5.015 15.870 1.00 74.44 416 ASN A C 1
ATOM 3450 O O . ASN A 1 416 ? -0.608 -4.071 15.275 1.00 74.44 416 ASN A O 1
ATOM 3454 N N . HIS A 1 417 ? -0.188 -6.253 15.384 1.00 73.81 417 HIS A N 1
ATOM 3455 C CA . HIS A 1 417 ? -0.974 -6.574 14.189 1.00 73.81 417 HIS A CA 1
ATOM 3456 C C . HIS A 1 417 ? -2.455 -6.811 14.516 1.00 73.81 417 HIS A C 1
ATOM 3458 O O . HIS A 1 417 ? -3.093 -7.646 13.871 1.00 73.81 417 HIS A O 1
ATOM 3464 N N . ARG A 1 418 ? -2.997 -6.152 15.547 1.00 80.69 418 ARG A N 1
ATOM 3465 C CA . ARG A 1 418 ? -4.338 -6.417 16.068 1.00 80.69 418 ARG A CA 1
ATOM 3466 C C . ARG A 1 418 ? -5.081 -5.128 16.399 1.00 80.69 418 ARG A C 1
ATOM 3468 O O . ARG A 1 418 ? -4.520 -4.115 16.790 1.00 80.69 418 ARG A O 1
ATOM 3475 N N . SER A 1 419 ? -6.392 -5.194 16.267 1.00 87.25 419 SER A N 1
ATOM 3476 C CA . SER A 1 419 ? -7.291 -4.205 16.857 1.00 87.25 419 SER A CA 1
ATOM 3477 C C . SER A 1 419 ? -8.402 -4.929 17.585 1.00 87.25 419 SER A C 1
ATOM 3479 O O . SER A 1 419 ? -8.620 -6.117 17.355 1.00 87.25 419 SER A O 1
ATOM 3481 N N . GLU A 1 420 ? -9.103 -4.232 18.464 1.00 88.06 420 GLU A N 1
ATOM 3482 C CA . GLU A 1 420 ? -10.019 -4.862 19.402 1.00 88.06 420 GLU A CA 1
ATOM 3483 C C . GLU A 1 420 ? -11.354 -4.128 19.457 1.00 88.06 420 GLU A C 1
ATOM 3485 O O . GLU A 1 420 ? -11.414 -2.919 19.676 1.00 88.06 420 GLU A O 1
ATOM 3490 N N . PHE A 1 421 ? -12.447 -4.871 19.305 1.00 89.38 421 PHE A N 1
ATOM 3491 C CA . PHE A 1 421 ? -13.774 -4.395 19.670 1.00 89.38 421 PHE A CA 1
ATOM 3492 C C . PHE A 1 421 ? -14.081 -4.801 21.103 1.00 89.38 421 PHE A C 1
ATOM 3494 O O . PHE A 1 421 ? -14.227 -5.987 21.398 1.00 89.38 421 PHE A O 1
ATOM 3501 N N . PHE A 1 422 ? -14.253 -3.816 21.976 1.00 90.94 422 PHE A N 1
ATOM 3502 C CA . PHE A 1 422 ? -14.754 -4.017 23.328 1.00 90.94 422 PHE A CA 1
ATOM 3503 C C . PHE A 1 422 ? -16.270 -3.841 23.321 1.00 90.94 422 PHE A C 1
ATOM 3505 O O . PHE A 1 422 ? -16.773 -2.760 23.007 1.00 90.94 422 PHE A O 1
ATOM 3512 N N . ILE A 1 423 ? -17.000 -4.907 23.655 1.00 90.31 423 ILE A N 1
ATOM 3513 C CA . ILE A 1 423 ? -18.464 -4.935 23.623 1.00 90.31 423 ILE A CA 1
ATOM 3514 C C . ILE A 1 423 ? -19.001 -4.995 25.044 1.00 90.31 423 ILE A C 1
ATOM 3516 O O . ILE A 1 423 ? -18.832 -5.993 25.754 1.00 90.31 423 ILE A O 1
ATOM 3520 N N . TYR A 1 424 ? -19.711 -3.944 25.434 1.00 93.31 424 TYR A N 1
ATOM 3521 C CA . TYR A 1 424 ? -20.357 -3.829 26.732 1.00 93.31 424 TYR A CA 1
ATOM 3522 C C . TYR A 1 424 ? -21.873 -3.920 26.584 1.00 93.31 424 TYR A C 1
ATOM 3524 O O . TYR A 1 424 ? -22.442 -3.456 25.597 1.00 93.31 424 TYR A O 1
ATOM 3532 N N . THR A 1 425 ? -22.535 -4.464 27.600 1.00 93.31 425 THR A N 1
ATOM 3533 C CA . THR A 1 425 ? -23.999 -4.430 27.722 1.00 93.31 425 THR A CA 1
ATOM 3534 C C . THR A 1 425 ? -24.425 -3.551 28.881 1.00 93.31 425 THR A C 1
ATOM 3536 O O . THR A 1 425 ? -23.773 -3.574 29.927 1.00 93.31 425 THR A O 1
ATOM 3539 N N . ILE A 1 426 ? -25.552 -2.867 28.715 1.00 93.25 426 ILE A N 1
ATOM 3540 C CA . ILE A 1 426 ? -26.225 -2.075 29.739 1.00 93.25 426 ILE A CA 1
ATOM 3541 C C . ILE A 1 426 ? -27.485 -2.821 30.179 1.00 93.25 426 ILE A C 1
ATOM 3543 O O . ILE A 1 426 ? -28.326 -3.176 29.349 1.00 93.25 426 ILE A O 1
ATOM 3547 N N . ASP A 1 427 ? -27.609 -3.092 31.476 1.00 91.06 427 ASP A N 1
ATOM 3548 C CA . ASP A 1 427 ? -28.801 -3.730 32.033 1.00 91.06 427 ASP A CA 1
ATOM 3549 C C . ASP A 1 427 ? -29.907 -2.716 32.396 1.00 91.06 427 ASP A C 1
ATOM 3551 O O . ASP A 1 427 ? -29.746 -1.501 32.290 1.00 91.06 427 ASP A O 1
ATOM 3555 N N . ASN A 1 428 ? -31.052 -3.216 32.870 1.00 88.44 428 ASN A N 1
ATOM 3556 C CA . ASN A 1 428 ? -32.189 -2.374 33.271 1.00 88.44 428 ASN A CA 1
ATOM 3557 C C . ASN A 1 428 ? -31.919 -1.505 34.519 1.00 88.44 428 ASN A C 1
ATOM 3559 O O . ASN A 1 428 ? -32.773 -0.708 34.900 1.00 88.44 428 ASN A O 1
ATOM 3563 N N . LYS A 1 429 ? -30.784 -1.700 35.198 1.00 88.44 429 LYS A N 1
ATOM 3564 C CA . LYS A 1 429 ? -30.322 -0.902 36.340 1.00 88.44 429 LYS A CA 1
ATOM 3565 C C . LYS A 1 429 ? -29.179 0.035 35.940 1.00 88.44 429 LYS A C 1
ATOM 3567 O O . LYS A 1 429 ? -28.515 0.576 36.822 1.00 88.44 429 LYS A O 1
ATOM 3572 N N . ASN A 1 430 ? -28.960 0.227 34.638 1.00 87.12 430 ASN A N 1
ATOM 3573 C CA . ASN A 1 430 ? -27.902 1.054 34.066 1.00 87.12 430 ASN A CA 1
ATOM 3574 C C . ASN A 1 430 ? -26.486 0.540 34.380 1.00 87.12 430 ASN A C 1
ATOM 3576 O O . ASN A 1 430 ? -25.511 1.282 34.274 1.00 87.12 430 ASN A O 1
ATOM 3580 N N . GLN A 1 431 ? -26.350 -0.734 34.757 1.00 90.69 431 GLN A N 1
ATOM 3581 C CA . GLN A 1 431 ? -25.054 -1.347 34.992 1.00 90.69 431 GLN A CA 1
ATOM 3582 C C . GLN A 1 431 ? -24.411 -1.720 33.656 1.00 90.69 431 GLN A C 1
ATOM 3584 O O . GLN A 1 431 ? -24.935 -2.544 32.903 1.00 90.69 431 GLN A O 1
ATOM 3589 N N . ILE A 1 432 ? -23.247 -1.132 33.386 1.00 93.81 432 ILE A N 1
ATOM 3590 C CA . ILE A 1 432 ? -22.447 -1.399 32.191 1.00 93.81 432 ILE A CA 1
ATOM 3591 C C . ILE A 1 432 ? -21.448 -2.510 32.514 1.00 93.81 432 ILE A C 1
ATOM 3593 O O . ILE A 1 432 ? -20.691 -2.418 33.478 1.00 93.81 432 ILE A O 1
ATOM 3597 N N . THR A 1 433 ? -21.447 -3.575 31.715 1.00 91.62 433 THR A N 1
ATOM 3598 C CA . THR A 1 433 ? -20.556 -4.729 31.908 1.00 91.62 433 THR A CA 1
ATOM 3599 C C . THR A 1 433 ? -19.873 -5.085 30.596 1.00 91.62 433 THR A C 1
ATOM 3601 O O . THR A 1 433 ? -20.568 -5.271 29.597 1.00 91.62 433 THR A O 1
ATOM 3604 N N . LEU A 1 434 ? -18.543 -5.229 30.595 1.00 90.12 434 LEU A N 1
ATOM 3605 C CA . LEU A 1 434 ? -17.815 -5.792 29.455 1.00 90.12 434 LEU A CA 1
ATOM 3606 C C . LEU A 1 434 ? -18.261 -7.243 29.267 1.00 90.12 434 LEU A C 1
ATOM 3608 O O . LEU A 1 434 ? -18.158 -8.055 30.187 1.00 90.12 434 LEU A O 1
ATOM 3612 N N . LYS A 1 435 ? -18.799 -7.563 28.093 1.00 87.00 435 LYS A N 1
ATOM 3613 C CA . LYS A 1 435 ? -19.244 -8.919 27.766 1.00 87.00 435 LYS A CA 1
ATOM 3614 C C . LYS A 1 435 ? -18.236 -9.665 26.922 1.00 87.00 435 LYS A C 1
ATOM 3616 O O . LYS A 1 435 ? -18.081 -10.864 27.130 1.00 87.00 435 LYS A O 1
ATOM 3621 N N . ARG A 1 436 ? -17.615 -8.991 25.952 1.00 83.50 436 ARG A N 1
ATOM 3622 C CA . ARG A 1 436 ? -16.736 -9.629 24.967 1.00 83.50 436 ARG A CA 1
ATOM 3623 C C . ARG A 1 436 ? -15.660 -8.668 24.473 1.00 83.50 436 ARG A C 1
ATOM 3625 O O . ARG A 1 436 ? -15.894 -7.462 24.410 1.00 83.50 436 ARG A O 1
ATOM 3632 N N . ILE A 1 437 ? -14.530 -9.243 24.074 1.00 84.31 437 ILE A N 1
ATOM 3633 C CA . ILE A 1 437 ? -13.492 -8.593 23.275 1.00 84.31 437 ILE A CA 1
ATOM 3634 C C . ILE A 1 437 ? -13.342 -9.402 21.987 1.00 84.31 437 ILE A C 1
ATOM 3636 O O . ILE A 1 437 ? -13.235 -10.630 22.034 1.00 84.31 437 ILE A O 1
ATOM 3640 N N . ILE A 1 438 ? -13.370 -8.725 20.844 1.00 81.31 438 ILE A N 1
ATOM 3641 C CA . ILE A 1 438 ? -13.129 -9.338 19.534 1.00 81.31 438 ILE A CA 1
ATOM 3642 C C . ILE A 1 438 ? -11.847 -8.753 18.976 1.00 81.31 438 ILE A C 1
ATOM 3644 O O . ILE A 1 438 ? -11.775 -7.545 18.773 1.00 81.31 438 ILE A O 1
ATOM 3648 N N . GLU A 1 439 ? -10.875 -9.602 18.679 1.00 83.06 439 GLU A N 1
ATOM 3649 C CA . GLU A 1 439 ? -9.691 -9.212 17.930 1.00 83.06 439 GLU A CA 1
ATOM 3650 C C . GLU A 1 439 ? -9.989 -9.234 16.429 1.00 83.06 439 GLU A C 1
ATOM 3652 O O . GLU A 1 439 ? -10.590 -10.175 15.904 1.00 83.06 439 GLU A O 1
ATOM 3657 N N . ILE A 1 440 ? -9.505 -8.216 15.726 1.00 83.12 440 ILE A N 1
ATOM 3658 C CA . ILE A 1 440 ? -9.366 -8.207 14.276 1.00 83.12 440 ILE A CA 1
ATOM 3659 C C . ILE A 1 440 ? -7.874 -8.205 13.934 1.00 83.12 440 ILE A C 1
ATOM 3661 O O . ILE A 1 440 ? -7.122 -7.321 14.346 1.00 83.12 440 ILE A O 1
ATOM 3665 N N . VAL A 1 441 ? -7.426 -9.234 13.214 1.00 81.88 441 VAL A N 1
ATOM 3666 C CA . VAL A 1 441 ? -6.001 -9.452 12.920 1.00 81.88 441 VAL A CA 1
ATOM 3667 C C . VAL A 1 441 ? -5.641 -8.856 11.560 1.00 81.88 441 VAL A C 1
ATOM 3669 O O . VAL A 1 441 ? -6.354 -9.076 10.586 1.00 81.88 441 VAL A O 1
ATOM 3672 N N . TYR A 1 442 ? -4.513 -8.143 11.488 1.00 83.56 442 TYR A N 1
ATOM 3673 C CA . TYR A 1 442 ? -3.963 -7.430 10.319 1.00 83.56 442 TYR A CA 1
ATOM 3674 C C . TYR A 1 442 ? -4.743 -6.205 9.841 1.00 83.56 442 TYR A C 1
ATOM 3676 O O . TYR A 1 442 ? -4.323 -5.545 8.890 1.00 83.56 442 TYR A O 1
ATOM 3684 N N . TRP A 1 443 ? -5.836 -5.861 10.511 1.00 86.81 443 TRP A N 1
ATOM 3685 C CA . TRP A 1 443 ? -6.662 -4.707 10.186 1.00 86.81 443 TRP A CA 1
ATOM 3686 C C . TRP A 1 443 ? -6.873 -3.860 11.430 1.00 86.81 443 TRP A C 1
ATOM 3688 O O . TRP A 1 443 ? -6.919 -4.380 12.545 1.00 86.81 443 TRP A O 1
ATOM 3698 N N . GLY A 1 444 ? -7.012 -2.554 11.238 1.00 86.81 444 GLY A N 1
ATOM 3699 C CA . GLY A 1 444 ? -7.304 -1.653 12.339 1.00 86.81 444 GLY A CA 1
ATOM 3700 C C . GLY A 1 444 ? -8.135 -0.455 11.970 1.00 86.81 444 GLY A C 1
ATOM 3701 O O . GLY A 1 444 ? -8.477 -0.252 10.804 1.00 86.81 444 GLY A O 1
ATOM 3702 N N . GLN A 1 445 ? -8.514 0.299 12.998 1.00 86.69 445 GLN A N 1
ATOM 3703 C CA . GLN A 1 445 ? -9.350 1.480 12.850 1.00 86.69 445 GLN A CA 1
ATOM 3704 C C . GLN A 1 445 ? -8.705 2.461 11.878 1.00 86.69 445 GLN A C 1
ATOM 3706 O O . GLN A 1 445 ? -7.517 2.770 11.977 1.00 86.69 445 GLN A O 1
ATOM 3711 N N . ASN A 1 446 ? -9.492 2.979 10.934 1.00 84.81 446 ASN A N 1
ATOM 3712 C CA . ASN A 1 446 ? -9.016 4.091 10.132 1.00 84.81 446 ASN A CA 1
ATOM 3713 C C . ASN A 1 446 ? -8.941 5.342 11.022 1.00 84.81 446 ASN A C 1
ATOM 3715 O O . ASN A 1 446 ? -9.966 5.914 11.381 1.00 84.81 446 ASN A O 1
ATOM 3719 N N . ILE A 1 447 ? -7.729 5.785 11.355 1.00 78.50 447 ILE A N 1
ATOM 3720 C CA . ILE A 1 447 ? -7.493 6.874 12.323 1.00 78.50 447 ILE A CA 1
ATOM 3721 C C . ILE A 1 447 ? -8.076 8.219 11.853 1.00 78.50 447 ILE A C 1
ATOM 3723 O O . ILE A 1 447 ? -8.425 9.068 12.665 1.00 78.50 447 ILE A O 1
ATOM 3727 N N . LYS A 1 448 ? -8.256 8.411 10.540 1.00 76.62 448 LYS A N 1
ATOM 3728 C CA . LYS A 1 448 ? -8.917 9.603 9.979 1.00 76.62 448 LYS A CA 1
ATOM 3729 C C . LYS A 1 448 ? -10.446 9.512 9.985 1.00 76.62 448 LYS A C 1
ATOM 3731 O O . LYS A 1 448 ? -11.109 10.529 9.814 1.00 76.62 448 LYS A O 1
ATOM 3736 N N . ASN A 1 449 ? -11.005 8.312 10.122 1.00 77.06 449 ASN A N 1
ATOM 3737 C CA . ASN A 1 449 ? -12.438 8.043 10.054 1.00 77.06 449 ASN A CA 1
ATOM 3738 C C . ASN A 1 449 ? -12.823 6.993 11.106 1.00 77.06 449 ASN A C 1
ATOM 3740 O O . ASN A 1 449 ? -13.199 5.869 10.771 1.00 77.06 449 ASN A O 1
ATOM 3744 N N . THR A 1 450 ? -12.722 7.368 12.377 1.00 76.44 450 THR A N 1
ATOM 3745 C CA . THR A 1 450 ? -12.882 6.481 13.540 1.00 76.44 450 THR A CA 1
ATOM 3746 C C . THR A 1 450 ? -14.332 6.081 13.844 1.00 76.44 450 THR A C 1
ATOM 3748 O O . THR A 1 450 ? -14.579 5.332 14.785 1.00 76.44 450 THR A O 1
ATOM 3751 N N . GLU A 1 451 ? -15.295 6.547 13.050 1.00 84.44 451 GLU A N 1
ATOM 3752 C CA . GLU A 1 451 ? -16.725 6.404 13.313 1.00 84.44 451 GLU A CA 1
ATOM 3753 C C . GLU A 1 451 ? -17.233 4.955 13.200 1.00 84.44 451 GLU A C 1
ATOM 3755 O O . GLU A 1 451 ? -16.934 4.232 12.243 1.00 84.44 451 GLU A O 1
ATOM 3760 N N . ILE A 1 452 ? -18.081 4.570 14.158 1.00 89.50 452 ILE A N 1
ATOM 3761 C CA . ILE A 1 452 ? -18.934 3.383 14.092 1.00 89.50 452 ILE A CA 1
ATOM 3762 C C . ILE A 1 452 ? -20.361 3.821 13.765 1.00 89.50 452 ILE A C 1
ATOM 3764 O O . ILE A 1 452 ? -20.980 4.573 14.520 1.00 89.50 452 ILE A O 1
ATOM 3768 N N . LEU A 1 453 ? -20.905 3.301 12.665 1.00 90.38 453 LEU A N 1
ATOM 3769 C CA . LEU A 1 453 ? -22.268 3.584 12.220 1.00 90.38 453 LEU A CA 1
ATOM 3770 C C . LEU A 1 453 ? -23.177 2.395 12.518 1.00 90.38 453 LEU A C 1
ATOM 3772 O O . LEU A 1 453 ? -23.074 1.344 11.886 1.00 90.38 453 LEU A O 1
ATOM 3776 N N . TRP A 1 454 ? -24.111 2.550 13.448 1.00 92.75 454 TRP A N 1
ATOM 3777 C CA . TRP A 1 454 ? -25.087 1.501 13.732 1.00 92.75 454 TRP A CA 1
ATOM 3778 C C . TRP A 1 454 ? -26.055 1.305 12.564 1.00 92.75 454 TRP A C 1
ATOM 3780 O O . TRP A 1 454 ? -26.518 2.259 11.948 1.00 92.75 454 TRP A O 1
ATOM 3790 N N . THR A 1 455 ? -26.378 0.049 12.270 1.00 91.31 455 THR A N 1
ATOM 3791 C CA . THR A 1 455 ? -27.329 -0.355 11.212 1.00 91.31 455 THR A CA 1
ATOM 3792 C C . THR A 1 455 ? -28.520 -1.127 11.784 1.00 91.31 455 THR A C 1
ATOM 3794 O O . THR A 1 455 ? -29.563 -1.238 11.149 1.00 91.31 455 THR A O 1
ATOM 3797 N N . SER A 1 456 ? -28.381 -1.640 13.008 1.00 91.19 456 SER A N 1
ATOM 3798 C CA . SER A 1 456 ? -29.450 -2.166 13.861 1.00 91.19 456 SER A CA 1
ATOM 3799 C C . SER A 1 456 ? -28.985 -2.117 15.325 1.00 91.19 456 SER A C 1
ATOM 3801 O O . SER A 1 456 ? -27.913 -1.591 15.608 1.00 91.19 456 SER A O 1
ATOM 3803 N N . ASN A 1 457 ? -29.733 -2.700 16.263 1.00 91.31 457 ASN A N 1
ATOM 3804 C CA . ASN A 1 457 ? -29.273 -2.849 17.654 1.00 91.31 457 ASN A CA 1
ATOM 3805 C C . ASN A 1 457 ? -28.105 -3.840 17.808 1.00 91.31 457 ASN A C 1
ATOM 3807 O O . ASN A 1 457 ? -27.423 -3.834 18.829 1.00 91.31 457 ASN A O 1
ATOM 3811 N N . LEU A 1 458 ? -27.888 -4.701 16.809 1.00 87.38 458 LEU A N 1
ATOM 3812 C CA . LEU A 1 458 ? -26.909 -5.791 16.829 1.00 87.38 458 LEU A CA 1
ATOM 3813 C C . LEU A 1 458 ? -26.019 -5.781 15.583 1.00 87.38 458 LEU A C 1
ATOM 3815 O O . LEU A 1 458 ? -25.446 -6.800 15.222 1.00 87.38 458 LEU A O 1
ATOM 3819 N N . SER A 1 459 ? -25.923 -4.667 14.865 1.00 89.56 459 SER A N 1
ATOM 3820 C CA . SER A 1 459 ? -25.033 -4.587 13.710 1.00 89.56 459 SER A CA 1
ATOM 3821 C C . SER A 1 459 ? -24.554 -3.172 13.469 1.00 89.56 459 SER A C 1
ATOM 3823 O O . SER A 1 459 ? -25.300 -2.207 13.651 1.00 89.56 459 SER A O 1
ATOM 3825 N N . PHE A 1 460 ? -23.318 -3.050 13.007 1.00 90.06 460 PHE A N 1
ATOM 3826 C CA . PHE A 1 460 ? -22.650 -1.772 12.825 1.00 90.06 460 PHE A CA 1
ATOM 3827 C C . PHE A 1 460 ? -21.639 -1.835 11.684 1.00 90.06 460 PHE A C 1
ATOM 3829 O O . PHE A 1 460 ? -21.125 -2.897 11.338 1.00 90.06 460 PHE A O 1
ATOM 3836 N N . LEU A 1 461 ? -21.392 -0.685 11.077 1.00 89.38 461 LEU A N 1
ATOM 3837 C CA . LEU A 1 461 ? -20.382 -0.478 10.060 1.00 89.38 461 LEU A CA 1
ATOM 3838 C C . LEU A 1 461 ? -19.178 0.209 10.693 1.00 89.38 461 LEU A C 1
ATOM 3840 O O . LEU A 1 461 ? -19.336 1.139 11.485 1.00 89.38 461 LEU A O 1
ATOM 3844 N N . VAL A 1 462 ? -17.988 -0.207 10.290 1.00 88.50 462 VAL A N 1
ATOM 3845 C CA . VAL A 1 462 ? -16.731 0.425 10.676 1.00 88.50 462 VAL A CA 1
ATOM 3846 C C . VAL A 1 462 ? -15.818 0.544 9.466 1.00 88.50 462 VAL A C 1
ATOM 3848 O O . VAL A 1 462 ? -15.838 -0.303 8.571 1.00 88.50 462 VAL A O 1
ATOM 3851 N N . LYS A 1 463 ? -15.015 1.604 9.433 1.00 87.44 463 LYS A N 1
ATOM 3852 C CA . LYS A 1 463 ? -13.958 1.767 8.438 1.00 87.44 463 LYS A CA 1
ATOM 3853 C C . LYS A 1 463 ? -12.657 1.212 8.996 1.00 87.44 463 LYS A C 1
ATOM 3855 O O . LYS A 1 463 ? -12.170 1.690 10.022 1.00 87.44 463 LYS A O 1
ATOM 3860 N N . ALA A 1 464 ? -12.087 0.232 8.307 1.00 86.69 464 ALA A N 1
ATOM 3861 C CA . ALA A 1 464 ? -10.805 -0.343 8.683 1.00 86.69 464 ALA A CA 1
ATOM 3862 C C . ALA A 1 464 ? -9.794 -0.285 7.546 1.00 86.69 464 ALA A C 1
ATOM 3864 O O . ALA A 1 464 ? -10.143 -0.358 6.368 1.00 86.69 464 ALA A O 1
ATOM 3865 N N . THR A 1 465 ? -8.530 -0.191 7.924 1.00 87.44 465 THR A N 1
ATOM 3866 C CA . THR A 1 465 ? -7.387 -0.154 7.018 1.00 87.44 465 THR A CA 1
ATOM 3867 C C . THR A 1 465 ? -6.471 -1.330 7.357 1.00 87.44 465 THR A C 1
ATOM 3869 O O . THR A 1 465 ? -6.285 -1.617 8.546 1.00 87.44 465 THR A O 1
ATOM 3872 N N . PRO A 1 466 ? -5.898 -2.028 6.361 1.00 86.69 466 PRO A N 1
ATOM 3873 C CA . PRO A 1 466 ? -4.839 -2.993 6.621 1.00 86.69 466 PRO A CA 1
ATOM 3874 C C . PRO A 1 466 ? -3.701 -2.327 7.402 1.00 86.69 466 PRO A C 1
ATOM 3876 O O . PRO A 1 466 ? -3.219 -1.259 7.028 1.00 86.69 466 PRO A O 1
ATOM 3879 N N . ILE A 1 467 ? -3.242 -2.947 8.486 1.00 85.19 467 ILE A N 1
ATOM 3880 C CA . ILE A 1 467 ? -2.205 -2.363 9.354 1.00 85.19 467 ILE A CA 1
ATOM 3881 C C . ILE A 1 467 ? -0.915 -2.113 8.559 1.00 85.19 467 ILE A C 1
ATOM 3883 O O . ILE A 1 467 ? -0.273 -1.078 8.716 1.00 85.19 467 ILE A O 1
ATOM 3887 N N . ALA A 1 468 ? -0.583 -3.010 7.629 1.00 81.06 468 ALA A N 1
ATOM 3888 C CA . ALA A 1 468 ? 0.592 -2.889 6.767 1.00 81.06 468 ALA A CA 1
ATOM 3889 C C . ALA A 1 468 ? 0.546 -1.704 5.790 1.00 81.06 468 ALA A C 1
ATOM 3891 O O . ALA A 1 468 ? 1.585 -1.281 5.287 1.00 81.06 468 ALA A O 1
ATOM 3892 N N . THR A 1 469 ? -0.643 -1.174 5.505 1.00 82.50 469 THR A N 1
ATOM 3893 C CA . THR A 1 469 ? -0.830 -0.017 4.626 1.00 82.50 469 THR A CA 1
ATOM 3894 C C . THR A 1 469 ? -1.151 1.235 5.427 1.00 82.50 469 THR A C 1
ATOM 3896 O O . THR A 1 469 ? -1.461 2.252 4.824 1.00 82.50 469 THR A O 1
ATOM 3899 N N . MET A 1 470 ? -1.146 1.183 6.762 1.00 83.81 470 MET A N 1
ATOM 3900 C CA . MET A 1 470 ? -1.646 2.277 7.592 1.00 83.81 470 MET A CA 1
ATOM 3901 C C . MET A 1 470 ? -0.812 3.553 7.471 1.00 83.81 470 MET A C 1
ATOM 3903 O O . MET A 1 470 ? -1.364 4.650 7.551 1.00 83.81 470 MET A O 1
ATOM 3907 N N . TRP A 1 471 ? 0.492 3.405 7.252 1.00 83.12 471 TRP A N 1
ATOM 3908 C CA . TRP A 1 471 ? 1.434 4.507 7.111 1.00 83.12 471 TRP A CA 1
ATOM 3909 C C . TRP A 1 471 ? 1.854 4.659 5.649 1.00 83.12 471 TRP A C 1
ATOM 3911 O O . TRP A 1 471 ? 2.312 3.709 5.014 1.00 83.12 471 TRP A O 1
ATOM 3921 N N . GLU A 1 472 ? 1.704 5.868 5.121 1.00 79.25 472 GLU A N 1
ATOM 3922 C CA . GLU A 1 472 ? 2.306 6.294 3.861 1.00 79.25 472 GLU A CA 1
ATOM 3923 C C . GLU A 1 472 ? 3.822 6.472 4.048 1.00 79.25 472 GLU A C 1
ATOM 3925 O O . GLU A 1 472 ? 4.312 6.655 5.165 1.00 79.25 472 GLU A O 1
ATOM 3930 N N . SER A 1 473 ? 4.585 6.468 2.952 1.00 69.94 473 SER A N 1
ATOM 3931 C CA . SER A 1 473 ? 6.047 6.655 2.985 1.00 69.94 473 SER A CA 1
ATOM 3932 C C . SER A 1 473 ? 6.479 7.972 3.639 1.00 69.94 473 SER A C 1
ATOM 3934 O O . SER A 1 473 ? 7.559 8.043 4.217 1.00 69.94 473 SER A O 1
ATOM 3936 N N . SER A 1 474 ? 5.625 8.998 3.608 1.00 76.19 474 SER A N 1
ATOM 3937 C CA . SER A 1 474 ? 5.857 10.282 4.276 1.00 76.19 474 SER A CA 1
ATOM 3938 C C . SER A 1 474 ? 5.602 10.252 5.792 1.00 76.19 474 SER A C 1
ATOM 3940 O O . SER A 1 474 ? 5.669 11.298 6.433 1.00 76.19 474 SER A O 1
ATOM 3942 N N . GLY A 1 475 ? 5.217 9.103 6.359 1.00 78.69 475 GLY A N 1
ATOM 3943 C CA . GLY A 1 475 ? 4.798 8.959 7.758 1.00 78.69 475 GLY A CA 1
ATOM 3944 C C . GLY A 1 475 ? 3.360 9.411 8.042 1.00 78.69 475 GLY A C 1
ATOM 3945 O O . GLY A 1 475 ? 2.929 9.399 9.191 1.00 78.69 475 GLY A O 1
ATOM 3946 N N . ASN A 1 476 ? 2.597 9.801 7.016 1.00 82.31 476 ASN A N 1
ATOM 3947 C CA . ASN A 1 476 ? 1.192 10.181 7.167 1.00 82.31 476 ASN A CA 1
ATOM 3948 C C . ASN A 1 476 ? 0.276 8.950 7.216 1.00 82.31 476 ASN A C 1
ATOM 3950 O O . ASN A 1 476 ? 0.591 7.907 6.654 1.00 82.31 476 ASN A O 1
ATOM 3954 N N . TYR A 1 477 ? -0.907 9.084 7.821 1.00 81.56 477 TYR A N 1
ATOM 3955 C CA . TYR A 1 477 ? -1.927 8.031 7.767 1.00 81.56 477 TYR A CA 1
ATOM 3956 C C . TYR A 1 477 ? -2.506 7.857 6.364 1.00 81.56 477 TYR A C 1
ATOM 3958 O O . TYR A 1 477 ? -3.019 8.828 5.787 1.00 81.56 477 TYR A O 1
ATOM 3966 N N . ASN A 1 478 ? -2.545 6.614 5.894 1.00 77.50 478 ASN A N 1
ATOM 3967 C CA . ASN A 1 478 ? -3.198 6.230 4.652 1.00 77.50 478 ASN A CA 1
ATOM 3968 C C . ASN A 1 478 ? -4.708 6.505 4.719 1.00 77.50 478 ASN A C 1
ATOM 3970 O O . ASN A 1 478 ? -5.388 6.259 5.722 1.00 77.50 478 ASN A O 1
ATOM 3974 N N . LYS A 1 479 ? -5.237 7.069 3.634 1.00 76.19 479 LYS A N 1
ATOM 3975 C CA . LYS A 1 479 ? -6.657 7.415 3.490 1.00 76.19 479 LYS A CA 1
ATOM 3976 C C . LYS A 1 479 ? -7.513 6.246 3.000 1.00 76.19 479 LYS A C 1
ATOM 3978 O O . LYS A 1 479 ? -8.732 6.332 3.120 1.00 76.19 479 LYS A O 1
ATOM 3983 N N . SER A 1 480 ? -6.912 5.187 2.464 1.00 79.56 480 SER A N 1
ATOM 3984 C CA . SER A 1 480 ? -7.604 3.988 1.995 1.00 79.56 480 SER A CA 1
ATOM 3985 C C . SER A 1 480 ? -8.191 3.200 3.165 1.00 79.56 480 SER A C 1
ATOM 3987 O O . SER A 1 480 ? -7.530 2.950 4.175 1.00 79.56 480 SER A O 1
ATOM 3989 N N . TYR A 1 481 ? -9.450 2.796 3.031 1.00 83.62 481 TYR A N 1
ATOM 3990 C CA . TYR A 1 481 ? -10.155 1.969 4.004 1.00 83.62 481 TYR A CA 1
ATOM 3991 C C . TYR A 1 481 ? -11.175 1.076 3.307 1.00 83.62 481 TYR A C 1
ATOM 3993 O O . TYR A 1 481 ? -11.594 1.330 2.177 1.00 83.62 481 TYR A O 1
ATOM 4001 N N . GLN A 1 482 ? -11.625 0.062 4.031 1.00 81.25 482 GLN A N 1
ATOM 4002 C CA . GLN A 1 482 ? -12.766 -0.761 3.670 1.00 81.25 482 GLN A CA 1
ATOM 4003 C C . GLN A 1 482 ? -13.865 -0.597 4.697 1.00 81.25 482 GLN A C 1
ATOM 4005 O O . GLN A 1 482 ? -13.610 -0.441 5.891 1.00 81.25 482 GLN A O 1
ATOM 4010 N N . ASN A 1 483 ? -15.100 -0.621 4.210 1.00 83.06 483 ASN A N 1
ATOM 4011 C CA . ASN A 1 483 ? -16.264 -0.659 5.072 1.00 83.06 483 ASN A CA 1
ATOM 4012 C C . ASN A 1 483 ? -16.511 -2.113 5.466 1.00 83.06 483 ASN A C 1
ATOM 4014 O O . ASN A 1 483 ? -16.726 -2.964 4.604 1.00 83.06 483 ASN A O 1
ATOM 4018 N N . ILE A 1 484 ? -16.488 -2.382 6.764 1.00 81.38 484 ILE A N 1
ATOM 4019 C CA . ILE A 1 484 ? -16.781 -3.693 7.328 1.00 81.38 484 ILE A CA 1
ATOM 4020 C C . ILE A 1 484 ? -18.123 -3.581 8.030 1.00 81.38 484 ILE A C 1
ATOM 4022 O O . ILE A 1 484 ? -18.271 -2.807 8.976 1.00 81.38 484 ILE A O 1
ATOM 4026 N N . HIS A 1 485 ? -19.105 -4.351 7.570 1.00 84.81 485 HIS A N 1
ATOM 4027 C CA . HIS A 1 485 ? -20.364 -4.523 8.283 1.00 84.81 485 HIS A CA 1
ATOM 4028 C C . HIS A 1 485 ? -20.246 -5.726 9.207 1.00 84.81 485 HIS A C 1
ATOM 4030 O O . HIS A 1 485 ? -20.069 -6.848 8.738 1.00 84.81 485 HIS A O 1
ATOM 4036 N N . ILE A 1 486 ? -20.329 -5.481 10.509 1.00 83.38 486 ILE A N 1
ATOM 4037 C CA . ILE A 1 486 ? -20.254 -6.503 11.547 1.00 83.38 486 ILE A CA 1
ATOM 4038 C C . ILE A 1 486 ? -21.655 -6.706 12.110 1.00 83.38 486 ILE A C 1
ATOM 4040 O O . ILE A 1 486 ? -22.311 -5.761 12.557 1.00 83.38 486 ILE A O 1
ATOM 4044 N N . LYS A 1 487 ? -22.112 -7.957 12.099 1.00 83.81 487 LYS A N 1
ATOM 4045 C CA . LYS A 1 487 ? -23.345 -8.390 12.757 1.00 83.81 487 LYS A CA 1
ATOM 4046 C C . LYS A 1 487 ? -23.005 -9.185 14.008 1.00 83.81 487 LYS A C 1
ATOM 4048 O O . LYS A 1 487 ? -22.158 -10.057 13.944 1.00 83.81 487 LYS A O 1
ATOM 4053 N N . ILE A 1 488 ? -23.678 -8.886 15.109 1.00 79.31 488 ILE A N 1
ATOM 4054 C CA . ILE A 1 488 ? -23.610 -9.590 16.386 1.00 79.31 488 ILE A CA 1
ATOM 4055 C C . ILE A 1 488 ? -24.763 -10.597 16.403 1.00 79.31 488 ILE A C 1
ATOM 4057 O O . ILE A 1 488 ? -25.933 -10.212 16.339 1.00 79.31 488 ILE A O 1
ATOM 4061 N N . HIS A 1 489 ? -24.453 -11.886 16.451 1.00 74.12 489 HIS A N 1
ATOM 4062 C CA . HIS A 1 489 ? -25.439 -12.942 16.650 1.00 74.12 489 HIS A CA 1
ATOM 4063 C C . HIS A 1 489 ? -25.611 -13.205 18.155 1.00 74.12 489 HIS A C 1
ATOM 4065 O O . HIS A 1 489 ? -24.654 -13.128 18.927 1.00 74.12 489 HIS A O 1
ATOM 4071 N N . ASN A 1 490 ? -26.859 -13.444 18.568 1.00 61.16 490 ASN A N 1
ATOM 4072 C CA . ASN A 1 490 ? -27.228 -13.716 19.961 1.00 61.16 490 ASN A CA 1
ATOM 4073 C C . ASN A 1 490 ? -26.999 -15.171 20.348 1.00 61.16 490 ASN A C 1
ATOM 4075 O O . ASN A 1 490 ? -27.283 -16.040 19.492 1.00 61.16 490 ASN A O 1
#

Radius of gyration: 33.83 Å; chains: 1; bounding box: 124×58×88 Å